Protein AF-A0A929XTJ0-F1 (afdb_monomer_lite)

Secondary structure (DSSP, 8-state):
---SB-TTS-BEEEEE-TTSS-SSSEEEETTEEEE-SSEEEEEEEEETTS-EEEEEEEEPP-TT-EEEEESSEEEEETT-EEE-EEEEESSS---EEEEES-TTTEEE-TT-EEEE-SSEEEEEEEEESS-TT-EEEEEEEEE-TTPBPB-TTSPBEEEEETTEEEE-BGGGGGT-S--EE--SSTT-----EEEEETTEEEEE-TTSPBP-EEEEETTEEEEE-TTSBB---TT-EEEEE-GGG-SB-HHHHHHTT--EEEEEEEEE-TTT--EEE-TTHHHHHHHHHHTT-EEEEEEE----SHHHHHHHHHHHHHHHTT---SSPEEEE----SSTTTTS-HHHHHHHHHHHHHHHHTTT--EEEEEEHHIIIIIS-GGGGTTSEEEEE--SSS----SS--SEEEEEEEE--TTBSS-EEEEEE-

Structure (mmCIF, N/CA/C/O backbone):
data_AF-A0A929XTJ0-F1
#
_entry.id   AF-A0A929XTJ0-F1
#
loop_
_atom_site.group_PDB
_atom_site.id
_atom_site.type_symbol
_atom_site.label_atom_id
_atom_site.label_alt_id
_atom_site.label_comp_id
_atom_site.label_asym_id
_atom_site.label_entity_id
_atom_site.label_seq_id
_atom_site.pdbx_PDB_ins_code
_atom_site.Cartn_x
_atom_site.Cartn_y
_atom_site.Cartn_z
_atom_site.occupancy
_atom_site.B_iso_or_equiv
_atom_site.auth_seq_id
_atom_site.auth_comp_id
_atom_site.auth_asym_id
_atom_site.auth_atom_id
_atom_site.pdbx_PDB_model_num
ATOM 1 N N . LEU A 1 1 ? 42.754 14.373 -25.448 1.00 77.62 1 LEU A N 1
ATOM 2 C CA . LEU A 1 1 ? 44.188 14.527 -25.799 1.00 77.62 1 LEU A CA 1
ATOM 3 C C . LEU A 1 1 ? 44.541 16.018 -25.730 1.00 77.62 1 LEU A C 1
ATOM 5 O O . LEU A 1 1 ? 43.647 16.829 -25.952 1.00 77.62 1 LEU A O 1
ATOM 9 N N . SER A 1 2 ? 45.772 16.385 -25.360 1.00 63.03 2 SER A N 1
ATOM 10 C CA . SER A 1 2 ? 46.217 17.791 -25.203 1.00 63.03 2 SER A CA 1
ATOM 11 C C . SER A 1 2 ? 46.265 18.565 -26.546 1.00 63.03 2 SER A C 1
ATOM 13 O O . SER A 1 2 ? 46.135 17.929 -27.595 1.00 63.03 2 SER A O 1
ATOM 15 N N . PRO A 1 3 ? 46.397 19.915 -26.552 1.00 59.94 3 PRO A N 1
ATOM 16 C CA . PRO A 1 3 ? 46.253 20.746 -27.757 1.00 59.94 3 PRO A CA 1
ATOM 17 C C . PRO A 1 3 ? 47.281 20.444 -28.859 1.00 59.94 3 PRO A C 1
ATOM 19 O O . PRO A 1 3 ? 48.358 19.924 -28.593 1.00 59.94 3 PRO A O 1
ATOM 22 N N . ARG A 1 4 ? 46.921 20.799 -30.100 1.00 62.53 4 ARG A N 1
ATOM 23 C CA . ARG A 1 4 ? 47.475 20.344 -31.393 1.00 62.53 4 ARG A CA 1
ATOM 24 C C . ARG A 1 4 ? 48.918 20.751 -31.720 1.00 62.53 4 ARG A C 1
ATOM 26 O O . ARG A 1 4 ? 49.286 20.662 -32.884 1.00 62.53 4 ARG A O 1
ATOM 33 N N . THR A 1 5 ? 49.722 21.203 -30.764 1.00 66.94 5 THR A N 1
ATOM 34 C CA . THR A 1 5 ? 51.116 21.581 -31.019 1.00 66.94 5 THR A CA 1
ATOM 35 C C . THR A 1 5 ? 52.063 20.952 -30.012 1.00 66.94 5 THR A C 1
ATOM 37 O O . THR A 1 5 ? 51.758 20.907 -28.821 1.00 66.94 5 THR A O 1
ATOM 40 N N . ASP A 1 6 ? 53.212 20.477 -30.484 1.00 69.50 6 ASP A N 1
ATOM 41 C CA . ASP A 1 6 ? 54.287 20.013 -29.613 1.00 69.50 6 ASP A CA 1
ATOM 42 C C . ASP A 1 6 ? 54.931 21.178 -28.833 1.00 69.50 6 ASP A C 1
ATOM 44 O O . ASP A 1 6 ? 54.566 22.348 -28.981 1.00 69.50 6 ASP A O 1
ATOM 48 N N . GLN A 1 7 ? 55.920 20.862 -27.997 1.00 70.94 7 GLN A N 1
ATOM 49 C CA . GLN A 1 7 ? 56.663 21.841 -27.192 1.00 70.94 7 GLN A CA 1
ATOM 50 C C . GLN A 1 7 ? 57.387 22.934 -28.009 1.00 70.94 7 GLN A C 1
ATOM 52 O O . GLN A 1 7 ? 57.845 23.912 -27.428 1.00 70.94 7 GLN A O 1
ATOM 57 N N . ASN A 1 8 ? 57.478 22.787 -29.335 1.00 75.00 8 ASN A N 1
ATOM 58 C CA . ASN A 1 8 ? 58.097 23.736 -30.258 1.00 75.00 8 ASN A CA 1
ATOM 59 C C . ASN A 1 8 ? 57.065 24.466 -31.140 1.00 75.00 8 ASN A C 1
ATOM 61 O O . ASN A 1 8 ? 57.445 25.139 -32.098 1.00 75.00 8 ASN A O 1
ATOM 65 N N . GLY A 1 9 ? 55.766 24.325 -30.857 1.00 72.25 9 GLY A N 1
ATOM 66 C CA . GLY A 1 9 ? 54.700 24.965 -31.629 1.00 72.25 9 GLY A CA 1
ATOM 67 C C . GLY A 1 9 ? 54.381 24.280 -32.964 1.00 72.25 9 GLY A C 1
ATOM 68 O O . GLY A 1 9 ? 53.668 24.867 -33.777 1.00 72.25 9 GLY A O 1
ATOM 69 N N . LYS A 1 10 ? 54.882 23.061 -33.217 1.00 74.69 10 LYS A N 1
ATOM 70 C CA . LYS A 1 10 ? 54.617 22.322 -34.463 1.00 74.69 10 LYS A CA 1
ATOM 71 C C . LYS A 1 10 ? 53.350 21.491 -34.365 1.00 74.69 10 LYS A C 1
ATOM 73 O O . LYS A 1 10 ? 53.108 20.863 -33.340 1.00 74.69 10 LYS A O 1
ATOM 78 N N . GLU A 1 11 ? 52.575 21.449 -35.445 1.00 77.00 11 GLU A N 1
ATOM 79 C C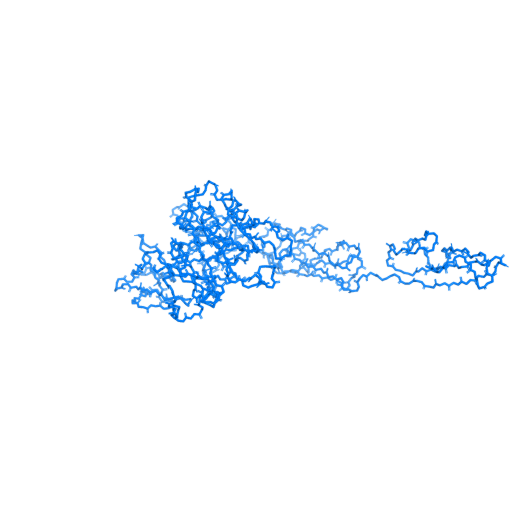A . GLU A 1 11 ? 51.279 20.771 -35.482 1.00 77.00 11 GLU A CA 1
ATOM 80 C C . GLU A 1 11 ? 51.396 19.247 -35.266 1.00 77.00 11 GLU A C 1
ATOM 82 O O . GLU A 1 11 ? 52.262 18.583 -35.841 1.00 77.00 11 GLU A O 1
ATOM 87 N N . VAL A 1 12 ? 50.511 18.699 -34.428 1.00 84.31 12 VAL A N 1
ATOM 88 C CA . VAL A 1 12 ? 50.388 17.270 -34.117 1.00 84.31 12 VAL A CA 1
ATOM 89 C C . VAL A 1 12 ? 49.033 16.777 -34.596 1.00 84.31 12 VAL A C 1
ATOM 91 O O . VAL A 1 12 ? 47.981 17.260 -34.162 1.00 84.31 12 VAL A O 1
ATOM 94 N N . THR A 1 13 ? 49.061 15.765 -35.456 1.00 86.12 13 THR A N 1
ATOM 95 C CA . THR A 1 13 ? 47.856 15.098 -35.950 1.00 86.12 13 THR A CA 1
ATOM 96 C C . THR A 1 13 ? 47.645 13.783 -35.213 1.00 86.12 13 THR A C 1
ATOM 98 O O . THR A 1 13 ? 48.592 13.045 -34.938 1.00 86.12 13 THR A O 1
ATOM 101 N N . TRP A 1 14 ? 46.391 13.504 -34.859 1.00 87.94 14 TRP A N 1
ATOM 102 C CA . TRP A 1 14 ? 46.004 12.282 -34.164 1.00 87.94 14 TRP A CA 1
ATOM 103 C C . TRP A 1 14 ? 45.198 11.389 -35.093 1.00 87.94 14 TRP A C 1
ATOM 105 O O . TRP A 1 14 ? 44.286 11.848 -35.779 1.00 87.94 14 TRP A O 1
ATOM 115 N N . SER A 1 15 ? 45.527 10.105 -35.085 1.00 89.31 15 SER A N 1
ATOM 116 C CA . SER A 1 15 ? 44.826 9.068 -35.833 1.00 89.31 15 SER A CA 1
ATOM 117 C C . SER A 1 15 ? 44.702 7.804 -34.990 1.00 89.31 15 SER A C 1
ATOM 119 O O . SER A 1 15 ? 45.362 7.653 -33.961 1.00 89.31 15 SER A O 1
ATOM 121 N N . ILE A 1 16 ? 43.828 6.898 -35.411 1.00 90.25 16 ILE A N 1
ATOM 122 C CA . ILE A 1 16 ? 43.802 5.532 -34.892 1.00 90.25 16 ILE A CA 1
ATOM 123 C C . ILE A 1 16 ? 44.863 4.747 -35.671 1.00 90.25 16 ILE A C 1
ATOM 125 O O . ILE A 1 16 ? 44.893 4.828 -36.901 1.00 90.25 16 ILE A O 1
ATOM 129 N N . ASP A 1 17 ? 45.750 4.031 -34.975 1.00 87.62 17 ASP A N 1
ATOM 130 C CA . ASP A 1 17 ? 46.837 3.290 -35.622 1.00 87.62 17 ASP A CA 1
ATOM 131 C C . ASP A 1 17 ? 46.287 2.053 -36.346 1.00 87.62 17 ASP A C 1
ATOM 133 O O . ASP A 1 17 ? 45.994 1.016 -35.743 1.00 87.62 17 ASP A O 1
ATOM 137 N N . ALA A 1 18 ? 46.105 2.173 -37.661 1.00 67.12 18 ALA A N 1
ATOM 138 C CA . ALA A 1 18 ? 45.559 1.106 -38.485 1.00 67.12 18 ALA A CA 1
ATOM 139 C C . ALA A 1 18 ? 46.473 -0.132 -38.431 1.00 67.12 18 ALA A C 1
ATOM 141 O O . ALA A 1 18 ? 47.630 -0.092 -38.843 1.00 67.12 18 ALA A O 1
ATOM 142 N N . GLY A 1 19 ? 45.935 -1.246 -37.927 1.00 64.38 19 GLY A N 1
ATOM 143 C CA . GLY A 1 19 ? 46.655 -2.519 -37.816 1.00 64.38 19 GLY A CA 1
ATOM 144 C C . GLY A 1 19 ? 47.151 -2.875 -36.411 1.00 64.38 19 GLY A C 1
ATOM 145 O O . GLY A 1 19 ? 47.757 -3.936 -36.263 1.00 64.38 19 GLY A O 1
ATOM 146 N N . LYS A 1 20 ? 46.874 -2.056 -35.378 1.00 67.00 20 LYS A N 1
ATOM 147 C CA . LYS A 1 20 ? 47.151 -2.398 -33.969 1.00 67.00 20 LYS A CA 1
ATOM 148 C C . LYS A 1 20 ? 46.072 -1.895 -33.002 1.00 67.00 20 LYS A C 1
ATOM 150 O O . LYS A 1 20 ? 45.891 -0.697 -32.834 1.00 67.00 20 LYS A O 1
ATOM 155 N N . PRO A 1 21 ? 45.466 -2.811 -32.242 1.00 52.03 21 PRO A N 1
ATOM 156 C CA . PRO A 1 21 ? 44.135 -3.296 -32.592 1.00 52.03 21 PRO A CA 1
ATOM 157 C C . PRO A 1 21 ? 43.102 -2.152 -32.663 1.00 52.03 21 PRO A C 1
ATOM 159 O O . PRO A 1 21 ? 43.065 -1.306 -31.785 1.00 52.03 21 PRO A O 1
ATOM 162 N N . ASP A 1 22 ? 42.239 -2.136 -33.677 1.00 63.75 22 ASP A N 1
ATOM 163 C CA . ASP A 1 22 ? 40.941 -1.447 -33.621 1.00 63.75 22 ASP A CA 1
ATOM 164 C C . ASP A 1 22 ? 40.037 -1.946 -34.762 1.00 63.75 22 ASP A C 1
ATOM 166 O O . ASP A 1 22 ? 40.477 -2.045 -35.902 1.00 63.75 22 ASP A O 1
ATOM 170 N N . THR A 1 23 ? 38.763 -2.219 -34.476 1.00 64.44 23 THR A N 1
ATOM 171 C CA . THR A 1 23 ? 37.674 -2.162 -35.474 1.00 64.44 23 THR A CA 1
ATOM 172 C C . THR A 1 23 ? 36.396 -1.654 -34.801 1.00 64.44 23 THR A C 1
ATOM 174 O O . THR A 1 23 ? 35.416 -2.383 -34.618 1.00 64.44 23 THR A O 1
ATOM 177 N N . GLY A 1 24 ? 36.427 -0.391 -34.371 1.00 73.25 24 GLY A N 1
ATOM 178 C CA . GLY A 1 24 ? 35.308 0.329 -33.763 1.00 73.25 24 GLY A CA 1
ATOM 179 C C . GLY A 1 24 ? 35.276 0.279 -32.234 1.00 73.25 24 GLY A C 1
ATOM 180 O O . GLY A 1 24 ? 34.192 0.333 -31.669 1.00 73.25 24 GLY A O 1
ATOM 181 N N . VAL A 1 25 ? 36.422 0.097 -31.568 1.00 80.75 25 VAL A N 1
ATOM 182 C CA . VAL A 1 25 ? 36.591 0.174 -30.101 1.00 80.75 25 VAL A CA 1
ATOM 183 C C . VAL A 1 25 ? 36.512 1.619 -29.630 1.00 80.75 25 VAL A C 1
ATOM 185 O O . VAL A 1 25 ? 35.894 1.900 -28.604 1.00 80.75 25 VAL A O 1
ATOM 188 N N . VAL A 1 26 ? 37.086 2.547 -30.396 1.00 84.62 26 VAL A N 1
ATOM 189 C CA . VAL A 1 26 ? 37.027 3.984 -30.120 1.00 84.62 26 VAL A CA 1
ATOM 190 C C . VAL A 1 26 ? 36.714 4.773 -31.387 1.00 84.62 26 VAL A C 1
ATOM 192 O O . VAL A 1 26 ? 36.997 4.337 -32.497 1.00 84.62 26 VAL A O 1
ATOM 195 N N . SER A 1 27 ? 36.151 5.966 -31.224 1.00 88.75 27 SER A N 1
ATOM 196 C CA . SER A 1 27 ? 36.074 6.974 -32.284 1.00 88.75 27 SER A CA 1
ATOM 197 C C . SER A 1 27 ? 36.880 8.206 -31.893 1.00 88.75 27 SER A C 1
ATOM 199 O O . SER A 1 27 ? 36.899 8.586 -30.718 1.00 88.75 27 SER A O 1
ATOM 201 N N . LEU A 1 28 ? 37.494 8.857 -32.880 1.00 87.19 28 LEU A N 1
ATOM 202 C CA . LEU A 1 28 ? 38.311 10.051 -32.688 1.00 87.19 28 LEU A CA 1
ATOM 203 C C . LEU A 1 28 ? 37.712 11.238 -33.458 1.00 87.19 28 LEU A C 1
ATOM 205 O O . LEU A 1 28 ? 37.559 11.170 -34.675 1.00 87.19 28 LEU A O 1
ATOM 209 N N . ASN A 1 29 ? 37.397 12.332 -32.759 1.00 84.94 29 ASN A N 1
ATOM 210 C CA . ASN A 1 29 ? 36.992 13.603 -33.368 1.00 84.94 29 ASN A CA 1
ATOM 211 C C . ASN A 1 29 ? 37.896 14.727 -32.845 1.00 84.94 29 ASN A C 1
ATOM 213 O O . ASN A 1 29 ? 37.792 15.155 -31.690 1.00 84.94 29 ASN A O 1
ATOM 217 N N . GLY A 1 30 ? 38.838 15.165 -33.684 1.00 82.75 30 GLY A N 1
ATOM 218 C CA . GLY A 1 30 ? 39.908 16.067 -33.272 1.00 82.75 30 GLY A CA 1
ATOM 219 C C . GLY A 1 30 ? 40.762 15.438 -32.167 1.00 82.75 30 GLY A C 1
ATOM 220 O O . GLY A 1 30 ? 41.475 14.471 -32.404 1.00 82.75 30 GLY A O 1
ATOM 221 N N . THR A 1 31 ? 40.689 15.988 -30.955 1.00 83.31 31 THR A N 1
ATOM 222 C CA . THR A 1 31 ? 41.429 15.506 -29.773 1.00 83.31 31 THR A CA 1
ATOM 223 C C . THR A 1 31 ? 40.559 14.732 -28.774 1.00 83.31 31 THR A C 1
ATOM 225 O O . THR A 1 31 ? 41.055 14.325 -27.715 1.00 83.31 31 THR A O 1
ATOM 228 N N . THR A 1 32 ? 39.274 14.530 -29.088 1.00 84.88 32 THR A N 1
ATOM 229 C CA . THR A 1 32 ? 38.316 13.807 -28.240 1.00 84.88 32 THR A CA 1
ATOM 230 C C . THR A 1 32 ? 38.255 12.343 -28.646 1.00 84.88 32 THR A C 1
ATOM 232 O O . THR A 1 32 ? 38.016 12.033 -29.813 1.00 84.88 32 THR A O 1
ATOM 235 N N . VAL A 1 33 ? 38.446 11.457 -27.668 1.00 87.81 33 VAL A N 1
ATOM 236 C CA . VAL A 1 33 ? 38.374 9.999 -27.823 1.00 87.81 33 VAL A CA 1
ATOM 237 C C . VAL A 1 33 ? 37.113 9.513 -27.117 1.00 87.81 33 VAL A C 1
ATOM 239 O O . VAL A 1 33 ? 36.918 9.816 -25.941 1.00 87.81 33 VAL A O 1
ATOM 242 N N . THR A 1 34 ? 36.269 8.756 -27.813 1.00 85.88 34 THR A N 1
ATOM 243 C CA . THR A 1 34 ? 35.044 8.165 -27.252 1.00 85.88 34 THR A CA 1
ATOM 244 C C . THR A 1 34 ? 35.128 6.649 -27.338 1.00 85.88 34 THR A C 1
ATOM 246 O O . THR A 1 34 ? 35.363 6.121 -28.422 1.00 85.88 34 THR A O 1
ATOM 249 N N . GLY A 1 35 ? 34.935 5.953 -26.214 1.00 84.00 35 GLY A N 1
ATOM 250 C CA . GLY A 1 35 ? 34.821 4.494 -26.192 1.00 84.00 35 GLY A CA 1
ATOM 251 C C . GLY A 1 35 ? 33.494 4.043 -26.800 1.00 84.00 35 GLY A C 1
ATOM 252 O O . GLY A 1 35 ? 32.445 4.565 -26.436 1.00 84.00 35 GLY A O 1
ATOM 253 N N . GLN A 1 36 ? 33.551 3.101 -27.734 1.00 78.88 36 GLN A N 1
ATOM 254 C CA . GLN A 1 36 ? 32.410 2.604 -28.510 1.00 78.88 36 GLN A CA 1
ATOM 255 C C . GLN A 1 36 ? 32.050 1.155 -28.136 1.00 78.88 36 GLN A C 1
ATOM 257 O O . GLN A 1 36 ? 30.881 0.780 -28.158 1.00 78.88 36 GLN A O 1
ATOM 262 N N . LYS A 1 37 ? 33.036 0.339 -27.745 1.00 73.31 37 LYS A N 1
ATOM 263 C CA . LYS A 1 37 ? 32.852 -1.009 -27.179 1.00 73.31 37 LYS A CA 1
ATOM 264 C C . LYS A 1 37 ? 34.080 -1.401 -26.362 1.00 73.31 37 LYS A C 1
ATOM 266 O O . LYS A 1 37 ? 35.131 -0.783 -26.509 1.00 73.31 37 LYS A O 1
ATOM 271 N N . ALA A 1 38 ? 33.954 -2.434 -25.532 1.00 76.19 38 ALA A N 1
ATOM 272 C CA . ALA A 1 38 ? 35.087 -2.957 -24.780 1.00 76.19 38 ALA A CA 1
ATOM 273 C C . ALA A 1 38 ? 36.181 -3.506 -25.706 1.00 76.19 38 ALA A C 1
ATOM 275 O O . ALA A 1 38 ? 35.887 -4.152 -26.717 1.00 76.19 38 ALA A O 1
ATOM 276 N N . GLY A 1 39 ? 37.435 -3.257 -25.345 1.00 78.12 39 GLY A N 1
ATOM 277 C CA . GLY A 1 39 ? 38.594 -3.684 -26.117 1.00 78.12 39 GLY A CA 1
ATOM 278 C C . GLY A 1 39 ? 39.749 -2.697 -26.037 1.00 78.12 39 GLY A C 1
ATOM 279 O O . GLY A 1 39 ? 39.674 -1.655 -25.384 1.00 78.12 39 GLY A O 1
ATOM 280 N N . GLU A 1 40 ? 40.822 -3.037 -26.735 1.00 83.25 40 GLU A N 1
ATOM 281 C CA . GLU A 1 40 ? 42.018 -2.210 -26.822 1.00 83.25 40 GLU A CA 1
ATOM 282 C C . GLU A 1 40 ? 42.009 -1.395 -28.115 1.00 83.25 40 GLU A C 1
ATOM 284 O O . GLU A 1 40 ? 41.588 -1.885 -29.164 1.00 83.25 40 GLU A O 1
ATOM 289 N N . ALA A 1 41 ? 42.477 -0.155 -28.025 1.00 88.81 41 ALA A N 1
ATOM 290 C CA . ALA A 1 41 ? 42.721 0.727 -29.153 1.00 88.81 41 ALA A CA 1
ATOM 291 C C . ALA A 1 41 ? 44.106 1.358 -29.030 1.00 88.81 41 ALA A C 1
ATOM 293 O O . ALA A 1 41 ? 44.529 1.735 -27.935 1.00 88.81 41 ALA A O 1
ATOM 294 N N . THR A 1 42 ? 44.801 1.520 -30.155 1.00 91.00 42 THR A N 1
ATOM 295 C CA . THR A 1 42 ? 46.048 2.293 -30.196 1.00 91.00 42 THR A CA 1
ATOM 296 C C . THR A 1 42 ? 45.819 3.599 -30.939 1.00 91.00 42 THR A C 1
ATOM 298 O O . THR A 1 42 ? 45.417 3.617 -32.101 1.00 91.00 42 THR A O 1
ATOM 301 N N . LEU A 1 43 ? 46.080 4.714 -30.264 1.00 90.50 43 LEU A N 1
ATOM 302 C CA . LEU A 1 43 ? 46.067 6.043 -30.863 1.00 90.50 43 LEU A CA 1
ATOM 303 C C . LEU A 1 43 ? 47.485 6.419 -31.278 1.00 90.50 43 LEU A C 1
ATOM 305 O O . LEU A 1 43 ? 48.426 6.216 -30.514 1.00 90.50 43 LEU A O 1
ATOM 309 N N . LYS A 1 44 ? 47.631 7.003 -32.464 1.00 90.25 44 LYS A N 1
ATOM 310 C CA . LYS A 1 44 ? 48.904 7.443 -33.031 1.00 90.25 44 LYS A CA 1
ATOM 311 C C . LYS A 1 44 ? 48.935 8.958 -33.168 1.00 90.25 44 LYS A C 1
ATOM 313 O O . LYS A 1 44 ? 48.059 9.550 -33.798 1.00 90.25 44 LYS A O 1
ATOM 318 N N . ALA A 1 45 ? 49.967 9.564 -32.595 1.00 87.94 45 ALA A N 1
ATOM 319 C CA . ALA A 1 45 ? 50.350 10.947 -32.830 1.00 87.94 45 ALA A CA 1
ATOM 320 C C . ALA A 1 45 ? 51.415 11.003 -33.928 1.00 87.94 45 ALA A C 1
ATOM 322 O O . ALA A 1 45 ? 52.408 10.273 -33.858 1.00 87.94 45 ALA A O 1
ATOM 323 N N . THR A 1 46 ? 51.233 11.892 -34.901 1.00 87.75 46 THR A N 1
ATOM 324 C CA . THR A 1 46 ? 52.210 12.189 -35.954 1.00 87.75 46 THR A CA 1
ATOM 325 C C . THR A 1 46 ? 52.613 13.658 -35.877 1.00 87.75 46 THR A C 1
ATOM 327 O O . THR A 1 46 ? 51.754 14.545 -35.904 1.00 87.75 46 THR A O 1
ATOM 330 N N . PHE A 1 47 ? 53.920 13.898 -35.771 1.00 85.25 47 PHE A N 1
ATOM 331 C CA . PHE A 1 47 ? 54.528 15.225 -35.682 1.00 85.25 47 PHE A CA 1
ATOM 332 C C . PHE A 1 47 ? 54.858 15.775 -37.077 1.00 85.25 47 PHE A C 1
ATOM 334 O O . PHE A 1 47 ? 55.003 15.018 -38.038 1.00 85.25 47 PHE A O 1
ATOM 341 N N . ALA A 1 48 ? 55.019 17.096 -37.192 1.00 82.81 48 ALA A N 1
ATOM 342 C CA . ALA A 1 48 ? 55.292 17.768 -38.468 1.00 82.81 48 ALA A CA 1
ATOM 343 C C . ALA A 1 48 ? 56.607 17.340 -39.157 1.00 82.81 48 ALA A C 1
ATOM 345 O O . ALA A 1 48 ? 56.760 17.546 -40.357 1.00 82.81 48 ALA A O 1
ATOM 346 N N . ASP A 1 49 ? 57.558 16.755 -38.422 1.00 81.88 49 ASP A N 1
ATOM 347 C CA . ASP A 1 49 ? 58.802 16.195 -38.973 1.00 81.88 49 ASP A CA 1
ATOM 348 C C . ASP A 1 49 ? 58.674 14.731 -39.437 1.00 81.88 49 ASP A C 1
ATOM 350 O O . ASP A 1 49 ? 59.649 14.136 -39.893 1.00 81.88 49 ASP A O 1
ATOM 354 N N . GLY A 1 50 ? 57.475 14.150 -39.336 1.00 82.31 50 GLY A N 1
ATOM 355 C CA . GLY A 1 50 ? 57.178 12.773 -39.723 1.00 82.31 50 GLY A CA 1
ATOM 356 C C . GLY A 1 50 ? 57.434 11.735 -38.629 1.00 82.31 50 GLY A C 1
ATOM 357 O O . GLY A 1 50 ? 57.092 10.567 -38.824 1.00 82.31 50 GLY A O 1
ATOM 358 N N . SER A 1 51 ? 57.983 12.122 -37.473 1.00 85.56 51 SER A N 1
ATOM 359 C CA . SER A 1 51 ? 58.112 11.217 -36.329 1.00 85.56 51 SER A CA 1
ATOM 360 C C . SER A 1 51 ? 56.740 10.865 -35.734 1.00 85.56 51 SER A C 1
ATOM 362 O O . SER A 1 51 ? 55.741 11.563 -35.945 1.00 85.56 51 SER A O 1
ATOM 364 N N . THR A 1 52 ? 56.655 9.741 -35.012 1.00 88.25 52 THR A N 1
ATOM 365 C CA . THR A 1 52 ? 55.378 9.231 -34.483 1.00 88.25 52 THR A CA 1
ATOM 366 C C . THR A 1 52 ? 55.500 8.688 -33.066 1.00 88.25 52 THR A C 1
ATOM 368 O O . THR A 1 52 ? 56.524 8.104 -32.719 1.00 88.25 52 THR A O 1
ATOM 371 N N . SER A 1 53 ? 54.427 8.801 -32.282 1.00 86.75 53 SER A N 1
ATOM 372 C CA . SER A 1 53 ? 54.286 8.175 -30.960 1.00 86.75 53 SER A CA 1
ATOM 373 C C . SER A 1 53 ? 52.910 7.524 -30.813 1.00 86.75 53 SER A C 1
ATOM 375 O O . SER A 1 53 ? 51.969 7.895 -31.515 1.00 86.75 53 SER A O 1
ATOM 377 N N . THR A 1 54 ? 52.781 6.549 -29.916 1.00 88.81 54 THR A N 1
ATOM 378 C CA . THR A 1 54 ? 51.547 5.769 -29.736 1.00 88.81 54 THR A CA 1
ATOM 379 C C . THR A 1 54 ? 51.078 5.754 -28.284 1.00 88.81 54 THR A C 1
ATOM 381 O O . THR A 1 54 ? 51.895 5.671 -27.370 1.00 88.81 54 THR A O 1
ATOM 384 N N . LEU A 1 55 ? 49.761 5.761 -28.078 1.00 87.31 55 LEU A N 1
ATOM 385 C CA . LEU A 1 55 ? 49.094 5.629 -26.782 1.00 87.31 55 LEU A CA 1
ATOM 386 C C . LEU A 1 55 ? 48.109 4.457 -26.827 1.00 87.31 55 LEU A C 1
ATOM 388 O O . LEU A 1 55 ? 47.200 4.451 -27.656 1.00 87.31 55 LEU A O 1
ATOM 392 N N . GLN A 1 56 ? 48.257 3.498 -25.913 1.00 87.56 56 GLN A N 1
ATOM 393 C CA . GLN A 1 56 ? 47.267 2.438 -25.727 1.00 87.56 56 GLN A CA 1
ATOM 394 C C . GLN A 1 56 ? 46.102 2.926 -24.863 1.00 87.56 56 GLN A C 1
ATOM 396 O O . GLN A 1 56 ? 46.295 3.553 -23.821 1.00 87.56 56 GLN A O 1
ATOM 401 N N . VAL A 1 57 ? 44.888 2.608 -25.299 1.00 84.31 57 VAL A N 1
ATOM 402 C CA . VAL A 1 57 ? 43.629 2.874 -24.605 1.00 84.31 57 VAL A CA 1
ATOM 403 C C . VAL A 1 57 ? 42.917 1.543 -24.401 1.00 84.31 57 VAL A C 1
ATOM 405 O O . VAL A 1 57 ? 42.709 0.805 -25.360 1.00 84.31 57 VAL A O 1
ATOM 408 N N . ASN A 1 58 ? 42.522 1.248 -23.164 1.00 81.44 58 ASN A N 1
ATOM 409 C CA . ASN A 1 58 ? 41.719 0.074 -22.837 1.00 81.44 58 ASN A CA 1
ATOM 410 C C . ASN A 1 58 ? 40.325 0.527 -22.391 1.00 81.44 58 ASN A C 1
ATOM 412 O O . ASN A 1 58 ? 40.185 1.224 -21.384 1.00 81.44 58 ASN A O 1
ATOM 416 N N . VAL A 1 59 ? 39.304 0.167 -23.165 1.00 79.31 59 VAL A N 1
ATOM 417 C CA . VAL A 1 59 ? 37.903 0.452 -22.850 1.00 79.31 59 VAL A CA 1
ATOM 418 C C . VAL A 1 59 ? 37.335 -0.758 -22.116 1.00 79.31 59 VAL A C 1
ATOM 420 O O . VAL A 1 59 ? 37.244 -1.847 -22.681 1.00 79.31 59 VAL A O 1
ATOM 423 N N . GLN A 1 60 ? 36.935 -0.569 -20.859 1.00 70.81 60 GLN A N 1
ATOM 424 C CA . GLN A 1 60 ? 36.291 -1.609 -20.057 1.00 70.81 60 GLN A CA 1
ATOM 425 C C . GLN A 1 60 ? 34.771 -1.433 -20.058 1.00 70.81 60 GLN A C 1
ATOM 427 O O . GLN A 1 60 ? 34.265 -0.319 -19.922 1.00 70.81 60 GLN A O 1
ATOM 432 N N . ASP A 1 61 ? 34.040 -2.542 -20.178 1.00 65.56 61 ASP A N 1
ATOM 433 C CA . ASP A 1 61 ? 32.604 -2.569 -19.892 1.00 65.56 61 ASP A CA 1
ATOM 434 C C . ASP A 1 61 ? 32.402 -2.650 -18.372 1.00 65.56 61 ASP A C 1
ATOM 436 O O . ASP A 1 61 ? 33.170 -3.338 -17.695 1.00 65.56 61 ASP A O 1
ATOM 440 N N . GLY A 1 62 ? 31.417 -1.933 -17.825 1.00 62.78 62 GLY A N 1
ATOM 441 C CA . GLY A 1 62 ? 31.282 -1.708 -16.381 1.00 62.78 62 GLY A CA 1
ATOM 442 C C . GLY A 1 62 ? 31.405 -2.991 -15.547 1.00 62.78 62 GLY A C 1
ATOM 443 O O . GLY A 1 62 ? 30.496 -3.818 -15.511 1.00 62.78 62 GLY A O 1
ATOM 444 N N . GLU A 1 63 ? 32.516 -3.156 -14.820 1.00 63.12 63 GLU A N 1
ATOM 445 C CA . GLU A 1 63 ? 32.803 -4.367 -14.024 1.00 63.12 63 GLU A CA 1
ATOM 446 C C . GLU A 1 63 ? 31.715 -4.671 -12.973 1.00 63.12 63 GLU A C 1
ATOM 448 O O . GLU A 1 63 ? 31.499 -5.824 -12.578 1.00 63.12 63 GLU A O 1
ATOM 453 N N . ASN A 1 64 ? 30.958 -3.641 -12.586 1.00 70.62 64 ASN A N 1
ATOM 454 C CA . ASN A 1 64 ? 29.851 -3.691 -11.634 1.00 70.62 64 ASN A CA 1
ATOM 455 C C . ASN A 1 64 ? 28.495 -4.064 -12.260 1.00 70.62 64 ASN A C 1
ATOM 457 O O . ASN A 1 64 ? 27.458 -3.917 -11.612 1.00 70.62 64 ASN A O 1
ATOM 461 N N . GLY A 1 65 ? 28.484 -4.558 -13.501 1.00 83.06 65 GLY A N 1
ATOM 462 C CA . GLY A 1 65 ? 27.272 -5.045 -14.144 1.00 83.06 65 GLY A CA 1
ATOM 463 C C . GLY A 1 65 ? 26.557 -6.136 -13.337 1.00 83.06 65 GLY A C 1
ATOM 464 O O . GLY A 1 65 ? 27.200 -6.972 -12.691 1.00 83.06 65 GLY A O 1
ATOM 465 N N . SER A 1 66 ? 25.224 -6.139 -13.378 1.00 89.50 66 SER A N 1
ATOM 466 C CA . SER A 1 66 ? 24.371 -7.124 -12.700 1.00 89.50 66 SER A CA 1
ATOM 467 C C . SER A 1 66 ? 23.127 -7.463 -13.522 1.00 89.50 66 SER A C 1
ATOM 469 O O . SER A 1 66 ? 22.686 -6.678 -14.362 1.00 89.50 66 SER A O 1
ATOM 471 N N . ILE A 1 67 ? 22.567 -8.647 -13.264 1.00 95.44 67 ILE A N 1
ATOM 472 C CA . ILE A 1 67 ? 21.301 -9.108 -13.837 1.00 95.44 67 ILE A CA 1
ATOM 473 C C . ILE A 1 67 ? 20.351 -9.416 -12.684 1.00 95.44 67 ILE A C 1
ATOM 475 O O . ILE A 1 67 ? 20.732 -10.090 -11.727 1.00 95.44 67 ILE A O 1
ATOM 479 N N . THR A 1 68 ? 19.108 -8.956 -12.771 1.00 95.19 68 THR A N 1
ATOM 480 C CA . THR A 1 68 ? 18.028 -9.359 -11.864 1.00 95.19 68 THR A CA 1
ATOM 481 C C . THR A 1 68 ? 16.880 -9.976 -12.653 1.00 95.19 68 THR A C 1
ATOM 483 O O . THR A 1 68 ? 16.604 -9.579 -13.785 1.00 95.19 68 THR A O 1
ATOM 486 N N . LEU A 1 69 ? 16.221 -10.980 -12.066 1.00 94.94 69 LEU A N 1
ATOM 487 C CA . LEU A 1 69 ? 15.085 -11.670 -12.678 1.00 94.94 69 LEU A CA 1
ATOM 488 C C . LEU A 1 69 ? 13.794 -11.373 -11.922 1.00 94.94 69 LEU A C 1
ATOM 490 O O . LEU A 1 69 ? 13.768 -11.391 -10.691 1.00 94.94 69 LEU A O 1
ATOM 494 N N . THR A 1 70 ? 12.712 -11.133 -12.662 1.00 88.44 70 THR A N 1
ATOM 495 C CA . THR A 1 70 ? 11.357 -11.009 -12.109 1.00 88.44 70 THR A CA 1
ATOM 496 C C . THR A 1 70 ? 10.397 -11.915 -12.884 1.00 88.44 70 THR A C 1
ATOM 498 O O . THR A 1 70 ? 10.349 -11.813 -14.113 1.00 88.44 70 THR A O 1
ATOM 501 N N . PRO A 1 71 ? 9.599 -12.765 -12.207 1.00 84.75 71 PRO A N 1
ATOM 502 C CA . PRO A 1 71 ? 9.524 -12.972 -10.751 1.00 84.75 71 PRO A CA 1
ATOM 503 C C . PRO A 1 71 ? 10.733 -13.740 -10.174 1.00 84.75 71 PRO A C 1
ATOM 505 O O . PRO A 1 71 ? 11.502 -14.342 -10.915 1.00 84.75 71 PRO A O 1
ATOM 508 N N . SER A 1 72 ? 10.898 -13.738 -8.843 1.00 79.12 72 SER A N 1
ATOM 509 C CA . SER A 1 72 ? 11.995 -14.436 -8.137 1.00 79.12 72 SER A CA 1
ATOM 510 C C . SER A 1 72 ? 11.774 -15.946 -7.950 1.00 79.12 72 SER A C 1
ATOM 512 O O . SER A 1 72 ? 12.682 -16.659 -7.526 1.00 79.12 72 SER A O 1
ATOM 514 N N . SER A 1 73 ? 10.578 -16.442 -8.273 1.00 80.00 73 SER A N 1
ATOM 515 C CA . SER A 1 73 ? 10.239 -17.864 -8.414 1.00 80.00 73 SER A CA 1
ATOM 516 C C . SER A 1 73 ? 9.064 -18.006 -9.381 1.00 80.00 73 SER A C 1
ATOM 518 O O . SER A 1 73 ? 8.288 -17.062 -9.550 1.00 80.00 73 SER A O 1
ATOM 520 N N . LEU A 1 74 ? 8.932 -19.169 -10.017 1.00 82.25 74 LEU A N 1
ATOM 521 C CA . LEU A 1 74 ? 7.846 -19.454 -10.948 1.00 82.25 74 LEU A CA 1
ATOM 522 C C . LEU A 1 74 ? 7.256 -20.840 -10.670 1.00 82.25 74 LEU A C 1
ATOM 524 O O . LEU A 1 74 ? 7.990 -21.812 -10.518 1.00 82.25 74 LEU A O 1
ATOM 528 N N . THR A 1 75 ? 5.927 -20.942 -10.619 1.00 83.00 75 THR A N 1
ATOM 529 C CA . THR A 1 75 ? 5.217 -22.230 -10.594 1.00 83.00 75 THR A CA 1
ATOM 530 C C . THR A 1 75 ? 4.310 -22.324 -11.815 1.00 83.00 75 THR A C 1
ATOM 532 O O . THR A 1 75 ? 3.521 -21.414 -12.052 1.00 83.00 75 THR A O 1
ATOM 535 N N . LEU A 1 76 ? 4.430 -23.405 -12.585 1.00 77.31 76 LEU A N 1
ATOM 536 C CA . LEU A 1 76 ? 3.636 -23.676 -13.785 1.00 77.31 76 LEU A CA 1
ATOM 537 C C . LEU A 1 76 ? 2.919 -25.020 -13.660 1.00 77.31 76 LEU A C 1
ATOM 539 O O . LEU A 1 76 ? 3.346 -25.906 -12.920 1.00 77.31 76 LEU A O 1
ATOM 543 N N . LEU A 1 77 ? 1.858 -25.189 -14.440 1.00 80.56 77 LEU A N 1
ATOM 544 C CA . LEU A 1 77 ? 1.349 -26.516 -14.771 1.00 80.56 77 LEU A CA 1
ATOM 545 C C . LEU A 1 77 ? 2.069 -27.041 -16.016 1.00 80.56 77 LEU A C 1
ATOM 547 O O . LEU A 1 77 ? 2.563 -26.251 -16.824 1.00 80.56 77 LEU A O 1
ATOM 551 N N . VAL A 1 78 ? 2.115 -28.361 -16.193 1.00 84.62 78 VAL A N 1
ATOM 552 C CA . VAL A 1 78 ? 2.575 -28.978 -17.447 1.00 84.62 78 VAL A CA 1
ATOM 553 C C . VAL A 1 78 ? 1.805 -28.379 -18.631 1.00 84.62 78 VAL A C 1
ATOM 555 O O . VAL A 1 78 ? 0.581 -28.284 -18.604 1.00 84.62 78 VAL A O 1
ATOM 558 N N . GLY A 1 79 ? 2.534 -27.929 -19.654 1.00 83.06 79 GLY A N 1
ATOM 559 C CA . GLY A 1 79 ? 1.997 -27.229 -20.823 1.00 83.06 79 GLY A CA 1
ATOM 560 C C . GLY A 1 79 ? 1.773 -25.724 -20.632 1.00 83.06 79 GLY A C 1
ATOM 561 O O . GLY A 1 79 ? 1.683 -25.007 -21.628 1.00 83.06 79 GLY A O 1
ATOM 562 N N . GLY A 1 80 ? 1.726 -25.236 -19.388 1.00 81.00 80 GLY A N 1
ATOM 563 C CA . GLY A 1 80 ? 1.585 -23.818 -19.063 1.00 81.00 80 GLY A CA 1
ATOM 564 C C . GLY A 1 80 ? 2.856 -23.018 -19.340 1.00 81.00 80 GLY A C 1
ATOM 565 O O . GLY A 1 80 ? 3.961 -23.564 -19.331 1.00 81.00 80 GLY A O 1
ATOM 566 N N . SER A 1 81 ? 2.700 -21.709 -19.544 1.00 89.00 81 SER A N 1
ATOM 567 C CA . SER A 1 81 ? 3.808 -20.808 -19.872 1.00 89.00 81 SER A CA 1
ATOM 568 C C . SER A 1 81 ? 3.727 -19.498 -19.093 1.00 89.00 81 SER A C 1
ATOM 570 O O . SER A 1 81 ? 2.636 -18.996 -18.832 1.00 89.00 81 SER A O 1
ATOM 572 N N . SER A 1 82 ? 4.876 -18.915 -18.759 1.00 86.75 82 SER A N 1
ATOM 573 C CA . SER A 1 82 ? 4.982 -17.558 -18.212 1.00 86.75 82 SER A CA 1
ATOM 574 C C . SER A 1 82 ? 6.338 -16.957 -18.557 1.00 86.75 82 SER A C 1
ATOM 576 O O . SER A 1 82 ? 7.333 -17.671 -18.663 1.00 86.75 82 SER A O 1
ATOM 578 N N . GLN A 1 83 ? 6.399 -15.636 -18.686 1.00 95.44 83 GLN A N 1
ATOM 579 C CA . GLN A 1 83 ? 7.650 -14.939 -18.958 1.00 95.44 83 GLN A CA 1
ATOM 580 C C . GLN A 1 83 ? 8.424 -14.647 -17.669 1.00 95.44 83 GLN A C 1
ATOM 582 O O . GLN A 1 83 ? 7.849 -14.197 -16.674 1.00 95.44 83 GLN A O 1
ATOM 587 N N . VAL A 1 84 ? 9.738 -14.849 -17.717 1.00 94.31 84 VAL A N 1
ATOM 588 C CA . VAL A 1 84 ? 10.704 -14.325 -16.749 1.00 94.31 84 VAL A CA 1
ATOM 589 C C . VAL A 1 84 ? 11.438 -13.172 -17.420 1.00 94.31 84 VAL A C 1
ATOM 591 O O . VAL A 1 84 ? 11.986 -13.319 -18.509 1.00 94.31 84 VAL A O 1
ATOM 594 N N . LYS A 1 85 ? 11.438 -12.002 -16.783 1.00 95.69 85 LYS A N 1
ATOM 595 C CA . LYS A 1 85 ? 12.076 -10.798 -17.323 1.00 95.69 85 LYS A CA 1
ATOM 596 C C . LYS A 1 85 ? 13.450 -10.617 -16.701 1.00 95.69 85 LYS A C 1
ATOM 598 O O . LYS A 1 85 ? 13.561 -10.631 -15.476 1.00 95.69 85 LYS A O 1
ATOM 603 N N . ALA A 1 86 ? 14.460 -10.419 -17.542 1.00 96.50 86 ALA A N 1
ATOM 604 C CA . ALA A 1 86 ? 15.794 -10.022 -17.119 1.00 96.50 86 ALA A CA 1
ATOM 605 C C . ALA A 1 86 ? 15.931 -8.498 -17.177 1.00 96.50 86 ALA A C 1
ATOM 607 O O . ALA A 1 86 ? 15.578 -7.874 -18.176 1.00 96.50 86 ALA A O 1
ATOM 608 N N . GLN A 1 87 ? 16.460 -7.907 -16.112 1.00 95.75 87 GLN A N 1
ATOM 609 C CA . GLN A 1 87 ? 16.894 -6.519 -16.087 1.00 95.75 87 GLN A CA 1
ATOM 610 C C . GLN A 1 87 ? 18.410 -6.497 -15.921 1.00 95.75 87 GLN A C 1
ATOM 612 O O . GLN A 1 87 ? 18.935 -6.972 -14.915 1.00 95.75 87 GLN A O 1
ATOM 617 N N . VAL A 1 88 ? 19.100 -5.945 -16.916 1.00 93.38 88 VAL A N 1
ATOM 618 C CA . VAL A 1 88 ? 20.551 -5.752 -16.902 1.00 93.38 88 VAL A CA 1
ATOM 619 C C . VAL A 1 88 ? 20.849 -4.311 -16.499 1.00 93.38 88 VAL A C 1
ATOM 621 O O . VAL A 1 88 ? 20.212 -3.381 -16.991 1.00 93.38 88 VAL A O 1
ATOM 624 N N . SER A 1 89 ? 21.800 -4.123 -15.591 1.00 89.31 89 SER A N 1
ATOM 625 C CA . SER A 1 89 ? 22.260 -2.808 -15.143 1.00 89.31 89 SER A CA 1
ATOM 626 C C . SER A 1 89 ? 23.782 -2.768 -15.133 1.00 89.31 89 SER A C 1
ATOM 628 O O . SER A 1 89 ? 24.409 -3.770 -14.798 1.00 89.31 89 SER A O 1
ATOM 630 N N . GLY A 1 90 ? 24.372 -1.621 -15.477 1.00 82.75 90 GLY A N 1
ATOM 631 C CA . GLY A 1 90 ? 25.823 -1.406 -15.422 1.00 82.75 90 GLY A CA 1
ATOM 632 C C . GLY A 1 90 ? 26.636 -2.068 -16.541 1.00 82.75 90 GLY A C 1
ATOM 633 O O . GLY A 1 90 ? 27.856 -2.072 -16.444 1.00 82.75 90 GLY A O 1
ATOM 634 N N . LEU A 1 91 ? 25.982 -2.603 -17.579 1.00 80.69 91 LEU A N 1
ATOM 635 C CA . LEU A 1 91 ? 26.614 -3.107 -18.805 1.00 80.69 91 LEU A CA 1
ATOM 636 C C . LEU A 1 91 ? 26.147 -2.280 -20.007 1.00 80.69 91 LEU A C 1
ATOM 638 O O . LEU A 1 91 ? 25.011 -1.801 -20.025 1.00 80.69 91 LEU A O 1
ATOM 642 N N . SER A 1 92 ? 27.005 -2.143 -21.015 1.00 76.12 92 SER A N 1
ATOM 643 C CA . SER A 1 92 ? 26.690 -1.427 -22.263 1.00 76.12 92 SER A CA 1
ATOM 644 C C . SER A 1 92 ? 25.672 -2.145 -23.159 1.00 76.12 92 SER A C 1
ATOM 646 O O . SER A 1 92 ? 25.044 -1.506 -24.001 1.00 76.12 92 SER A O 1
ATOM 648 N N . SER A 1 93 ? 25.463 -3.450 -22.958 1.00 81.75 93 SER A N 1
ATOM 649 C CA . SER A 1 93 ? 24.406 -4.237 -23.604 1.00 81.75 93 SER A CA 1
ATOM 650 C C . SER A 1 93 ? 23.472 -4.861 -22.569 1.00 81.75 93 SER A C 1
ATOM 652 O O . SER A 1 93 ? 23.914 -5.367 -21.535 1.00 81.75 93 SER A O 1
ATOM 654 N N . SER A 1 94 ? 22.174 -4.859 -22.873 1.00 88.06 94 SER A N 1
ATOM 655 C CA . SER A 1 94 ? 21.129 -5.519 -22.086 1.00 88.06 94 SER A CA 1
ATOM 656 C C . SER A 1 94 ? 20.798 -6.935 -22.569 1.00 88.06 94 SER A C 1
ATOM 658 O O . SER A 1 94 ? 19.915 -7.581 -21.999 1.00 88.06 94 SER A O 1
ATOM 660 N N . ASP A 1 95 ? 21.495 -7.435 -23.592 1.00 92.12 95 ASP A N 1
ATOM 661 C CA . ASP A 1 95 ? 21.202 -8.735 -24.182 1.00 92.12 95 ASP A CA 1
ATOM 662 C C . ASP A 1 95 ? 21.647 -9.893 -23.285 1.00 92.12 95 ASP A C 1
ATOM 664 O O . ASP A 1 95 ? 22.771 -9.944 -22.770 1.00 92.12 95 ASP A O 1
ATOM 668 N N . VAL A 1 96 ? 20.773 -10.891 -23.176 1.00 96.69 96 VAL A N 1
ATOM 669 C CA . VAL A 1 96 ? 21.014 -12.110 -22.403 1.00 96.69 96 VAL A CA 1
ATOM 670 C C . VAL A 1 96 ? 20.765 -13.365 -23.234 1.00 96.69 96 VAL A C 1
ATOM 672 O O . VAL A 1 96 ? 20.025 -13.357 -24.219 1.00 96.69 96 VAL A O 1
ATOM 675 N N . THR A 1 97 ? 21.387 -14.458 -22.813 1.00 97.62 97 THR A N 1
ATOM 676 C CA . THR A 1 97 ? 21.093 -15.821 -23.250 1.00 97.62 97 THR A CA 1
ATOM 677 C C . THR A 1 97 ? 20.382 -16.549 -22.119 1.00 97.62 97 THR A C 1
ATOM 679 O O . THR A 1 97 ? 20.786 -16.439 -20.960 1.00 97.62 97 THR A O 1
ATOM 682 N N . TRP A 1 98 ? 19.340 -17.303 -22.461 1.00 98.38 98 TRP A N 1
ATOM 683 C CA . TRP A 1 98 ? 18.540 -18.066 -21.510 1.00 98.38 98 TRP A CA 1
ATOM 684 C C . TRP A 1 98 ? 18.857 -19.556 -21.571 1.00 98.38 98 TRP A C 1
ATOM 686 O O . TRP A 1 98 ? 19.015 -20.119 -22.654 1.00 98.38 98 TRP A O 1
ATOM 696 N N . THR A 1 99 ? 18.903 -20.209 -20.413 1.00 98.06 99 THR A N 1
ATOM 697 C CA . THR A 1 99 ? 19.053 -21.664 -20.301 1.00 98.06 99 THR A CA 1
ATOM 698 C C . THR A 1 99 ? 18.116 -22.234 -19.241 1.00 98.06 99 THR A C 1
ATOM 700 O O . THR A 1 99 ? 17.737 -21.549 -18.291 1.00 98.06 99 THR A O 1
ATOM 703 N N . SER A 1 100 ? 17.729 -23.500 -19.411 1.00 98.12 100 SER A N 1
ATOM 704 C CA . SER A 1 100 ? 17.044 -24.297 -18.389 1.00 98.12 100 SER A CA 1
ATOM 705 C C . SER A 1 100 ? 17.978 -25.398 -17.903 1.00 98.12 100 SER A C 1
ATOM 707 O O . SER A 1 100 ? 18.667 -26.021 -18.711 1.00 98.12 100 SER A O 1
ATOM 709 N N . SER A 1 101 ? 17.992 -25.655 -16.596 1.00 98.19 101 SER A N 1
ATOM 710 C CA . SER A 1 101 ? 18.791 -26.732 -16.009 1.00 98.19 101 SER A CA 1
ATOM 711 C C . SER A 1 101 ? 18.234 -28.130 -16.295 1.00 98.19 101 SER A C 1
ATOM 713 O O . SER A 1 101 ? 18.971 -29.099 -16.166 1.00 98.19 101 SER A O 1
ATOM 715 N N . ASP A 1 102 ? 16.943 -28.253 -16.628 1.00 97.81 102 ASP A N 1
ATOM 716 C CA . ASP A 1 102 ? 16.326 -29.518 -17.047 1.00 97.81 102 ASP A CA 1
ATOM 717 C C . ASP A 1 102 ? 15.177 -29.248 -18.029 1.00 97.81 102 ASP A C 1
ATOM 719 O O . ASP A 1 102 ? 14.076 -28.839 -17.644 1.00 97.81 102 ASP A O 1
ATOM 723 N N . SER A 1 103 ? 15.430 -29.499 -19.315 1.00 96.88 103 SER A N 1
ATOM 724 C CA . SER A 1 103 ? 14.450 -29.307 -20.390 1.00 96.88 103 SER A CA 1
ATOM 725 C C . SER A 1 103 ? 13.273 -30.281 -20.333 1.00 96.88 103 SER A C 1
ATOM 727 O O . SER A 1 103 ? 12.242 -30.016 -20.949 1.00 96.88 103 SER A O 1
ATOM 729 N N . ARG A 1 104 ? 13.383 -31.377 -19.568 1.00 96.62 104 ARG A N 1
ATOM 730 C CA . ARG A 1 104 ? 12.264 -32.297 -19.313 1.00 96.62 104 ARG A CA 1
ATOM 731 C C . ARG A 1 104 ? 11.276 -31.708 -18.310 1.00 96.62 104 ARG A C 1
ATOM 733 O O . ARG A 1 104 ? 10.116 -32.103 -18.316 1.00 96.62 104 ARG A O 1
ATOM 740 N N . VAL A 1 105 ? 11.718 -30.763 -17.474 1.00 95.44 105 VAL A N 1
ATOM 741 C CA . VAL A 1 105 ? 10.861 -30.037 -16.528 1.00 95.44 105 VAL A CA 1
ATOM 742 C C . VAL A 1 105 ? 10.327 -28.763 -17.168 1.00 95.44 105 VAL A C 1
ATOM 744 O O . VAL A 1 105 ? 9.114 -28.574 -17.216 1.00 95.44 105 VAL A O 1
ATOM 747 N N . CYS A 1 106 ? 11.191 -27.896 -17.701 1.00 97.25 106 CYS A N 1
ATOM 748 C CA . CYS A 1 106 ? 10.764 -26.690 -18.411 1.00 97.25 106 CYS A CA 1
ATOM 749 C C . CYS A 1 106 ? 11.760 -26.243 -19.488 1.00 97.25 106 CYS A C 1
ATOM 751 O O . CYS A 1 106 ? 12.969 -26.425 -19.360 1.00 97.25 106 CYS A O 1
ATOM 753 N N . THR A 1 107 ? 11.255 -25.597 -20.537 1.00 98.19 107 THR A N 1
ATOM 754 C CA . THR A 1 107 ? 12.059 -24.937 -21.579 1.00 98.19 107 THR A CA 1
ATOM 755 C C . THR A 1 107 ? 11.951 -23.425 -21.451 1.00 98.19 107 THR A C 1
ATOM 757 O O . THR A 1 107 ? 10.946 -22.930 -20.948 1.00 98.19 107 THR A O 1
ATOM 760 N N . VAL A 1 108 ? 12.940 -22.688 -21.951 1.00 98.31 108 VAL A N 1
ATOM 761 C CA . VAL A 1 108 ? 12.920 -21.221 -22.025 1.00 98.31 108 VAL A CA 1
ATOM 762 C C . VAL A 1 108 ? 13.349 -20.768 -23.420 1.00 98.31 108 VAL A C 1
ATOM 764 O O . VAL A 1 108 ? 14.278 -21.344 -23.984 1.00 98.31 108 VAL A O 1
ATOM 767 N N . ASP A 1 109 ? 12.652 -19.787 -23.997 1.00 97.75 109 ASP A N 1
ATOM 768 C CA . ASP A 1 109 ? 13.010 -19.204 -25.297 1.00 97.75 109 ASP A CA 1
ATOM 769 C C . ASP A 1 109 ? 13.954 -17.990 -25.169 1.00 97.75 109 ASP A C 1
ATOM 771 O O . ASP A 1 109 ? 14.319 -17.561 -24.073 1.00 97.75 109 ASP A O 1
ATOM 775 N N . ALA A 1 110 ? 14.344 -17.402 -26.304 1.00 95.75 110 ALA A N 1
ATOM 776 C CA . ALA A 1 110 ? 15.239 -16.242 -26.341 1.00 95.75 110 ALA A CA 1
ATOM 777 C C . ALA A 1 110 ? 14.667 -14.982 -25.656 1.00 95.75 110 ALA A C 1
ATOM 779 O O . ALA A 1 110 ? 15.430 -14.094 -25.281 1.00 95.75 110 ALA A O 1
ATOM 780 N N . ASN A 1 111 ? 13.348 -14.914 -25.460 1.00 94.00 111 ASN A N 1
ATOM 781 C CA . ASN A 1 111 ? 12.643 -13.795 -24.836 1.00 94.00 111 ASN A CA 1
ATOM 782 C C . ASN A 1 111 ? 12.337 -14.046 -23.347 1.00 94.00 111 ASN A C 1
ATOM 784 O O . ASN A 1 111 ? 11.610 -13.261 -22.729 1.00 94.00 111 ASN A O 1
ATOM 788 N N . GLY A 1 112 ? 12.854 -15.137 -22.769 1.00 96.00 112 GLY A N 1
ATOM 789 C CA . GLY A 1 112 ? 12.600 -15.518 -21.382 1.00 96.00 112 GLY A CA 1
ATOM 790 C C . GLY A 1 112 ? 11.217 -16.130 -21.149 1.00 96.00 112 GLY A C 1
ATOM 791 O O . GLY A 1 112 ? 10.773 -16.205 -20.002 1.00 96.00 112 GLY A O 1
ATOM 792 N N . ASN A 1 113 ? 10.504 -16.564 -22.195 1.00 96.81 113 ASN A N 1
ATOM 793 C CA . ASN A 1 113 ? 9.240 -17.275 -22.018 1.00 96.81 113 ASN A CA 1
ATOM 794 C C . ASN A 1 113 ? 9.523 -18.713 -21.595 1.00 96.81 113 ASN A C 1
ATOM 796 O O . ASN A 1 113 ? 10.076 -19.503 -22.361 1.00 96.81 113 ASN A O 1
ATOM 800 N N . VAL A 1 114 ? 9.130 -19.049 -20.370 1.00 97.81 114 VAL A N 1
ATOM 801 C CA . VAL A 1 114 ? 9.304 -20.376 -19.787 1.00 97.81 114 VAL A CA 1
ATOM 802 C C . VAL A 1 114 ? 8.039 -21.190 -20.014 1.00 97.81 114 VAL A C 1
ATOM 804 O O . VAL A 1 114 ? 6.952 -20.733 -19.668 1.00 97.81 114 VAL A O 1
ATOM 807 N N . LYS A 1 115 ? 8.180 -22.405 -20.547 1.00 95.94 115 LYS A N 1
ATOM 808 C CA . LYS A 1 115 ? 7.094 -23.377 -20.735 1.00 95.94 115 LYS A CA 1
ATOM 809 C C . LYS A 1 115 ? 7.350 -24.618 -19.887 1.00 95.94 115 LYS A C 1
ATOM 811 O O . LYS A 1 115 ? 8.433 -25.196 -19.953 1.00 95.94 115 LYS A O 1
ATOM 816 N N . GLY A 1 116 ? 6.357 -25.041 -19.110 1.00 94.06 116 GLY A N 1
ATOM 817 C CA . GLY A 1 116 ? 6.398 -26.292 -18.356 1.00 94.06 116 GLY A CA 1
ATOM 818 C C . GLY A 1 116 ? 6.248 -27.499 -19.282 1.00 94.06 116 GLY A C 1
ATOM 819 O O . GLY A 1 116 ? 5.321 -27.551 -20.088 1.00 94.06 116 GLY A O 1
ATOM 820 N N . VAL A 1 117 ? 7.150 -28.470 -19.165 1.00 94.75 117 VAL A N 1
ATOM 821 C CA . VAL A 1 117 ? 7.197 -29.692 -19.985 1.00 94.75 117 VAL A CA 1
ATOM 822 C C . VAL A 1 117 ? 6.786 -30.918 -19.175 1.00 94.75 117 VAL A C 1
ATOM 824 O O . VAL A 1 117 ? 5.962 -31.699 -19.638 1.00 94.75 117 VAL A O 1
ATOM 827 N N . GLY A 1 118 ? 7.303 -31.062 -17.957 1.00 88.50 118 GLY A N 1
ATOM 828 C CA . GLY A 1 118 ? 7.050 -32.214 -17.095 1.00 88.50 118 GLY A CA 1
ATOM 829 C C . GLY A 1 118 ? 7.134 -31.826 -15.626 1.00 88.50 118 GLY A C 1
ATOM 830 O O . GLY A 1 118 ? 7.815 -30.864 -15.276 1.00 88.50 118 GLY A O 1
ATOM 831 N N . ALA A 1 119 ? 6.412 -32.542 -14.763 1.00 84.81 119 ALA A N 1
ATOM 832 C CA . ALA A 1 119 ? 6.397 -32.229 -13.340 1.00 84.81 119 ALA A CA 1
ATOM 833 C C . ALA A 1 119 ? 7.793 -32.382 -12.710 1.00 84.81 119 ALA A C 1
ATOM 835 O O . ALA A 1 119 ? 8.503 -33.353 -12.969 1.00 84.81 119 ALA A O 1
ATOM 836 N N . GLY A 1 120 ? 8.180 -31.423 -11.872 1.00 87.25 120 GLY A N 1
ATOM 837 C CA . GLY A 1 120 ? 9.498 -31.376 -11.246 1.00 87.25 120 GLY A CA 1
ATOM 838 C C . GLY A 1 120 ? 9.966 -29.953 -10.961 1.00 87.25 120 GLY A C 1
ATOM 839 O O . GLY A 1 120 ? 9.202 -28.994 -11.060 1.00 87.25 120 GLY A O 1
ATOM 840 N N . SER A 1 121 ? 11.246 -29.817 -10.620 1.00 91.06 121 SER A N 1
ATOM 841 C CA . SER A 1 121 ? 11.881 -28.526 -10.346 1.00 91.06 121 SER A CA 1
ATOM 842 C C . SER A 1 121 ? 13.114 -28.339 -11.225 1.00 91.06 121 SER A C 1
ATOM 844 O O . SER A 1 121 ? 13.950 -29.233 -11.317 1.00 91.06 121 SER A O 1
ATOM 846 N N . ALA A 1 122 ? 13.244 -27.163 -11.831 1.00 96.38 122 ALA A N 1
ATOM 847 C CA . ALA A 1 122 ? 14.396 -26.749 -12.628 1.00 96.38 122 ALA A CA 1
ATOM 848 C C . ALA A 1 122 ? 14.759 -25.289 -12.326 1.00 96.38 122 ALA A C 1
ATOM 850 O O . ALA A 1 122 ? 13.999 -24.556 -11.694 1.00 96.38 122 ALA A O 1
ATOM 851 N N . LYS A 1 123 ? 15.937 -24.853 -12.766 1.00 97.44 123 LYS A N 1
ATOM 852 C CA . LYS A 1 123 ? 16.347 -23.448 -12.750 1.00 97.44 123 LYS A CA 1
ATOM 853 C C . LYS A 1 123 ? 16.345 -22.905 -14.166 1.00 97.44 123 LYS A C 1
ATOM 855 O O . LYS A 1 123 ? 16.839 -23.566 -15.073 1.00 97.44 123 LYS A O 1
ATOM 860 N N . VAL A 1 124 ? 15.835 -21.691 -14.323 1.00 98.38 124 VAL A N 1
ATOM 861 C CA . VAL A 1 124 ? 15.993 -20.909 -15.550 1.00 98.38 124 VAL A CA 1
ATOM 862 C C . VAL A 1 124 ? 16.986 -19.790 -15.275 1.00 98.38 124 VAL A C 1
ATOM 864 O O . VAL A 1 124 ? 16.836 -19.061 -14.293 1.00 98.38 124 VAL A O 1
ATOM 867 N N . THR A 1 125 ? 18.001 -19.673 -16.125 1.00 98.19 125 THR A N 1
ATOM 868 C CA . THR A 1 125 ? 19.131 -18.758 -15.947 1.00 98.19 125 THR A CA 1
ATOM 869 C C . THR A 1 125 ? 19.213 -17.799 -17.126 1.00 98.19 125 THR A C 1
ATOM 871 O O . THR A 1 125 ? 19.161 -18.236 -18.272 1.00 98.19 125 THR A O 1
ATOM 874 N N . ALA A 1 126 ? 19.359 -16.505 -16.841 1.00 97.94 126 ALA A N 1
ATOM 875 C CA . ALA A 1 126 ? 19.765 -15.503 -17.820 1.00 97.94 126 ALA A CA 1
ATOM 876 C C . ALA A 1 126 ? 21.235 -15.155 -17.596 1.00 97.94 126 ALA A C 1
ATOM 878 O O . ALA A 1 126 ? 21.621 -14.808 -16.477 1.00 97.94 126 ALA A O 1
ATOM 879 N N . THR A 1 127 ? 22.029 -15.201 -18.659 1.00 96.75 127 THR A N 1
ATOM 880 C CA . THR A 1 127 ? 23.454 -14.850 -18.655 1.00 96.75 127 THR A CA 1
ATOM 881 C C . THR A 1 127 ? 23.694 -13.741 -19.667 1.00 96.75 127 THR A C 1
ATOM 883 O O . THR A 1 127 ? 23.180 -13.824 -20.780 1.00 96.75 127 THR A O 1
ATOM 886 N N . SER A 1 128 ? 24.460 -12.708 -19.316 1.00 92.75 128 SER A N 1
ATOM 887 C CA . SER A 1 128 ? 24.793 -11.637 -20.265 1.00 92.75 128 SER A CA 1
ATOM 888 C C . SER A 1 128 ? 25.533 -12.210 -21.474 1.00 92.75 128 SER A C 1
ATOM 890 O O . SER A 1 128 ? 26.463 -13.005 -21.321 1.00 92.75 128 SER A O 1
ATOM 892 N N . LYS A 1 129 ? 25.143 -11.791 -22.686 1.00 89.62 129 LYS A N 1
ATOM 893 C CA . LYS A 1 129 ? 25.878 -12.158 -23.910 1.00 89.62 129 LYS A CA 1
ATOM 894 C C . LYS A 1 129 ? 27.269 -11.534 -23.964 1.00 89.62 129 LYS A C 1
ATOM 896 O O . LYS A 1 129 ? 28.153 -12.075 -24.618 1.00 89.62 129 LYS A O 1
ATOM 901 N N . LEU A 1 130 ? 27.442 -10.401 -23.289 1.00 82.94 130 LEU A N 1
ATOM 902 C CA . LEU A 1 130 ? 28.687 -9.644 -23.260 1.00 82.94 130 LEU A CA 1
ATOM 903 C C . LEU A 1 130 ? 29.643 -10.147 -22.166 1.00 82.94 130 LEU A C 1
ATOM 905 O O . LEU A 1 130 ? 30.856 -10.127 -22.354 1.00 82.94 130 LEU A O 1
ATOM 909 N N . ARG A 1 131 ? 29.103 -10.615 -21.029 1.00 83.81 131 ARG A N 1
ATOM 910 C CA . ARG A 1 131 ? 29.865 -11.047 -19.845 1.00 83.81 131 ARG A CA 1
ATOM 911 C C . ARG A 1 131 ? 29.292 -12.337 -19.258 1.00 83.81 131 ARG A C 1
ATOM 913 O O . ARG A 1 131 ? 28.320 -12.313 -18.505 1.00 83.81 131 ARG A O 1
ATOM 920 N N . SER A 1 132 ? 29.914 -13.472 -19.564 1.00 85.94 132 SER A N 1
ATOM 921 C CA . SER A 1 132 ? 29.442 -14.791 -19.114 1.00 85.94 132 SER A CA 1
ATOM 922 C C . SER A 1 132 ? 29.509 -14.99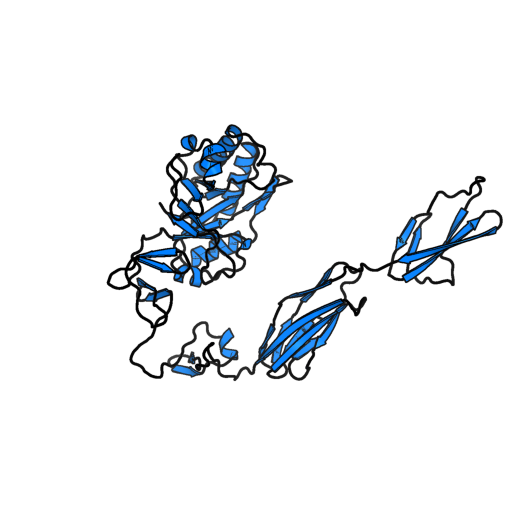9 -17.594 1.00 85.94 132 SER A C 1
ATOM 924 O O . SER A 1 132 ? 28.776 -15.831 -17.061 1.00 85.94 132 SER A O 1
ATOM 926 N N . ASP A 1 133 ? 30.331 -14.223 -16.882 1.00 85.62 133 ASP A N 1
ATOM 927 C CA . ASP A 1 133 ? 30.408 -14.185 -15.417 1.00 85.62 133 ASP A CA 1
ATOM 928 C C . ASP A 1 133 ? 29.221 -13.454 -14.760 1.00 85.62 133 ASP A C 1
ATOM 930 O O . ASP A 1 133 ? 29.035 -13.539 -13.545 1.00 85.62 133 ASP A O 1
ATOM 934 N N . LYS A 1 134 ? 28.386 -12.754 -15.541 1.00 90.50 134 LYS A N 1
ATOM 935 C CA . LYS A 1 134 ? 27.191 -12.056 -15.054 1.00 90.50 134 LYS A CA 1
ATOM 936 C C . LYS A 1 134 ? 25.939 -12.848 -15.416 1.00 90.50 134 LYS A C 1
ATOM 938 O O . LYS A 1 134 ? 25.523 -12.894 -16.573 1.00 90.50 134 LYS A O 1
ATOM 943 N N . SER A 1 135 ? 25.315 -13.454 -14.408 1.00 95.06 135 SER A N 1
ATOM 944 C CA . SER A 1 135 ? 24.084 -14.230 -14.568 1.00 95.06 135 SER A CA 1
ATOM 945 C C . SER A 1 135 ? 23.151 -14.103 -13.363 1.00 95.06 135 SER A C 1
ATOM 947 O O . SER A 1 135 ? 23.561 -13.705 -12.273 1.00 95.06 135 SER A O 1
ATOM 949 N N . ALA A 1 136 ? 21.883 -14.453 -13.564 1.00 97.12 136 ALA A N 1
ATOM 950 C CA . ALA A 1 136 ? 20.892 -14.607 -12.507 1.00 97.12 136 ALA A CA 1
ATOM 951 C C . ALA A 1 136 ? 19.984 -15.800 -12.811 1.00 97.12 136 ALA A C 1
ATOM 953 O O . ALA A 1 136 ? 19.789 -16.157 -13.971 1.00 97.12 136 ALA A O 1
ATOM 954 N N . SER A 1 137 ? 19.443 -16.437 -11.771 1.00 96.69 137 SER A N 1
ATOM 955 C CA . SER A 1 137 ? 18.616 -17.641 -11.912 1.00 96.69 137 SER A CA 1
ATOM 956 C C . SER A 1 137 ? 17.337 -17.562 -11.093 1.00 96.69 137 SER A C 1
ATOM 958 O O . SER A 1 137 ? 17.325 -16.996 -10.002 1.00 96.69 137 SER A O 1
ATOM 960 N N . VAL A 1 138 ? 16.280 -18.188 -11.605 1.00 94.12 138 VAL A N 1
ATOM 961 C CA . VAL A 1 138 ? 14.990 -18.353 -10.935 1.00 94.12 138 VAL A CA 1
ATOM 962 C C . VAL A 1 138 ? 14.652 -19.836 -10.799 1.00 94.12 138 VAL A C 1
ATOM 964 O O . VAL A 1 138 ? 14.890 -20.620 -11.718 1.00 94.12 138 VAL A O 1
ATOM 967 N N . SER A 1 139 ? 14.089 -20.229 -9.655 1.00 91.50 139 SER A N 1
ATOM 968 C CA . SER A 1 139 ? 13.544 -21.577 -9.470 1.00 91.50 139 SER A CA 1
ATOM 969 C C . SER A 1 139 ? 12.185 -21.693 -10.155 1.00 91.50 139 SER A C 1
ATOM 971 O O . SER A 1 139 ? 11.277 -20.906 -9.875 1.00 91.50 139 SER A O 1
ATOM 973 N N . VAL A 1 140 ? 12.043 -22.697 -11.015 1.00 90.38 140 VAL A N 1
ATOM 974 C CA . VAL A 1 140 ? 10.807 -23.056 -11.708 1.00 90.38 140 VAL A CA 1
ATOM 975 C C . VAL A 1 140 ? 10.326 -24.402 -11.183 1.00 90.38 140 VAL A C 1
ATOM 977 O O . VAL A 1 140 ? 11.047 -25.392 -11.247 1.00 90.38 140 VAL A O 1
ATOM 980 N N . THR A 1 141 ? 9.106 -24.445 -10.660 1.00 88.56 141 THR A N 1
ATOM 981 C CA . THR A 1 141 ? 8.421 -25.688 -10.283 1.00 88.56 141 THR A CA 1
ATOM 982 C C . THR A 1 141 ? 7.295 -25.947 -11.270 1.00 88.56 141 THR A C 1
ATOM 984 O O . THR A 1 141 ? 6.439 -25.089 -11.467 1.00 88.56 141 THR A O 1
ATOM 987 N N . VAL A 1 142 ? 7.272 -27.120 -11.887 1.00 85.19 142 VAL A N 1
ATOM 988 C CA . VAL A 1 142 ? 6.196 -27.547 -12.782 1.00 85.19 142 VAL A CA 1
ATOM 989 C C . VAL A 1 142 ? 5.407 -28.651 -12.089 1.00 85.19 142 VAL A C 1
ATOM 991 O O . VAL A 1 142 ? 5.992 -29.581 -11.538 1.00 85.19 142 VAL A O 1
ATOM 994 N N . LYS A 1 143 ? 4.080 -28.537 -12.078 1.00 80.31 143 LYS A N 1
ATOM 995 C CA . LYS A 1 143 ? 3.160 -29.516 -11.477 1.00 80.31 143 LYS A CA 1
ATOM 996 C C . LYS A 1 143 ? 2.259 -30.123 -12.548 1.00 80.31 143 LYS A C 1
ATOM 998 O O . LYS A 1 143 ? 1.968 -29.453 -13.540 1.00 80.31 143 LYS A O 1
ATOM 1003 N N . ASN A 1 144 ? 1.781 -31.353 -12.374 1.00 80.50 144 ASN A N 1
ATOM 1004 C CA . ASN A 1 144 ? 0.742 -31.857 -13.271 1.00 80.50 144 ASN A CA 1
ATOM 1005 C C . ASN A 1 144 ? -0.588 -31.202 -12.905 1.00 80.50 144 ASN A C 1
ATOM 1007 O O . ASN A 1 144 ? -0.929 -31.107 -11.729 1.00 80.50 144 ASN A O 1
ATOM 1011 N N . GLY A 1 145 ? -1.373 -30.801 -13.909 1.00 69.88 145 GLY A N 1
ATOM 1012 C CA . GLY A 1 145 ? -2.712 -30.242 -13.686 1.00 69.88 145 GLY A CA 1
ATOM 1013 C C . GLY A 1 145 ? -3.606 -31.168 -12.862 1.00 69.88 145 GLY A C 1
ATOM 1014 O O . GLY A 1 145 ? -4.364 -30.685 -12.031 1.00 69.88 145 GLY A O 1
ATOM 1015 N N . GLY A 1 146 ? -3.431 -32.486 -13.021 1.00 77.06 146 GLY A N 1
ATOM 1016 C CA . GLY A 1 146 ? -4.156 -33.526 -12.294 1.00 77.06 146 GLY A CA 1
ATOM 1017 C C . GLY A 1 146 ? -3.655 -33.849 -10.884 1.00 77.06 146 GLY A C 1
ATOM 1018 O O . GLY A 1 146 ? -4.290 -34.670 -10.224 1.00 77.06 146 GLY A O 1
ATOM 1019 N N . ASP A 1 147 ? -2.552 -33.248 -10.421 1.00 77.50 147 ASP A N 1
ATOM 1020 C CA . ASP A 1 147 ? -2.014 -33.535 -9.089 1.00 77.50 147 ASP A CA 1
ATOM 1021 C C . ASP A 1 147 ? -3.005 -33.087 -8.017 1.00 77.50 147 ASP A C 1
ATOM 1023 O O . ASP A 1 147 ? -3.436 -31.932 -8.001 1.00 77.50 147 ASP A O 1
ATOM 1027 N N . VAL A 1 148 ? -3.334 -33.995 -7.098 1.00 83.62 148 VAL A N 1
ATOM 1028 C CA . VAL A 1 148 ? -4.205 -33.695 -5.962 1.00 83.62 148 VAL A CA 1
ATOM 1029 C C . VAL A 1 148 ? -3.525 -32.666 -5.063 1.00 83.62 148 VAL A C 1
ATOM 1031 O O . VAL A 1 148 ? -2.399 -32.864 -4.593 1.00 83.62 148 VAL A O 1
ATOM 1034 N N . LEU A 1 149 ? -4.218 -31.560 -4.813 1.00 75.06 149 LEU A N 1
ATOM 1035 C CA . LEU A 1 149 ? -3.759 -30.516 -3.916 1.00 75.06 149 LEU A CA 1
ATOM 1036 C C . LEU A 1 149 ? -3.797 -31.008 -2.475 1.00 75.06 149 LEU A C 1
ATOM 1038 O O . LEU A 1 149 ? -4.748 -31.652 -2.027 1.00 75.06 149 LEU A O 1
ATOM 1042 N N . LYS A 1 150 ? -2.744 -30.654 -1.742 1.00 79.62 150 LYS A N 1
ATOM 1043 C CA . LYS A 1 150 ? -2.619 -30.912 -0.315 1.00 79.62 150 LYS A CA 1
ATOM 1044 C C . LYS A 1 150 ? -2.310 -29.621 0.427 1.00 79.62 150 LYS A C 1
ATOM 1046 O O . LYS A 1 150 ? -1.663 -28.732 -0.130 1.00 79.62 150 LYS A O 1
ATOM 1051 N N . ASP A 1 151 ? -2.776 -29.520 1.666 1.00 70.44 151 ASP A N 1
ATOM 1052 C CA . ASP A 1 151 ? -2.392 -28.432 2.561 1.00 70.44 151 ASP A CA 1
ATOM 1053 C C . ASP A 1 151 ? -0.945 -28.608 3.065 1.00 70.44 151 ASP A C 1
ATOM 1055 O O . ASP A 1 151 ? -0.258 -29.586 2.757 1.00 70.44 151 ASP A O 1
ATOM 1059 N N . VAL A 1 152 ? -0.473 -27.654 3.870 1.00 57.72 152 VAL A N 1
ATOM 1060 C CA . VAL A 1 152 ? 0.881 -27.679 4.457 1.00 57.72 152 VAL A CA 1
ATOM 1061 C C . VAL A 1 152 ? 1.135 -28.871 5.388 1.00 57.72 152 VAL A C 1
ATOM 1063 O O . VAL A 1 152 ? 2.289 -29.184 5.664 1.00 57.72 152 VAL A O 1
ATOM 1066 N N . ASN A 1 153 ? 0.079 -29.540 5.853 1.00 68.00 153 ASN A N 1
ATOM 1067 C CA . ASN A 1 153 ? 0.146 -30.710 6.724 1.00 68.00 153 ASN A CA 1
ATOM 1068 C C . ASN A 1 153 ? 0.000 -32.027 5.936 1.00 68.00 153 ASN A C 1
ATOM 1070 O O . ASN A 1 153 ? 0.038 -33.102 6.529 1.00 68.00 153 ASN A O 1
ATOM 1074 N N . GLY A 1 154 ? -0.163 -31.961 4.609 1.00 73.19 154 GLY A N 1
ATOM 1075 C CA . GLY A 1 154 ? -0.330 -33.120 3.735 1.00 73.19 154 GLY A CA 1
ATOM 1076 C C . GLY A 1 154 ? -1.775 -33.612 3.569 1.00 73.19 154 GLY A C 1
ATOM 1077 O O . GLY A 1 154 ? -1.975 -34.639 2.916 1.00 73.19 154 GLY A O 1
ATOM 1078 N N . ASN A 1 155 ? -2.777 -32.904 4.101 1.00 78.06 155 ASN A N 1
ATOM 1079 C CA . ASN A 1 155 ? -4.192 -33.265 3.963 1.00 78.06 155 ASN A CA 1
ATOM 1080 C C . ASN A 1 155 ? -4.700 -32.973 2.552 1.00 78.06 155 ASN A C 1
ATOM 1082 O O . ASN A 1 155 ? -4.403 -31.913 2.009 1.00 78.06 155 ASN A O 1
ATOM 1086 N N . ILE A 1 156 ? -5.517 -33.866 1.986 1.00 81.31 156 ILE A N 1
ATOM 1087 C CA . ILE A 1 156 ? -6.140 -33.654 0.671 1.00 81.31 156 ILE A CA 1
ATOM 1088 C C . ILE A 1 156 ? -7.126 -32.483 0.736 1.00 81.31 156 ILE A C 1
ATOM 1090 O O . ILE A 1 156 ? -7.994 -32.418 1.611 1.00 81.31 156 ILE A O 1
ATOM 1094 N N . VAL A 1 157 ? -6.990 -31.585 -0.233 1.00 81.06 157 VAL A N 1
ATOM 1095 C CA . VAL A 1 157 ? -7.844 -30.421 -0.437 1.00 81.06 157 VAL A CA 1
ATOM 1096 C C . VAL A 1 157 ? -8.940 -30.768 -1.449 1.00 81.06 157 VAL A C 1
ATOM 1098 O O . VAL A 1 157 ? -8.735 -31.572 -2.352 1.00 81.06 157 VAL A O 1
ATOM 1101 N N . TYR A 1 158 ? -10.114 -30.166 -1.299 1.00 88.31 158 TYR A N 1
ATOM 1102 C CA . TYR A 1 158 ? -11.325 -30.391 -2.078 1.00 88.31 158 TYR A CA 1
ATOM 1103 C C . TYR A 1 158 ? -11.851 -29.065 -2.633 1.00 88.31 158 TYR A C 1
ATOM 1105 O O . TYR A 1 158 ? -11.650 -28.011 -2.033 1.00 88.31 158 TYR A O 1
ATOM 1113 N N . VAL A 1 159 ? -12.556 -29.116 -3.758 1.00 85.25 159 VAL A N 1
ATOM 1114 C CA . VAL A 1 159 ? -13.331 -27.998 -4.319 1.00 85.25 159 VAL A CA 1
ATOM 1115 C C . VAL A 1 159 ? -14.798 -28.386 -4.409 1.00 85.25 159 VAL A C 1
ATOM 1117 O O . VAL A 1 159 ? -15.129 -29.565 -4.567 1.00 85.25 159 VAL A O 1
ATOM 1120 N N . LYS A 1 160 ? -15.679 -27.390 -4.305 1.00 88.69 160 LYS A N 1
ATOM 1121 C CA . LYS A 1 160 ? -17.111 -27.562 -4.538 1.00 88.69 160 LYS A CA 1
ATOM 1122 C C . LYS A 1 160 ? -17.409 -27.317 -6.017 1.00 88.69 160 LYS A C 1
ATOM 1124 O O . LYS A 1 160 ? -17.331 -26.187 -6.487 1.00 88.69 160 LYS A O 1
ATOM 1129 N N . ASP A 1 161 ? -17.735 -28.383 -6.737 1.00 83.94 161 ASP A N 1
ATOM 1130 C CA . ASP A 1 161 ? -18.066 -28.366 -8.161 1.00 83.94 161 ASP A CA 1
ATOM 1131 C C . ASP A 1 161 ? -19.571 -28.636 -8.313 1.00 83.94 161 ASP A C 1
ATOM 1133 O O . ASP A 1 161 ? -20.064 -29.749 -8.093 1.00 83.94 161 ASP A O 1
ATOM 1137 N N . GLY A 1 162 ? -20.337 -27.569 -8.550 1.00 85.25 162 GLY A N 1
ATOM 1138 C CA . GLY A 1 162 ? -21.793 -27.588 -8.407 1.00 85.25 162 GLY A CA 1
ATOM 1139 C C . GLY A 1 162 ? -22.220 -27.865 -6.959 1.00 85.25 162 GLY A C 1
ATOM 1140 O O . GLY A 1 162 ? -21.894 -27.107 -6.045 1.00 85.25 162 GLY A O 1
ATOM 1141 N N . ASN A 1 163 ? -22.959 -28.956 -6.740 1.00 84.12 163 ASN A N 1
ATOM 1142 C CA . ASN A 1 163 ? -23.419 -29.372 -5.407 1.00 84.12 163 ASN A CA 1
ATOM 1143 C C . ASN A 1 163 ? -22.521 -30.422 -4.737 1.00 84.12 163 ASN A C 1
ATOM 1145 O O . ASN A 1 163 ? -22.781 -30.788 -3.592 1.00 84.12 163 ASN A O 1
ATOM 1149 N N . ASN A 1 164 ? -21.472 -30.894 -5.414 1.00 83.06 164 ASN A N 1
ATOM 1150 C CA . ASN A 1 164 ? -20.631 -31.982 -4.925 1.00 83.06 164 ASN A CA 1
ATOM 1151 C C . ASN A 1 164 ? -19.226 -31.488 -4.573 1.00 83.06 164 ASN A C 1
ATOM 1153 O O . ASN A 1 164 ? -18.673 -30.617 -5.241 1.00 83.06 164 ASN A O 1
ATOM 1157 N N . PHE A 1 165 ? -18.626 -32.086 -3.545 1.00 85.75 165 PHE A N 1
ATOM 1158 C CA . PHE A 1 165 ? -17.206 -31.909 -3.257 1.00 85.75 165 PHE A CA 1
ATOM 1159 C C . PHE A 1 165 ? -16.395 -32.982 -3.974 1.00 85.75 165 PHE A C 1
ATOM 1161 O O . PHE A 1 165 ? -16.727 -34.166 -3.907 1.00 85.75 165 PHE A O 1
ATOM 1168 N N . ARG A 1 166 ? -15.302 -32.573 -4.612 1.00 92.69 166 ARG A N 1
ATOM 1169 C CA . ARG A 1 166 ? -14.308 -33.478 -5.200 1.00 92.69 166 ARG A CA 1
ATOM 1170 C C . ARG A 1 166 ? -12.907 -33.045 -4.810 1.00 92.69 166 ARG A C 1
ATOM 1172 O O . ARG A 1 166 ? -12.708 -31.885 -4.457 1.00 92.69 166 ARG A O 1
ATOM 1179 N N . GLU A 1 167 ? -11.951 -33.965 -4.875 1.00 92.56 167 GLU A N 1
ATOM 1180 C CA . GLU A 1 167 ? -10.542 -33.633 -4.661 1.00 92.56 167 GLU A CA 1
ATOM 1181 C C . GLU A 1 167 ? -10.128 -32.502 -5.609 1.00 92.56 167 GLU A C 1
ATOM 1183 O O . GLU A 1 167 ? -10.441 -32.508 -6.807 1.00 92.56 167 GLU A O 1
ATOM 1188 N N . ALA A 1 168 ? -9.474 -31.503 -5.032 1.00 82.75 168 ALA A N 1
ATOM 1189 C CA . ALA A 1 168 ? -8.943 -30.365 -5.742 1.00 82.75 168 ALA A CA 1
ATOM 1190 C C . ALA A 1 168 ? -7.663 -30.788 -6.449 1.00 82.75 168 ALA A C 1
ATOM 1192 O O . ALA A 1 168 ? -6.803 -31.443 -5.859 1.00 82.75 168 ALA A O 1
ATOM 1193 N N . LYS A 1 169 ? -7.524 -30.387 -7.702 1.00 85.06 169 LYS A N 1
ATOM 1194 C CA . LYS A 1 169 ? -6.351 -30.638 -8.529 1.00 85.06 169 LYS A CA 1
ATOM 1195 C C . LYS A 1 169 ? -5.554 -29.352 -8.715 1.00 85.06 169 LYS A C 1
ATOM 1197 O O . LYS A 1 169 ? -6.081 -28.260 -8.513 1.00 85.06 169 LYS A O 1
ATOM 1202 N N . ALA A 1 170 ? -4.282 -29.440 -9.091 1.00 69.38 170 ALA A N 1
ATOM 1203 C CA . ALA A 1 170 ? -3.431 -28.260 -9.246 1.00 69.38 170 ALA A CA 1
ATOM 1204 C C . ALA A 1 170 ? -3.999 -27.229 -10.242 1.00 69.38 170 ALA A C 1
ATOM 1206 O O . ALA A 1 170 ? -3.822 -26.027 -10.050 1.00 69.38 170 ALA A O 1
ATOM 1207 N N . GLU A 1 171 ? -4.734 -27.683 -11.258 1.00 74.50 171 GLU A N 1
ATOM 1208 C CA . GLU A 1 171 ? -5.469 -26.823 -12.197 1.00 74.50 171 GLU A CA 1
ATOM 1209 C C . GLU A 1 171 ? -6.676 -26.091 -11.593 1.00 74.50 171 GLU A C 1
ATOM 1211 O O . GLU A 1 171 ? -7.094 -25.061 -12.118 1.00 74.50 171 GLU A O 1
ATOM 1216 N N . ASP A 1 172 ? -7.224 -26.574 -10.477 1.00 75.62 172 ASP A N 1
ATOM 1217 C CA . ASP A 1 172 ? -8.348 -25.926 -9.803 1.00 75.62 172 ASP A CA 1
ATOM 1218 C C . ASP A 1 172 ? -7.912 -24.651 -9.068 1.00 75.62 172 ASP A C 1
ATOM 1220 O O . ASP A 1 172 ? -8.747 -23.778 -8.837 1.00 75.62 172 ASP A O 1
ATOM 1224 N N . TYR A 1 173 ? -6.611 -24.497 -8.768 1.00 59.25 173 TYR A N 1
ATOM 1225 C CA . TYR A 1 173 ? -6.050 -23.338 -8.054 1.00 59.25 173 TYR A CA 1
ATOM 1226 C C . TYR A 1 173 ? -6.375 -21.993 -8.722 1.00 59.25 173 TYR A C 1
ATOM 1228 O O . TYR A 1 173 ? -6.512 -20.982 -8.041 1.00 59.25 173 TYR A O 1
ATOM 1236 N N . SER A 1 174 ? -6.508 -21.965 -10.052 1.00 57.12 174 SER A N 1
ATOM 1237 C CA . SER A 1 174 ? -6.872 -20.761 -10.813 1.00 57.12 174 SER A CA 1
ATOM 1238 C C . SER A 1 174 ? -8.374 -20.627 -11.085 1.00 57.12 174 SER A C 1
ATOM 1240 O O . SER A 1 174 ? -8.812 -19.579 -11.555 1.00 57.12 174 SER A O 1
ATOM 1242 N N . ARG A 1 175 ? -9.159 -21.679 -10.828 1.00 69.75 175 ARG A N 1
ATOM 1243 C CA . ARG A 1 175 ? -10.583 -21.773 -11.192 1.00 69.75 175 ARG A CA 1
ATOM 1244 C C . ARG A 1 175 ? -11.514 -21.557 -10.005 1.00 69.75 175 ARG A C 1
ATOM 1246 O O . ARG A 1 175 ? -12.627 -21.078 -10.195 1.00 69.75 175 ARG A O 1
ATOM 1253 N N . PHE A 1 176 ? -11.067 -21.913 -8.805 1.00 66.44 176 PHE A N 1
ATOM 1254 C CA . PHE A 1 176 ? -11.852 -21.838 -7.579 1.00 66.44 176 PHE A CA 1
ATOM 1255 C C . PHE A 1 176 ? -11.149 -20.937 -6.567 1.00 66.44 176 PHE A C 1
ATOM 1257 O O . PHE A 1 176 ? -9.934 -20.988 -6.407 1.00 66.44 176 PHE A O 1
ATOM 1264 N N . THR A 1 177 ? -11.919 -20.099 -5.878 1.00 63.25 177 THR A N 1
ATOM 1265 C CA . THR A 1 177 ? -11.421 -19.221 -4.805 1.00 63.25 177 THR A CA 1
ATOM 1266 C C . THR A 1 177 ? -11.579 -19.840 -3.421 1.00 63.25 177 THR A C 1
ATOM 1268 O O . THR A 1 177 ? -11.037 -19.325 -2.447 1.00 63.25 177 THR A O 1
ATOM 1271 N N . GLU A 1 178 ? -12.322 -20.942 -3.327 1.00 71.69 178 GLU A N 1
ATOM 1272 C CA . GLU A 1 178 ? -12.625 -21.642 -2.087 1.00 71.69 178 GLU A CA 1
ATOM 1273 C C . GLU A 1 178 ? -12.170 -23.093 -2.179 1.00 71.69 178 GLU A C 1
ATOM 1275 O O . GLU A 1 178 ? -12.494 -23.816 -3.125 1.00 71.69 178 GLU A O 1
ATOM 1280 N N . PHE A 1 179 ? -11.441 -23.514 -1.154 1.00 77.62 179 PHE A N 1
ATOM 1281 C CA . PHE A 1 179 ? -10.902 -24.852 -1.017 1.00 77.62 179 PHE A CA 1
ATOM 1282 C C . PHE A 1 179 ? -11.256 -25.394 0.363 1.00 77.62 179 PHE A C 1
ATOM 1284 O O . PHE A 1 179 ? -11.282 -24.666 1.353 1.00 77.62 179 PHE A O 1
ATOM 1291 N N . TYR A 1 180 ? -11.523 -26.689 0.419 1.00 81.19 180 TYR A N 1
ATOM 1292 C CA . TYR A 1 180 ? -12.104 -27.366 1.565 1.00 81.19 180 TYR A CA 1
ATOM 1293 C C . TYR A 1 180 ? -11.190 -28.514 1.983 1.00 81.19 180 TYR A C 1
ATOM 1295 O O . TYR A 1 180 ? -10.536 -29.122 1.145 1.00 81.19 180 TYR A O 1
ATOM 1303 N N . ILE A 1 181 ? -11.145 -28.856 3.264 1.00 79.06 181 ILE A N 1
ATOM 1304 C CA . ILE A 1 181 ? -10.465 -30.070 3.729 1.00 79.06 181 ILE A CA 1
ATOM 1305 C C . ILE A 1 181 ? -11.539 -31.024 4.229 1.00 79.06 181 ILE A C 1
ATOM 1307 O O . ILE A 1 181 ? -12.399 -30.643 5.026 1.00 79.06 181 ILE A O 1
ATOM 1311 N N . LYS A 1 182 ? -11.514 -32.267 3.742 1.00 70.62 182 LYS A N 1
ATOM 1312 C CA . LYS A 1 182 ? -12.445 -33.297 4.203 1.00 70.62 182 LYS A CA 1
ATOM 1313 C C . LYS A 1 182 ? -12.103 -33.657 5.642 1.00 70.62 182 LYS A C 1
ATOM 1315 O O . LYS A 1 182 ? -11.054 -34.235 5.912 1.00 70.62 182 LYS A O 1
ATOM 1320 N N . ASN A 1 183 ? -13.006 -33.330 6.556 1.00 62.25 183 ASN A N 1
ATOM 1321 C CA . ASN A 1 183 ? -12.886 -33.755 7.938 1.00 62.25 183 ASN A CA 1
ATOM 1322 C C . ASN A 1 183 ? -13.256 -35.246 8.047 1.00 62.25 183 ASN A C 1
ATOM 1324 O O . ASN A 1 183 ? -14.376 -35.633 7.716 1.00 62.25 183 ASN A O 1
ATOM 1328 N N . ALA A 1 184 ? -12.313 -36.082 8.490 1.00 58.53 184 ALA A N 1
ATOM 1329 C CA . ALA A 1 184 ? -12.531 -37.514 8.706 1.00 58.53 184 ALA A CA 1
ATOM 1330 C C . ALA A 1 184 ? -13.446 -37.813 9.914 1.00 58.53 184 ALA A C 1
ATOM 1332 O O . ALA A 1 184 ? -13.937 -38.931 10.030 1.00 58.53 184 ALA A O 1
ATOM 1333 N N . ASN A 1 185 ? -13.713 -36.818 10.772 1.00 56.44 185 ASN A N 1
ATOM 1334 C CA . ASN A 1 185 ? -14.672 -36.886 11.874 1.00 56.44 185 ASN A CA 1
ATOM 1335 C C . ASN A 1 185 ? -15.714 -35.757 11.740 1.00 56.44 185 ASN A C 1
ATOM 1337 O O . ASN A 1 185 ? -15.435 -34.615 12.104 1.00 56.44 185 ASN A O 1
ATOM 1341 N N . PRO A 1 186 ? -16.929 -36.037 11.237 1.00 48.88 186 PRO A N 1
ATOM 1342 C CA . PRO A 1 186 ? -17.898 -35.019 10.816 1.00 48.88 186 PRO A CA 1
ATOM 1343 C C . PRO A 1 186 ? -18.557 -34.229 11.963 1.00 48.88 186 PRO A C 1
ATOM 1345 O O . PRO A 1 186 ? -19.477 -33.456 11.714 1.00 48.88 186 PRO A O 1
ATOM 1348 N N . THR A 1 187 ? -18.116 -34.388 13.212 1.00 48.44 187 THR A N 1
ATOM 1349 C CA . THR A 1 187 ? -18.754 -33.762 14.380 1.00 48.44 187 THR A CA 1
ATOM 1350 C C . THR A 1 187 ? -18.210 -32.384 14.757 1.00 48.44 187 THR A C 1
ATOM 1352 O O . THR A 1 187 ? -18.787 -31.752 15.639 1.00 48.44 187 THR A O 1
ATOM 1355 N N . SER A 1 188 ? -17.176 -31.848 14.098 1.00 49.88 188 SER A N 1
ATOM 1356 C CA . SER A 1 188 ? -16.834 -30.428 14.274 1.00 49.88 188 SER A CA 1
ATOM 1357 C C . SER A 1 188 ? -16.222 -29.795 13.025 1.00 49.88 188 SER A C 1
ATOM 1359 O O . SER A 1 188 ? -15.166 -30.182 12.534 1.00 49.88 188 SER A O 1
ATOM 1361 N N . GLN A 1 189 ? -16.872 -28.760 12.495 1.00 52.84 189 GLN A N 1
ATOM 1362 C CA . GLN A 1 189 ? -16.163 -27.765 11.696 1.00 52.84 189 GLN A CA 1
ATOM 1363 C C . GLN A 1 189 ? -15.218 -27.027 12.649 1.00 52.84 189 GLN A C 1
ATOM 1365 O O . GLN A 1 189 ? -15.663 -26.246 13.489 1.00 52.84 189 GLN A O 1
ATOM 1370 N N . ILE A 1 190 ? -13.922 -27.321 12.564 1.00 58.91 190 ILE A N 1
ATOM 1371 C CA . ILE A 1 190 ? -12.899 -26.621 13.342 1.00 58.91 190 ILE A CA 1
ATOM 1372 C C . ILE A 1 190 ? -12.542 -25.356 12.564 1.00 58.91 190 ILE A C 1
ATOM 1374 O O . ILE A 1 190 ? -11.711 -25.361 11.659 1.00 58.91 190 ILE A O 1
ATOM 1378 N N . TYR A 1 191 ? -13.225 -24.268 12.889 1.00 61.69 191 TYR A N 1
ATOM 1379 C CA . TYR A 1 191 ? -12.826 -22.936 12.461 1.00 61.69 191 TYR A CA 1
ATOM 1380 C C . TYR A 1 191 ? -11.494 -22.574 13.121 1.00 61.69 191 TYR A C 1
ATOM 1382 O O . TYR A 1 191 ? -11.292 -22.900 14.280 1.00 61.69 191 TYR A O 1
ATOM 1390 N N . THR A 1 192 ? -10.583 -21.893 12.427 1.00 70.44 192 THR A N 1
ATOM 1391 C CA . THR A 1 192 ? -9.360 -21.336 13.035 1.00 70.44 192 THR A CA 1
ATOM 1392 C C . THR A 1 192 ? -9.164 -19.899 12.561 1.00 70.44 192 THR A C 1
ATOM 1394 O O . THR A 1 192 ? -9.651 -19.515 11.494 1.00 70.44 192 THR A O 1
ATOM 1397 N N . GLY A 1 193 ? -8.487 -19.079 13.364 1.00 65.81 193 GLY A N 1
ATOM 1398 C CA . GLY A 1 193 ? -8.263 -17.667 13.059 1.00 65.81 193 GLY A CA 1
ATOM 1399 C C . GLY A 1 193 ? -9.552 -16.839 13.034 1.00 65.81 193 GLY A C 1
ATOM 1400 O O . GLY A 1 193 ? -10.554 -17.189 13.657 1.00 65.81 193 GLY A O 1
ATOM 1401 N N . TRP A 1 194 ? -9.518 -15.708 12.330 1.00 65.38 194 TRP A N 1
ATOM 1402 C CA . TRP A 1 194 ? -10.674 -14.822 12.186 1.00 65.38 194 TRP A CA 1
ATOM 1403 C C . TRP A 1 194 ? -11.751 -15.444 11.307 1.00 65.38 194 TRP A C 1
ATOM 1405 O O . TRP A 1 194 ? -11.457 -15.901 10.206 1.00 65.38 194 TRP A O 1
ATOM 1415 N N . GLN A 1 195 ? -12.998 -15.410 11.769 1.00 71.88 195 GLN A N 1
ATOM 1416 C CA . GLN A 1 195 ? -14.151 -15.907 11.024 1.00 71.88 195 GLN A CA 1
ATOM 1417 C C . GLN A 1 195 ? -15.338 -14.974 11.198 1.00 71.88 195 GLN A C 1
ATOM 1419 O O . GLN A 1 195 ? -15.606 -14.515 12.307 1.00 71.88 195 GLN A O 1
ATOM 1424 N N . THR A 1 196 ? -16.081 -14.733 10.121 1.00 64.56 196 THR A N 1
ATOM 1425 C CA . THR A 1 196 ? -17.375 -14.050 10.193 1.00 64.56 196 THR A CA 1
ATOM 1426 C C . THR A 1 196 ? -18.467 -15.052 9.860 1.00 64.56 196 THR A C 1
ATOM 1428 O O . THR A 1 196 ? -18.544 -15.528 8.733 1.00 64.56 196 THR A O 1
ATOM 1431 N N . LEU A 1 197 ? -19.287 -15.381 10.856 1.00 71.62 197 LEU A N 1
ATOM 1432 C CA . LEU A 1 197 ? -20.378 -16.349 10.764 1.00 71.62 197 LEU A CA 1
ATOM 1433 C C . LEU A 1 197 ? -21.675 -15.607 11.091 1.00 71.62 197 LEU A C 1
ATOM 1435 O O . LEU A 1 197 ? -21.756 -14.954 12.133 1.00 71.62 197 LEU A O 1
ATOM 1439 N N . ASP A 1 198 ? -22.650 -15.644 10.184 1.00 73.88 198 ASP A N 1
ATOM 1440 C CA . ASP A 1 198 ? -23.946 -14.962 10.331 1.00 73.88 198 ASP A CA 1
ATOM 1441 C C . ASP A 1 198 ? -23.822 -13.475 10.727 1.00 73.88 198 ASP A C 1
ATOM 1443 O O . ASP A 1 198 ? -24.528 -12.965 11.598 1.00 73.88 198 ASP A O 1
ATOM 1447 N N . GLY A 1 199 ? -22.858 -12.770 10.123 1.00 58.81 199 GLY A N 1
ATOM 1448 C CA . GLY A 1 199 ? -22.595 -11.348 10.382 1.00 58.81 199 GLY A CA 1
ATOM 1449 C C . GLY A 1 199 ? -21.898 -11.042 11.714 1.00 58.81 199 GLY A C 1
ATOM 1450 O O . GLY A 1 199 ? -21.652 -9.875 12.017 1.00 58.81 199 GLY A O 1
ATOM 1451 N N . LYS A 1 200 ? -21.545 -12.062 12.503 1.00 72.94 200 LYS A N 1
ATOM 1452 C CA . LYS A 1 200 ? -20.795 -11.930 13.756 1.00 72.94 200 LYS A CA 1
ATOM 1453 C C . LYS A 1 200 ? -19.357 -12.387 13.555 1.00 72.94 200 LYS A C 1
ATOM 1455 O O . LYS A 1 200 ? -19.106 -13.447 12.986 1.00 72.94 200 LYS A O 1
ATOM 1460 N N . THR A 1 201 ? -18.407 -11.590 14.030 1.00 69.94 201 THR A N 1
ATOM 1461 C CA . THR A 1 201 ? -16.980 -11.905 13.918 1.00 69.94 201 THR A CA 1
ATOM 1462 C C . THR A 1 201 ? -16.497 -12.642 15.160 1.00 69.94 201 THR A C 1
ATOM 1464 O O . THR A 1 201 ? -16.814 -12.257 16.281 1.00 69.94 201 THR A O 1
ATOM 1467 N N . TYR A 1 202 ? -15.700 -13.679 14.955 1.00 81.88 202 TYR A N 1
ATOM 1468 C CA . TYR A 1 202 ? -15.093 -14.531 15.968 1.00 81.88 202 TYR A CA 1
ATOM 1469 C C . TYR A 1 202 ? -13.598 -14.648 15.682 1.00 81.88 202 TYR A C 1
ATOM 1471 O O . TYR A 1 202 ? -13.165 -14.505 14.536 1.00 81.88 202 TYR A O 1
ATOM 1479 N N . TYR A 1 203 ? -12.818 -14.978 16.706 1.00 75.00 203 TYR A N 1
ATOM 1480 C CA . TYR A 1 203 ? -11.485 -15.529 16.505 1.00 75.00 203 TYR A CA 1
ATOM 1481 C C . TYR A 1 203 ? -11.431 -16.917 17.127 1.00 75.00 203 TYR A C 1
ATOM 1483 O O . TYR A 1 203 ? -11.791 -17.101 18.288 1.00 75.00 203 TYR A O 1
ATOM 1491 N N . PHE A 1 204 ? -11.013 -17.897 16.341 1.00 82.62 204 PHE A N 1
ATOM 1492 C CA . PHE A 1 204 ? -10.879 -19.274 16.771 1.00 82.62 204 PHE A CA 1
ATOM 1493 C C . PHE A 1 204 ? -9.404 -19.608 16.995 1.00 82.62 204 PHE A C 1
ATOM 1495 O O . PHE A 1 204 ? -8.545 -19.285 16.168 1.00 82.62 204 PHE A O 1
ATOM 1502 N N . ASP A 1 205 ? -9.093 -20.236 18.125 1.00 77.06 205 ASP A N 1
ATOM 1503 C CA . ASP A 1 205 ? -7.741 -20.706 18.412 1.00 77.06 205 ASP A CA 1
ATOM 1504 C C . ASP A 1 205 ? -7.336 -21.871 17.483 1.00 77.06 205 ASP A C 1
ATOM 1506 O O . ASP A 1 205 ? -8.107 -22.347 16.649 1.00 77.06 205 ASP A O 1
ATOM 1510 N N . LYS A 1 206 ? -6.094 -22.349 17.620 1.00 71.25 206 LYS A N 1
ATOM 1511 C CA . LYS A 1 206 ? -5.570 -23.470 16.818 1.00 71.25 206 LYS A CA 1
ATOM 1512 C C . LYS A 1 206 ? -6.330 -24.792 17.012 1.00 71.25 206 LYS A C 1
ATOM 1514 O O . LYS A 1 206 ? -6.150 -25.705 16.216 1.00 71.25 206 LYS A O 1
ATOM 1519 N N . ASN A 1 207 ? -7.125 -24.900 18.075 1.00 75.25 207 ASN A N 1
ATOM 1520 C CA . ASN A 1 207 ? -7.930 -26.071 18.406 1.00 75.25 207 ASN A CA 1
ATOM 1521 C C . ASN A 1 207 ? -9.402 -25.883 17.982 1.00 75.25 207 ASN A C 1
ATOM 1523 O O . ASN A 1 207 ? -10.220 -26.771 18.200 1.00 75.25 207 ASN A O 1
ATOM 1527 N N . GLY A 1 208 ? -9.739 -24.728 17.399 1.00 72.06 208 GLY A N 1
ATOM 1528 C CA . GLY A 1 208 ? -11.076 -24.328 16.979 1.00 72.06 208 GLY A CA 1
ATOM 1529 C C . GLY A 1 208 ? -12.040 -23.948 18.084 1.00 72.06 208 GLY A C 1
ATOM 1530 O O . GLY A 1 208 ? -13.254 -23.997 17.885 1.00 72.06 208 GLY A O 1
ATOM 1531 N N . ASN A 1 209 ? -11.522 -23.500 19.224 1.00 83.94 209 ASN A N 1
ATOM 1532 C CA . ASN A 1 209 ? -12.343 -22.857 20.240 1.00 83.94 209 ASN A CA 1
ATOM 1533 C C . ASN A 1 209 ? -12.463 -21.364 19.941 1.00 83.94 209 ASN A C 1
ATOM 1535 O O . ASN A 1 209 ? -11.465 -20.705 19.646 1.00 83.94 209 ASN A O 1
ATOM 1539 N N . LYS A 1 210 ? -13.669 -20.804 20.080 1.00 88.62 210 LYS A N 1
ATOM 1540 C CA . LYS A 1 210 ? -13.855 -19.348 20.084 1.00 88.62 210 LYS A CA 1
ATOM 1541 C C . LYS A 1 210 ? -13.105 -18.763 21.276 1.00 88.62 210 LYS A C 1
ATOM 1543 O O . LYS A 1 210 ? -13.321 -19.190 22.409 1.00 88.62 210 LYS A O 1
ATOM 1548 N N . VAL A 1 211 ? -12.251 -17.779 21.034 1.00 85.25 211 VAL A N 1
ATOM 1549 C CA . VAL A 1 211 ? -11.605 -17.043 22.122 1.00 85.25 211 VAL A CA 1
ATOM 1550 C C . VAL A 1 211 ? -12.609 -16.086 22.768 1.00 85.25 211 VAL A C 1
ATOM 1552 O O . VAL A 1 211 ? -13.475 -15.528 22.095 1.00 85.25 211 VAL A O 1
ATOM 1555 N N . THR A 1 212 ? -12.493 -15.885 24.079 1.00 92.44 212 THR A N 1
ATOM 1556 C CA . THR A 1 212 ? -13.352 -14.987 24.866 1.00 92.44 212 THR A CA 1
ATOM 1557 C C . THR A 1 212 ? -12.509 -13.976 25.644 1.00 92.44 212 THR A C 1
ATOM 1559 O O . THR A 1 212 ? -11.294 -14.137 25.800 1.00 92.44 212 THR A O 1
ATOM 1562 N N . GLY A 1 213 ? -13.138 -12.909 26.136 1.00 83.94 213 GLY A N 1
ATOM 1563 C CA . GLY A 1 213 ? -12.480 -11.889 26.946 1.00 83.94 213 GLY A CA 1
ATOM 1564 C C . GLY A 1 213 ? -11.419 -11.089 26.186 1.00 83.94 213 GLY A C 1
ATOM 1565 O O . GLY A 1 213 ? -11.455 -10.950 24.963 1.00 83.94 213 GLY A O 1
ATOM 1566 N N . SER A 1 214 ? -10.468 -10.529 26.930 1.00 78.94 214 SER A N 1
ATOM 1567 C CA . SER A 1 214 ? -9.408 -9.692 26.374 1.00 78.94 214 SER A CA 1
ATOM 1568 C C . SER A 1 214 ? -8.305 -10.534 25.737 1.00 78.94 214 SER A C 1
ATOM 1570 O O . SER A 1 214 ? -7.555 -11.190 26.452 1.00 78.94 214 SER A O 1
ATOM 1572 N N . GLN A 1 215 ? -8.122 -10.430 24.423 1.00 71.62 215 GLN A N 1
ATOM 1573 C CA . GLN A 1 215 ? -7.124 -11.202 23.677 1.00 71.62 215 GLN A CA 1
ATOM 1574 C C . GLN A 1 215 ? -6.161 -10.291 22.926 1.00 71.62 215 GLN A C 1
ATOM 1576 O O . GLN A 1 215 ? -6.576 -9.281 22.371 1.00 71.62 215 GLN A O 1
ATOM 1581 N N . VAL A 1 216 ? -4.876 -10.648 22.874 1.00 57.28 216 VAL A N 1
ATOM 1582 C CA . VAL A 1 216 ? -3.904 -9.979 21.996 1.00 57.28 216 VAL A CA 1
ATOM 1583 C C . VAL A 1 216 ? -3.621 -10.891 20.812 1.00 57.28 216 VAL A C 1
ATOM 1585 O O . VAL A 1 216 ? -2.960 -11.915 20.957 1.00 57.28 216 VAL A O 1
ATOM 1588 N N . ILE A 1 217 ? -4.116 -10.519 19.636 1.00 57.38 217 ILE A N 1
ATOM 1589 C CA . ILE A 1 217 ? -3.973 -11.297 18.403 1.00 57.38 217 ILE A CA 1
ATOM 1590 C C . ILE A 1 217 ? -3.135 -10.471 17.436 1.00 57.38 217 ILE A C 1
ATOM 1592 O O . ILE A 1 217 ? -3.482 -9.337 17.114 1.00 57.38 217 ILE A O 1
ATOM 1596 N N . LEU A 1 218 ? -1.996 -11.025 17.009 1.00 47.34 218 LEU A N 1
ATOM 1597 C CA . LEU A 1 218 ? -1.044 -10.350 16.113 1.00 47.34 218 LEU A CA 1
ATOM 1598 C C . LEU A 1 218 ? -0.621 -8.949 16.609 1.00 47.34 218 LEU A C 1
ATOM 1600 O O . LEU A 1 218 ? -0.395 -8.035 15.820 1.00 47.34 218 LEU A O 1
ATOM 1604 N N . GLY A 1 219 ? -0.501 -8.784 17.932 1.00 43.69 219 GLY A N 1
ATOM 1605 C CA . GLY A 1 219 ? -0.077 -7.531 18.570 1.00 43.69 219 GLY A CA 1
ATOM 1606 C C . GLY A 1 219 ? -1.191 -6.503 18.791 1.00 43.69 219 GLY A C 1
ATOM 1607 O O . GLY A 1 219 ? -0.909 -5.405 19.265 1.00 43.69 219 GLY A O 1
ATOM 1608 N N . VAL A 1 220 ? -2.444 -6.851 18.492 1.00 45.66 220 VAL A N 1
ATOM 1609 C CA . VAL A 1 220 ? -3.612 -5.977 18.663 1.00 45.66 220 VAL A CA 1
ATOM 1610 C C . VAL A 1 220 ? -4.517 -6.537 19.755 1.00 45.66 220 VAL A C 1
ATOM 1612 O O . VAL A 1 220 ? -4.795 -7.734 19.770 1.00 45.66 220 VAL A O 1
ATOM 1615 N N . LYS A 1 221 ? -4.962 -5.684 20.685 1.00 58.56 221 LYS A N 1
ATOM 1616 C CA . LYS A 1 221 ? -5.869 -6.071 21.773 1.00 58.56 221 LYS A CA 1
ATOM 1617 C C . LYS A 1 221 ? -7.323 -6.028 21.290 1.00 58.56 221 LYS A C 1
ATOM 1619 O O . LYS A 1 221 ? -7.813 -4.967 20.919 1.00 58.56 221 LYS A O 1
ATOM 1624 N N . TYR A 1 222 ? -8.010 -7.157 21.371 1.00 65.75 222 TYR A N 1
ATOM 1625 C CA . TYR A 1 222 ? -9.424 -7.349 21.061 1.00 65.75 222 TYR A CA 1
ATOM 1626 C C . TYR A 1 222 ? -10.191 -7.717 22.332 1.00 65.75 222 TYR A C 1
ATOM 1628 O O . TYR A 1 222 ? -9.616 -8.268 23.272 1.00 65.75 222 TYR A O 1
ATOM 1636 N N . GLN A 1 223 ? -11.485 -7.408 22.370 1.00 74.62 223 GLN A N 1
ATOM 1637 C CA . GLN A 1 223 ? -12.397 -7.893 23.404 1.00 74.62 223 GLN A CA 1
ATOM 1638 C C . GLN A 1 223 ? -13.413 -8.824 22.762 1.00 74.62 223 GLN A C 1
ATOM 1640 O O . GLN A 1 223 ? -14.016 -8.474 21.756 1.00 74.62 223 GLN A O 1
ATOM 1645 N N . PHE A 1 224 ? -13.609 -9.994 23.347 1.00 84.06 224 PHE A N 1
ATOM 1646 C CA . PHE A 1 224 ? -14.605 -10.969 22.928 1.00 84.06 224 PHE A CA 1
ATOM 1647 C C . PHE A 1 224 ? -15.585 -11.220 24.067 1.00 84.06 224 PHE A C 1
ATOM 1649 O O . PHE A 1 224 ? -15.224 -11.171 25.244 1.00 84.06 224 PHE A O 1
ATOM 1656 N N . GLY A 1 225 ? -16.838 -11.470 23.713 1.00 86.31 225 GLY A N 1
ATOM 1657 C CA . GLY A 1 225 ? -17.906 -11.709 24.666 1.00 86.31 225 GLY A CA 1
ATOM 1658 C C . GLY A 1 225 ? -17.745 -13.082 25.286 1.00 86.31 225 GLY A C 1
ATOM 1659 O O . GLY A 1 225 ? -16.906 -13.881 24.864 1.00 86.31 225 GLY A O 1
ATOM 1660 N N . ALA A 1 226 ? -18.595 -13.388 26.261 1.00 90.12 226 ALA A N 1
ATOM 1661 C CA . ALA A 1 226 ? -18.704 -14.753 26.766 1.00 90.12 226 ALA A CA 1
ATOM 1662 C C . ALA A 1 226 ? -19.153 -15.739 25.664 1.00 90.12 226 ALA A C 1
ATOM 1664 O O . ALA A 1 226 ? -18.803 -16.911 25.708 1.00 90.12 226 ALA A O 1
ATOM 1665 N N . ASP A 1 227 ? -19.869 -15.250 24.646 1.00 89.50 227 ASP A N 1
ATOM 1666 C CA . ASP A 1 227 ? -20.303 -15.993 23.455 1.00 89.50 227 ASP A CA 1
ATOM 1667 C C . ASP A 1 227 ? -19.224 -16.095 22.352 1.00 89.50 227 ASP A C 1
ATOM 1669 O O . ASP A 1 227 ? -19.469 -16.649 21.273 1.00 89.50 227 ASP A O 1
ATOM 1673 N N . GLY A 1 228 ? -18.029 -15.550 22.608 1.00 86.94 228 GLY A N 1
ATOM 1674 C CA . GLY A 1 228 ? -16.903 -15.508 21.678 1.00 86.94 228 GLY A CA 1
ATOM 1675 C C . GLY A 1 228 ? -17.079 -14.526 20.521 1.00 86.94 228 GLY A C 1
ATOM 1676 O O . GLY A 1 228 ? -16.198 -14.430 19.668 1.00 86.94 228 GLY A O 1
ATOM 1677 N N . VAL A 1 229 ? -18.199 -13.796 20.469 1.00 85.69 229 VAL A N 1
ATOM 1678 C CA . VAL A 1 229 ? -18.399 -12.738 19.479 1.00 85.69 229 VAL A CA 1
ATOM 1679 C C . VAL A 1 229 ? -17.438 -11.614 19.815 1.00 85.69 229 VAL A C 1
ATOM 1681 O O . VAL A 1 229 ? -17.367 -11.179 20.967 1.00 85.69 229 VAL A O 1
ATOM 1684 N N . LEU A 1 230 ? -16.703 -11.135 18.815 1.00 75.50 230 LEU A N 1
ATOM 1685 C CA . LEU A 1 230 ? -15.895 -9.933 18.920 1.00 75.50 230 LEU A CA 1
ATOM 1686 C C . LEU A 1 230 ? -16.799 -8.813 19.433 1.00 75.50 230 LEU A C 1
ATOM 1688 O O . LEU A 1 230 ? -17.703 -8.352 18.734 1.00 75.50 230 LEU A O 1
ATOM 1692 N N . GLN A 1 231 ? -16.549 -8.388 20.669 1.00 72.31 231 GLN A N 1
ATOM 1693 C CA . GLN A 1 231 ? -17.171 -7.222 21.271 1.00 72.31 231 GLN A CA 1
ATOM 1694 C C . GLN A 1 231 ? -16.493 -6.043 20.610 1.00 72.31 231 GLN A C 1
ATOM 1696 O O . GLN A 1 231 ? -15.459 -5.530 21.037 1.00 72.31 231 GLN A O 1
ATOM 1701 N N . LEU A 1 232 ? -17.055 -5.710 19.459 1.00 54.72 232 LEU A N 1
ATOM 1702 C CA . LEU A 1 232 ? -16.756 -4.525 18.708 1.00 54.72 232 LEU A CA 1
ATOM 1703 C C . LEU A 1 232 ? -16.765 -3.338 19.684 1.00 54.72 232 LEU A C 1
ATOM 1705 O O . LEU A 1 232 ? -17.824 -2.869 20.091 1.00 54.72 232 LEU A O 1
ATOM 1709 N N . SER A 1 233 ? -15.600 -2.752 19.954 1.00 47.72 233 SER A N 1
ATOM 1710 C CA . SER A 1 233 ? -15.529 -1.294 19.909 1.00 47.72 233 SER A CA 1
ATOM 1711 C C . SER A 1 233 ? -15.796 -0.914 18.450 1.00 47.72 233 SER A C 1
ATOM 1713 O O . SER A 1 233 ? -14.885 -0.751 17.640 1.00 47.72 233 SER A O 1
ATOM 1715 N N . SER A 1 234 ? -17.067 -0.963 18.049 1.00 40.81 234 SER A N 1
ATOM 1716 C CA . SER A 1 234 ? -17.484 -0.937 16.650 1.00 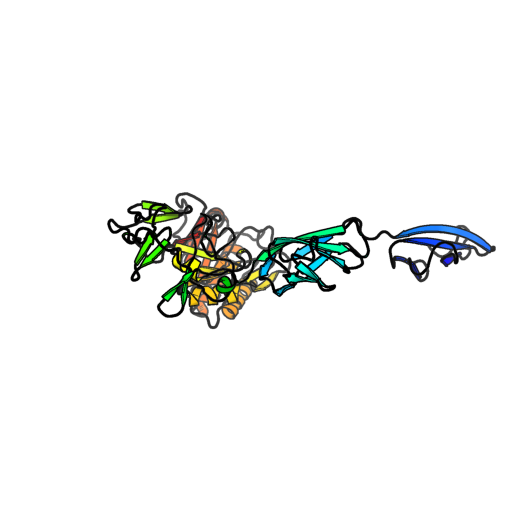40.81 234 SER A CA 1
ATOM 1717 C C . SER A 1 234 ? -16.870 0.256 15.936 1.00 40.81 234 SER A C 1
ATOM 1719 O O . SER A 1 234 ? -17.196 1.399 16.240 1.00 40.81 234 SER A O 1
ATOM 1721 N N . GLY A 1 235 ? -15.984 -0.016 14.978 1.00 52.47 235 GLY A N 1
ATOM 1722 C CA . GLY A 1 235 ? -15.392 1.011 14.132 1.00 52.47 235 GLY A CA 1
ATOM 1723 C C . GLY A 1 235 ? -14.034 1.538 14.575 1.00 52.47 235 GLY A C 1
ATOM 1724 O O . GLY A 1 235 ? -13.474 2.328 13.824 1.00 52.47 235 GLY A O 1
ATOM 1725 N N . SER A 1 236 ? -13.482 1.123 15.718 1.00 69.06 236 SER A N 1
ATOM 1726 C CA . SER A 1 236 ? -12.257 1.748 16.213 1.00 69.06 236 SER A CA 1
ATOM 1727 C C . SER A 1 236 ? -10.976 1.236 15.575 1.00 69.06 236 SER A C 1
ATOM 1729 O O . SER A 1 236 ? -10.026 1.996 15.600 1.00 69.06 236 SER A O 1
ATOM 1731 N N . MET A 1 237 ? -10.889 0.028 15.009 1.00 83.38 237 MET A N 1
ATOM 1732 C CA . MET A 1 237 ? -9.621 -0.443 14.434 1.00 83.38 237 MET A CA 1
ATOM 1733 C C . MET A 1 237 ? -9.505 -0.083 12.953 1.00 83.38 237 MET A C 1
ATOM 1735 O O . MET A 1 237 ? -10.393 -0.382 12.149 1.00 83.38 237 MET A O 1
ATOM 1739 N N . GLY A 1 238 ? -8.389 0.535 12.586 1.00 93.88 238 GLY A N 1
ATOM 1740 C CA . GLY A 1 238 ? -8.085 0.834 11.199 1.00 93.88 238 GLY A CA 1
ATOM 1741 C C . GLY A 1 238 ? -6.611 0.733 10.880 1.00 93.88 238 GLY A C 1
ATOM 1742 O O . GLY A 1 238 ? -5.772 0.513 11.753 1.00 93.88 238 GLY A O 1
ATOM 1743 N N . ILE A 1 239 ? -6.312 0.908 9.605 1.00 97.81 239 ILE A N 1
ATOM 1744 C CA . ILE A 1 239 ? -4.954 0.924 9.070 1.00 97.81 239 ILE A CA 1
ATOM 1745 C C . ILE A 1 239 ? -4.713 2.220 8.313 1.00 97.81 239 ILE A C 1
ATOM 1747 O O . ILE A 1 239 ? -5.660 2.894 7.906 1.00 97.81 239 ILE A O 1
ATOM 1751 N N . ASP A 1 240 ? -3.456 2.550 8.084 1.00 98.69 240 ASP A N 1
ATOM 1752 C CA . ASP A 1 240 ? -3.089 3.508 7.054 1.00 98.69 240 ASP A CA 1
ATOM 1753 C C . ASP A 1 240 ? -2.109 2.879 6.065 1.00 98.69 240 ASP A C 1
ATOM 1755 O O . ASP A 1 240 ? -1.300 2.017 6.417 1.00 98.69 240 ASP A O 1
ATOM 1759 N N . VAL A 1 241 ? -2.308 3.188 4.781 1.00 98.75 241 VAL A N 1
ATOM 1760 C CA . VAL A 1 241 ? -1.632 2.497 3.675 1.00 98.75 241 VAL A CA 1
ATOM 1761 C C . VAL A 1 241 ? -1.244 3.443 2.547 1.00 98.75 241 VAL A C 1
ATOM 1763 O O . VAL A 1 241 ? -1.879 4.467 2.301 1.00 98.75 241 VAL A O 1
ATOM 1766 N N . SER A 1 242 ? -0.218 3.055 1.798 1.00 98.69 242 SER A N 1
ATOM 1767 C CA . SER A 1 242 ? 0.327 3.785 0.652 1.00 98.69 242 SER A CA 1
ATOM 1768 C C . SER A 1 242 ? 0.925 2.820 -0.381 1.00 98.69 242 SER A C 1
ATOM 1770 O O . SER A 1 242 ? 0.817 1.598 -0.234 1.00 98.69 242 SER A O 1
ATOM 1772 N N . LYS A 1 243 ? 1.642 3.338 -1.393 1.00 98.19 243 LYS A N 1
ATOM 1773 C CA . LYS A 1 243 ? 2.445 2.513 -2.322 1.00 98.19 243 LYS A CA 1
ATOM 1774 C C . LYS A 1 243 ? 3.378 1.513 -1.633 1.00 98.19 243 LYS A C 1
ATOM 1776 O O . LYS A 1 243 ? 3.722 0.487 -2.216 1.00 98.19 243 LYS A O 1
ATOM 1781 N N . TRP A 1 244 ? 3.802 1.796 -0.400 1.00 97.44 244 TRP A N 1
ATOM 1782 C CA . TRP A 1 244 ? 4.729 0.943 0.341 1.00 97.44 244 TRP A CA 1
ATOM 1783 C C . TRP A 1 244 ? 4.107 -0.388 0.776 1.00 97.44 244 TRP A C 1
ATOM 1785 O O . TRP A 1 244 ? 4.842 -1.355 0.973 1.00 97.44 244 TRP A O 1
ATOM 1795 N N . ASN A 1 245 ? 2.775 -0.472 0.842 1.00 98.19 245 ASN A N 1
ATOM 1796 C CA . ASN A 1 245 ? 2.048 -1.690 1.209 1.00 98.19 245 ASN A CA 1
ATOM 1797 C C . ASN A 1 245 ? 1.775 -2.620 0.016 1.00 98.19 245 ASN A C 1
ATOM 1799 O O . ASN A 1 245 ? 1.301 -3.738 0.210 1.00 98.19 245 ASN A O 1
ATOM 1803 N N . ARG A 1 246 ? 2.152 -2.201 -1.203 1.00 96.00 246 ARG A N 1
ATOM 1804 C CA . ARG A 1 246 ? 2.051 -2.990 -2.442 1.00 96.00 246 ARG A CA 1
ATOM 1805 C C . ARG A 1 246 ? 0.601 -3.429 -2.712 1.00 96.00 246 ARG A C 1
ATOM 1807 O O . ARG A 1 246 ? -0.329 -2.659 -2.493 1.00 96.00 246 ARG A O 1
ATOM 1814 N N . ASN A 1 247 ? 0.407 -4.622 -3.273 1.00 94.00 247 ASN A N 1
ATOM 1815 C CA . ASN A 1 247 ? -0.920 -5.172 -3.537 1.00 94.00 247 ASN A CA 1
ATOM 1816 C C . ASN A 1 247 ? -1.578 -5.619 -2.225 1.00 94.00 247 ASN A C 1
ATOM 1818 O O . ASN A 1 247 ? -0.947 -6.318 -1.430 1.00 94.00 247 ASN A O 1
ATOM 1822 N N . ILE A 1 248 ? -2.842 -5.235 -2.044 1.00 96.56 248 ILE A N 1
ATOM 1823 C CA . ILE A 1 248 ? -3.639 -5.502 -0.846 1.00 96.56 248 ILE A CA 1
ATOM 1824 C C . ILE A 1 248 ? -4.861 -6.335 -1.238 1.00 96.56 248 ILE A C 1
ATOM 1826 O O . ILE A 1 248 ? -5.619 -5.939 -2.125 1.00 96.56 248 ILE A O 1
ATOM 1830 N N . ASP A 1 249 ? -5.065 -7.461 -0.555 1.00 91.50 249 ASP A N 1
ATOM 1831 C CA . ASP A 1 249 ? -6.337 -8.187 -0.573 1.00 91.50 249 ASP A CA 1
ATOM 1832 C C . ASP A 1 249 ? -7.283 -7.559 0.457 1.00 91.50 249 ASP A C 1
ATOM 1834 O O . ASP A 1 249 ? -7.217 -7.829 1.659 1.00 91.50 249 ASP A O 1
ATOM 1838 N N . TRP A 1 250 ? -8.158 -6.678 -0.025 1.00 94.31 250 TRP A N 1
ATOM 1839 C CA . TRP A 1 250 ? -9.060 -5.905 0.823 1.00 94.31 250 TRP A CA 1
ATOM 1840 C C . TRP A 1 250 ? -10.154 -6.743 1.494 1.00 94.31 250 TRP A C 1
ATOM 1842 O O . TRP A 1 250 ? -10.613 -6.369 2.574 1.00 94.31 250 TRP A O 1
ATOM 1852 N N . ASN A 1 251 ? -10.528 -7.890 0.920 1.00 84.88 251 ASN A N 1
ATOM 1853 C CA . ASN A 1 251 ? -11.484 -8.801 1.550 1.00 84.88 251 ASN A CA 1
ATOM 1854 C C . ASN A 1 251 ? -10.832 -9.514 2.737 1.00 84.88 251 ASN A C 1
ATOM 1856 O O . ASN A 1 251 ? -11.414 -9.561 3.820 1.00 84.88 251 ASN A O 1
ATOM 1860 N N . ALA A 1 252 ? -9.591 -9.985 2.581 1.00 75.06 252 ALA A N 1
ATOM 1861 C CA . ALA A 1 252 ? -8.823 -10.536 3.697 1.00 75.06 252 ALA A CA 1
ATOM 1862 C C . ALA A 1 252 ? -8.586 -9.489 4.804 1.00 75.06 252 ALA A C 1
ATOM 1864 O O . ALA A 1 252 ? -8.742 -9.794 5.990 1.00 75.06 252 ALA A O 1
ATOM 1865 N N . VAL A 1 253 ? -8.302 -8.235 4.432 1.00 85.12 253 VAL A N 1
ATOM 1866 C CA . VAL A 1 253 ? -8.166 -7.111 5.377 1.00 85.12 253 VAL A CA 1
ATOM 1867 C C . VAL A 1 253 ? -9.470 -6.867 6.143 1.00 85.12 253 VAL A C 1
ATOM 1869 O O . VAL A 1 253 ? -9.455 -6.795 7.374 1.00 85.12 253 VAL A O 1
ATOM 1872 N N . LYS A 1 254 ? -10.611 -6.798 5.445 1.00 81.06 254 LYS A N 1
ATOM 1873 C CA . LYS A 1 254 ? -11.937 -6.649 6.064 1.00 81.06 254 LYS A CA 1
ATOM 1874 C C . LYS A 1 254 ? -12.234 -7.794 7.032 1.00 81.06 254 LYS A C 1
ATOM 1876 O O . LYS A 1 254 ? -12.640 -7.549 8.168 1.00 81.06 254 LYS A O 1
ATOM 1881 N N . ASN A 1 255 ? -11.976 -9.029 6.604 1.00 71.44 255 ASN A N 1
ATOM 1882 C CA . ASN A 1 255 ? -12.201 -10.241 7.394 1.00 71.44 255 ASN A CA 1
ATOM 1883 C C . ASN A 1 255 ? -11.276 -10.339 8.614 1.00 71.44 255 ASN A C 1
ATOM 1885 O O . ASN A 1 255 ? -11.609 -11.014 9.582 1.00 71.44 255 ASN A O 1
ATOM 1889 N N . SER A 1 256 ? -10.156 -9.614 8.605 1.00 70.19 256 SER A N 1
ATOM 1890 C CA . SER A 1 256 ? -9.253 -9.472 9.753 1.00 70.19 256 SER A CA 1
ATOM 1891 C C . SER A 1 256 ? -9.752 -8.467 10.801 1.00 70.19 256 SER A C 1
ATOM 1893 O O . SER A 1 256 ? -9.046 -8.183 11.766 1.00 70.19 256 SER A O 1
ATOM 1895 N N . GLY A 1 257 ? -10.945 -7.896 10.605 1.00 73.06 257 GLY A N 1
ATOM 1896 C CA . GLY A 1 257 ? -11.578 -6.960 11.530 1.00 73.06 257 GLY A CA 1
ATOM 1897 C C . GLY A 1 257 ? -11.247 -5.487 11.280 1.00 73.06 257 GLY A C 1
ATOM 1898 O O . GLY A 1 257 ? -11.635 -4.652 12.090 1.00 73.06 257 GLY A O 1
ATOM 1899 N N . VAL A 1 258 ? -10.551 -5.135 10.189 1.00 86.38 258 VAL A N 1
ATOM 1900 C CA . VAL A 1 258 ? -10.254 -3.729 9.851 1.00 86.38 258 VAL A CA 1
ATOM 1901 C C . VAL A 1 258 ? -11.548 -2.998 9.476 1.00 86.38 258 VAL A C 1
ATOM 1903 O O . VAL A 1 258 ? -12.262 -3.393 8.551 1.00 86.38 258 VAL A O 1
ATOM 1906 N N . ASN A 1 259 ? -11.859 -1.906 10.182 1.00 88.31 259 ASN A N 1
ATOM 1907 C CA . ASN A 1 259 ? -13.089 -1.137 9.974 1.00 88.31 259 ASN A CA 1
ATOM 1908 C C . ASN A 1 259 ? -12.893 0.094 9.087 1.00 88.31 259 ASN A C 1
ATOM 1910 O O . ASN A 1 259 ? -13.831 0.483 8.381 1.00 88.31 259 ASN A O 1
ATOM 1914 N N . PHE A 1 260 ? -11.713 0.711 9.137 1.00 96.06 260 PHE A N 1
ATOM 1915 C CA . PHE A 1 260 ? -11.382 1.861 8.306 1.00 96.06 260 PHE A CA 1
ATOM 1916 C C . PHE A 1 260 ? -9.942 1.832 7.788 1.00 96.06 260 PHE A C 1
ATOM 1918 O O . PHE A 1 260 ? -9.072 1.183 8.367 1.00 96.06 260 PHE A O 1
ATOM 1925 N N . ALA A 1 261 ? -9.703 2.563 6.702 1.00 98.38 261 ALA A N 1
ATOM 1926 C CA . ALA A 1 261 ? -8.381 2.784 6.138 1.00 98.38 261 ALA A CA 1
ATOM 1927 C C . ALA A 1 261 ? -8.165 4.272 5.825 1.00 98.38 261 ALA A C 1
ATOM 1929 O O . ALA A 1 261 ? -9.020 4.900 5.197 1.00 98.38 261 ALA A O 1
ATOM 1930 N N . ILE A 1 262 ? -7.024 4.831 6.235 1.00 98.81 262 ILE A N 1
ATOM 1931 C CA . ILE A 1 262 ? -6.575 6.164 5.810 1.00 98.81 262 ILE A CA 1
ATOM 1932 C C . ILE A 1 262 ? -5.520 5.983 4.717 1.00 98.81 262 ILE A C 1
ATOM 1934 O O . ILE A 1 262 ? -4.462 5.402 4.936 1.00 98.81 262 ILE A O 1
ATOM 1938 N N . ILE A 1 263 ? -5.835 6.406 3.497 1.00 98.94 263 ILE A N 1
ATOM 1939 C CA . ILE A 1 263 ? -5.076 6.018 2.302 1.00 98.94 263 ILE A CA 1
ATOM 1940 C C . ILE A 1 263 ? -4.253 7.203 1.815 1.00 98.94 263 ILE A C 1
ATOM 1942 O O . ILE A 1 263 ? -4.799 8.291 1.618 1.00 98.94 263 ILE A O 1
ATOM 1946 N N . ARG A 1 264 ? -2.952 7.016 1.572 1.00 98.88 264 ARG A N 1
ATOM 1947 C CA . ARG A 1 264 ? -2.140 8.095 1.007 1.00 98.88 264 ARG A CA 1
ATOM 1948 C C . ARG A 1 264 ? -2.660 8.438 -0.376 1.00 98.88 264 ARG A C 1
ATOM 1950 O O . ARG A 1 264 ? -2.615 7.594 -1.268 1.00 98.88 264 ARG A O 1
ATOM 1957 N N . CYS A 1 265 ? -3.129 9.665 -0.551 1.00 98.81 265 CYS A N 1
ATOM 1958 C CA . CYS A 1 265 ? -3.565 10.156 -1.855 1.00 98.81 265 CYS A CA 1
ATOM 1959 C C . CYS A 1 265 ? -2.416 10.799 -2.630 1.00 98.81 265 CYS A C 1
ATOM 1961 O O . CYS A 1 265 ? -2.329 10.660 -3.845 1.00 98.81 265 CYS A O 1
ATOM 1963 N N . GLY A 1 266 ? -1.471 11.418 -1.929 1.00 98.69 266 GLY A N 1
ATOM 1964 C CA . GLY A 1 266 ? -0.308 12.023 -2.549 1.00 98.69 266 GLY A CA 1
ATOM 1965 C C . GLY A 1 266 ? 0.682 12.555 -1.531 1.00 98.69 266 GLY A C 1
ATOM 1966 O O . GLY A 1 266 ? 0.564 12.315 -0.326 1.00 98.69 266 GLY A O 1
ATOM 1967 N N . TYR A 1 267 ? 1.686 13.248 -2.043 1.00 98.75 267 TYR A N 1
ATOM 1968 C CA . TYR A 1 267 ? 2.695 13.920 -1.248 1.00 98.75 267 TYR A CA 1
ATOM 1969 C C . TYR A 1 267 ? 3.300 15.092 -2.012 1.00 98.75 267 TYR A C 1
ATOM 1971 O O . TYR A 1 267 ? 3.257 15.134 -3.245 1.00 98.75 267 TYR A O 1
ATOM 1979 N N . ARG A 1 268 ? 3.912 16.019 -1.278 1.00 98.50 268 ARG A N 1
ATOM 1980 C CA . ARG A 1 268 ? 4.799 17.019 -1.859 1.00 98.50 268 ARG A CA 1
ATOM 1981 C C . ARG A 1 268 ? 6.256 16.566 -1.741 1.00 98.50 268 ARG A C 1
ATOM 1983 O O . ARG A 1 268 ? 6.682 16.073 -0.702 1.00 98.50 268 ARG A O 1
ATOM 1990 N N . GLY A 1 269 ? 7.024 16.689 -2.820 1.00 95.56 269 GLY A N 1
ATOM 1991 C CA . GLY A 1 269 ? 8.413 16.240 -2.889 1.00 95.56 269 GLY A CA 1
ATOM 1992 C C . GLY A 1 269 ? 9.367 17.076 -2.028 1.00 95.56 269 GLY A C 1
ATOM 1993 O O . GLY A 1 269 ? 9.335 18.304 -2.069 1.00 95.56 269 GLY A O 1
ATOM 1994 N N . SER A 1 270 ? 10.270 16.406 -1.307 1.00 93.69 270 SER A N 1
ATOM 1995 C CA . SER A 1 270 ? 11.196 17.013 -0.334 1.00 93.69 270 SER A CA 1
ATOM 1996 C C . SER A 1 270 ? 12.238 17.971 -0.918 1.00 93.69 270 SER A C 1
ATOM 1998 O O . SER A 1 270 ? 12.758 18.802 -0.178 1.00 93.69 270 SER A O 1
ATOM 2000 N N . SER A 1 271 ? 12.538 17.873 -2.219 1.00 92.06 271 SER A N 1
ATOM 2001 C CA . SER A 1 271 ? 13.541 18.715 -2.894 1.00 92.06 271 SER A CA 1
ATOM 2002 C C . SER A 1 271 ? 12.897 19.816 -3.734 1.00 92.06 271 SER A C 1
ATOM 2004 O O . SER A 1 271 ? 13.054 20.993 -3.437 1.00 92.06 271 SER A O 1
ATOM 2006 N N . THR A 1 272 ? 12.145 19.446 -4.775 1.00 93.12 272 THR A N 1
ATOM 2007 C CA . THR A 1 272 ? 11.588 20.408 -5.742 1.00 93.12 272 THR A CA 1
ATOM 2008 C C . THR A 1 272 ? 10.232 20.972 -5.334 1.00 93.12 272 THR A C 1
ATOM 2010 O O . THR A 1 272 ? 9.739 21.884 -5.986 1.00 93.12 272 THR A O 1
ATOM 2013 N N . GLY A 1 273 ? 9.591 20.420 -4.298 1.00 93.69 273 GLY A N 1
ATOM 2014 C CA . GLY A 1 273 ? 8.243 20.823 -3.909 1.00 93.69 273 GLY A CA 1
ATOM 2015 C C . GLY A 1 273 ? 7.145 20.384 -4.881 1.00 93.69 273 GLY A C 1
ATOM 2016 O O . GLY A 1 273 ? 6.026 20.872 -4.763 1.00 93.69 273 GLY A O 1
ATOM 2017 N N . ALA A 1 274 ? 7.427 19.480 -5.826 1.00 95.75 274 ALA A N 1
ATOM 2018 C CA . ALA A 1 274 ? 6.421 18.977 -6.761 1.00 95.75 274 ALA A CA 1
ATOM 2019 C C . ALA A 1 274 ? 5.298 18.218 -6.033 1.00 95.75 274 ALA A C 1
ATOM 2021 O O . ALA A 1 274 ? 5.558 17.542 -5.040 1.00 95.75 274 ALA A O 1
ATOM 2022 N N . LEU A 1 275 ? 4.067 18.298 -6.540 1.00 95.25 275 LEU A N 1
ATOM 2023 C CA . LEU A 1 275 ? 2.922 17.529 -6.047 1.00 95.25 275 LEU A CA 1
ATOM 2024 C C . LEU A 1 275 ? 2.833 16.204 -6.805 1.00 95.25 275 LEU A C 1
ATOM 2026 O O . LEU A 1 275 ? 2.823 16.193 -8.035 1.00 95.25 275 LEU A O 1
ATOM 2030 N N . ILE A 1 276 ? 2.784 15.088 -6.079 1.00 98.31 276 ILE A N 1
ATOM 2031 C CA . ILE A 1 276 ? 2.789 13.745 -6.661 1.00 98.31 276 ILE A CA 1
ATOM 2032 C C . ILE A 1 276 ? 1.630 12.930 -6.090 1.00 98.31 276 ILE A C 1
ATOM 2034 O O . ILE A 1 276 ? 1.486 12.804 -4.874 1.00 98.31 276 ILE A O 1
ATOM 2038 N N . GLU A 1 277 ? 0.816 12.348 -6.972 1.00 98.56 277 GLU A N 1
ATOM 2039 C CA . GLU A 1 277 ? -0.190 11.350 -6.597 1.00 98.56 277 GLU A CA 1
ATOM 2040 C C . GLU A 1 277 ? 0.502 10.044 -6.172 1.00 98.56 277 GLU A C 1
ATOM 2042 O O . GLU A 1 277 ? 1.465 9.594 -6.800 1.00 98.56 277 GLU A O 1
ATOM 2047 N N . ASP A 1 278 ? 0.020 9.405 -5.104 1.00 98.62 278 ASP A N 1
ATOM 2048 C CA . ASP A 1 278 ? 0.505 8.073 -4.753 1.00 98.62 278 ASP A CA 1
ATOM 2049 C C . ASP A 1 278 ? 0.034 7.062 -5.821 1.00 98.62 278 ASP A C 1
ATOM 2051 O O . ASP A 1 278 ? -1.169 6.926 -6.043 1.00 98.62 278 ASP A O 1
ATOM 2055 N N . PRO A 1 279 ? 0.938 6.298 -6.465 1.00 98.50 279 PRO A N 1
ATOM 2056 C CA . PRO A 1 279 ? 0.572 5.413 -7.575 1.00 98.50 279 PRO A CA 1
ATOM 2057 C C . PRO A 1 279 ? -0.380 4.269 -7.183 1.00 98.50 279 PRO A C 1
ATOM 2059 O O . PRO A 1 279 ? -0.917 3.583 -8.053 1.00 98.50 279 PRO A O 1
ATOM 2062 N N . TYR A 1 280 ? -0.582 4.028 -5.884 1.00 98.38 280 TYR A N 1
ATOM 2063 C CA . TYR A 1 280 ? -1.505 3.027 -5.360 1.00 98.38 280 TYR A CA 1
ATOM 2064 C C . TYR A 1 280 ? -2.796 3.650 -4.812 1.00 98.38 280 TYR A C 1
ATOM 2066 O O . TYR A 1 280 ? -3.704 2.900 -4.456 1.00 98.38 280 TYR A O 1
ATOM 2074 N N . PHE A 1 281 ? -2.930 4.982 -4.783 1.00 98.75 281 PHE A N 1
ATOM 2075 C CA . PHE A 1 281 ? -4.091 5.670 -4.216 1.00 98.75 281 PHE A CA 1
ATOM 2076 C C . PHE A 1 281 ? -5.413 5.130 -4.775 1.00 98.75 281 PHE A C 1
ATOM 2078 O O . PHE A 1 281 ? -6.223 4.592 -4.021 1.00 98.75 281 PHE A O 1
ATOM 2085 N N . ARG A 1 282 ? -5.596 5.202 -6.101 1.00 98.44 282 ARG A N 1
ATOM 2086 C CA . ARG A 1 282 ? -6.857 4.847 -6.782 1.00 98.44 282 ARG A CA 1
ATOM 2087 C C . ARG A 1 282 ? -7.283 3.405 -6.531 1.00 98.44 282 ARG A C 1
ATOM 2089 O O . ARG A 1 282 ? -8.426 3.144 -6.170 1.00 98.44 282 ARG A O 1
ATOM 2096 N N . ARG A 1 283 ? -6.351 2.457 -6.670 1.00 98.00 283 ARG A N 1
ATOM 2097 C CA . ARG A 1 283 ? -6.639 1.035 -6.420 1.00 98.00 283 ARG A CA 1
ATOM 2098 C C . ARG A 1 283 ? -6.961 0.764 -4.953 1.00 98.00 283 ARG A C 1
ATOM 2100 O O . ARG A 1 283 ? -7.821 -0.062 -4.667 1.00 98.00 283 ARG A O 1
ATOM 2107 N N . ASN A 1 284 ? -6.287 1.454 -4.034 1.00 98.69 284 ASN A N 1
ATOM 2108 C CA . ASN A 1 284 ? -6.465 1.239 -2.606 1.00 98.69 284 ASN A CA 1
ATOM 2109 C C . ASN A 1 284 ? -7.812 1.786 -2.142 1.00 98.69 284 ASN A C 1
ATOM 2111 O O . ASN A 1 284 ? -8.540 1.074 -1.457 1.00 98.69 284 ASN A O 1
ATOM 2115 N N . ILE A 1 285 ? -8.172 3.010 -2.539 1.00 98.56 285 ILE A N 1
ATOM 2116 C CA . ILE A 1 285 ? -9.440 3.615 -2.115 1.00 98.56 285 ILE A CA 1
ATOM 2117 C C . ILE A 1 285 ? -10.641 2.864 -2.685 1.00 98.56 285 ILE A C 1
ATOM 2119 O O . ILE A 1 285 ? -11.568 2.559 -1.935 1.00 98.56 285 ILE A O 1
ATOM 2123 N N . GLN A 1 286 ? -10.575 2.453 -3.956 1.00 98.06 286 GLN A N 1
ATOM 2124 C CA . GLN A 1 286 ? -11.627 1.649 -4.570 1.00 98.06 286 GLN A CA 1
ATOM 2125 C C . GLN A 1 286 ? -11.719 0.257 -3.934 1.00 98.06 286 GLN A C 1
ATOM 2127 O O . GLN A 1 286 ? -12.811 -0.202 -3.612 1.00 98.06 286 GLN A O 1
ATOM 2132 N N . GLY A 1 287 ? -10.582 -0.415 -3.728 1.00 97.56 287 GLY A N 1
ATOM 2133 C CA . GLY A 1 287 ? -10.547 -1.748 -3.129 1.00 97.56 287 GLY A CA 1
ATOM 2134 C C . GLY A 1 287 ? -11.092 -1.766 -1.699 1.00 97.56 287 GLY A C 1
ATOM 2135 O O . GLY A 1 287 ? -11.913 -2.619 -1.367 1.00 97.56 287 GLY A O 1
ATOM 2136 N N . ALA A 1 288 ? -10.710 -0.782 -0.881 1.00 97.81 288 ALA A N 1
ATOM 2137 C CA . ALA A 1 288 ? -11.221 -0.629 0.477 1.00 97.81 288 ALA A CA 1
ATOM 2138 C C . ALA A 1 288 ? -12.737 -0.372 0.495 1.00 97.81 288 ALA A C 1
ATOM 2140 O O . ALA A 1 288 ? -13.464 -1.048 1.225 1.00 97.81 288 ALA A O 1
ATOM 2141 N N . GLN A 1 289 ? -13.233 0.557 -0.332 1.00 96.06 289 GLN A N 1
ATOM 2142 C CA . GLN A 1 289 ? -14.668 0.846 -0.414 1.00 96.06 289 GLN A CA 1
ATOM 2143 C C . GLN A 1 289 ? -15.475 -0.362 -0.904 1.00 96.06 289 GLN A C 1
ATOM 2145 O O . GLN A 1 289 ? -16.507 -0.673 -0.312 1.00 96.06 289 GLN A O 1
ATOM 2150 N N . ASN A 1 290 ? -14.983 -1.086 -1.915 1.00 95.00 290 ASN A N 1
ATOM 2151 C CA . ASN A 1 290 ? -15.630 -2.297 -2.428 1.00 95.00 290 ASN A CA 1
ATOM 2152 C C . ASN A 1 290 ? -15.716 -3.407 -1.365 1.00 95.00 290 ASN A C 1
ATOM 2154 O O . ASN A 1 290 ? -16.703 -4.134 -1.325 1.00 95.00 290 ASN A O 1
ATOM 2158 N N . ALA A 1 291 ? -14.725 -3.509 -0.473 1.00 89.44 291 ALA A N 1
ATOM 2159 C CA . ALA A 1 291 ? -14.742 -4.431 0.667 1.00 89.44 291 ALA A CA 1
ATOM 2160 C C . ALA A 1 291 ? -15.578 -3.920 1.865 1.00 89.44 291 ALA A C 1
ATOM 2162 O O . ALA A 1 291 ? -15.586 -4.525 2.940 1.00 89.44 291 ALA A O 1
ATOM 2163 N N . GLY A 1 292 ? -16.261 -2.776 1.731 1.00 89.12 292 GLY A N 1
ATOM 2164 C CA . GLY A 1 292 ? -17.056 -2.174 2.802 1.00 89.12 292 GLY A CA 1
ATOM 2165 C C . GLY A 1 292 ? -16.214 -1.636 3.966 1.00 89.12 292 GLY A C 1
ATOM 2166 O O . GLY A 1 292 ? -16.664 -1.642 5.119 1.00 89.12 292 GLY A O 1
ATOM 2167 N N . ILE A 1 293 ? -14.973 -1.220 3.703 1.00 94.19 293 ILE A N 1
ATOM 2168 C CA . ILE A 1 293 ? -14.097 -0.535 4.661 1.00 94.19 293 ILE A CA 1
ATOM 2169 C C . ILE A 1 293 ? -14.314 0.973 4.518 1.00 94.19 293 ILE A C 1
ATOM 2171 O O . ILE A 1 293 ? -14.314 1.520 3.416 1.00 94.19 293 ILE A O 1
ATOM 2175 N N . LYS A 1 294 ? -14.505 1.666 5.645 1.00 96.25 294 LYS A N 1
ATOM 2176 C CA . LYS A 1 294 ? -14.661 3.126 5.664 1.00 96.25 294 LYS A CA 1
ATOM 2177 C C . LYS A 1 294 ? -13.333 3.793 5.302 1.00 96.25 294 LYS A C 1
ATOM 2179 O O . LYS A 1 294 ? -12.298 3.406 5.831 1.00 96.25 294 LYS A O 1
ATOM 2184 N N . VAL A 1 295 ? -13.349 4.819 4.457 1.00 98.12 295 VAL A N 1
ATOM 2185 C CA . VAL A 1 295 ? -12.104 5.436 3.967 1.00 98.12 295 VAL A CA 1
ATOM 2186 C C . VAL A 1 295 ? -11.955 6.895 4.377 1.00 98.12 295 VAL A C 1
ATOM 2188 O O . VAL A 1 295 ? -12.931 7.646 4.414 1.00 98.12 295 VAL A O 1
ATOM 2191 N N . GLY A 1 296 ? -10.717 7.276 4.667 1.00 98.50 296 GLY A N 1
ATOM 2192 C CA . GLY A 1 296 ? -10.211 8.648 4.643 1.00 98.50 296 GLY A CA 1
ATOM 2193 C C . GLY A 1 296 ? -8.932 8.689 3.818 1.00 98.50 296 GLY A C 1
ATOM 2194 O O . GLY A 1 296 ? -8.490 7.660 3.297 1.00 98.50 296 GLY A O 1
ATOM 2195 N N . VAL A 1 297 ? -8.316 9.860 3.710 1.00 98.88 297 VAL A N 1
ATOM 2196 C CA . VAL A 1 297 ? -7.050 10.004 2.978 1.00 98.88 297 VAL A CA 1
ATOM 2197 C C . VAL A 1 297 ? -6.025 10.770 3.787 1.00 98.88 297 VAL A C 1
ATOM 2199 O O . VAL A 1 297 ? -6.387 11.509 4.699 1.00 98.88 297 VAL A O 1
ATOM 2202 N N . TYR A 1 298 ? -4.752 10.629 3.435 1.00 98.88 298 TYR A N 1
ATOM 2203 C CA . TYR A 1 298 ? -3.714 11.525 3.928 1.00 98.88 298 TYR A CA 1
ATOM 2204 C C . TYR A 1 298 ? -2.806 12.028 2.807 1.00 98.88 298 TYR A C 1
ATOM 2206 O O . TYR A 1 298 ? -2.686 11.395 1.750 1.00 98.88 298 TYR A O 1
ATOM 2214 N N . PHE A 1 299 ? -2.199 13.187 3.041 1.00 98.94 299 PHE A N 1
ATOM 2215 C CA . PHE A 1 299 ? -1.254 13.832 2.142 1.00 98.94 299 PHE A CA 1
ATOM 2216 C C . PHE A 1 299 ? 0.009 14.217 2.910 1.00 98.94 299 PHE A C 1
ATOM 2218 O O . PHE A 1 299 ? -0.068 14.995 3.859 1.00 98.94 299 PHE A O 1
ATOM 2225 N N . PHE A 1 300 ? 1.156 13.674 2.503 1.00 98.75 300 PHE A N 1
ATOM 2226 C CA . PHE A 1 300 ? 2.439 13.966 3.147 1.00 98.75 300 PHE A CA 1
ATOM 2227 C C . PHE A 1 300 ? 2.963 15.327 2.683 1.00 98.75 300 PHE A C 1
ATOM 2229 O O . PHE A 1 300 ? 3.261 15.512 1.497 1.00 98.75 300 PHE A O 1
ATOM 2236 N N . THR A 1 301 ? 3.046 16.285 3.606 1.00 98.75 301 THR A N 1
ATOM 2237 C CA . THR A 1 301 ? 3.387 17.669 3.270 1.00 98.75 301 THR A CA 1
ATOM 2238 C C . THR A 1 301 ? 4.886 17.901 3.212 1.00 98.75 301 THR A C 1
ATOM 2240 O O . THR A 1 301 ? 5.673 17.337 3.973 1.00 98.75 301 THR A O 1
ATOM 2243 N N . GLN A 1 302 ? 5.269 18.801 2.315 1.00 98.56 302 GLN A N 1
ATOM 2244 C CA . GLN A 1 302 ? 6.555 19.488 2.333 1.00 98.56 302 GLN A CA 1
ATOM 2245 C C . GLN A 1 302 ? 6.346 20.991 2.119 1.00 98.56 302 GLN A C 1
ATOM 2247 O O . GLN A 1 302 ? 7.254 21.658 1.628 1.00 98.56 302 GLN A O 1
ATOM 2252 N N . ALA A 1 303 ? 5.156 21.525 2.403 1.00 98.00 303 ALA A N 1
ATOM 2253 C CA . ALA A 1 303 ? 4.854 22.944 2.264 1.00 98.00 303 ALA A CA 1
ATOM 2254 C C . ALA A 1 303 ? 5.699 23.785 3.230 1.00 98.00 303 ALA A C 1
ATOM 2256 O O . ALA A 1 303 ? 5.872 23.433 4.399 1.00 98.00 303 ALA A O 1
ATOM 2257 N N . VAL A 1 304 ? 6.214 24.909 2.734 1.00 97.94 304 VAL A N 1
ATOM 2258 C CA . VAL A 1 304 ? 7.015 25.862 3.514 1.00 97.94 304 VAL A CA 1
ATOM 2259 C C . VAL A 1 304 ? 6.276 27.174 3.788 1.00 97.94 304 VAL A C 1
ATOM 2261 O O . VAL A 1 304 ? 6.790 28.020 4.512 1.00 97.94 304 VAL A O 1
ATOM 2264 N N . ASN A 1 305 ? 5.076 27.344 3.229 1.00 93.94 305 ASN A N 1
ATOM 2265 C CA . ASN A 1 305 ? 4.204 28.502 3.419 1.00 93.94 305 ASN A CA 1
ATOM 2266 C C . ASN A 1 305 ? 2.723 28.141 3.168 1.00 93.94 305 ASN A C 1
ATOM 2268 O O . ASN A 1 305 ? 2.382 27.016 2.794 1.00 93.94 305 ASN A O 1
ATOM 2272 N N . ASP A 1 306 ? 1.835 29.101 3.403 1.00 90.88 306 ASP A N 1
ATOM 2273 C CA . ASP A 1 306 ? 0.385 28.985 3.237 1.00 90.88 306 ASP A CA 1
ATOM 2274 C C . ASP A 1 306 ? -0.062 28.805 1.778 1.00 90.88 306 ASP A C 1
ATOM 2276 O O . ASP A 1 306 ? -0.968 28.011 1.524 1.00 90.88 306 ASP A O 1
ATOM 2280 N N . VAL A 1 307 ? 0.593 29.457 0.813 1.00 92.50 307 VAL A N 1
ATOM 2281 C CA . VAL A 1 307 ? 0.316 29.275 -0.626 1.00 92.50 307 VAL A CA 1
ATOM 2282 C C . VAL A 1 307 ? 0.444 27.804 -1.016 1.00 92.50 307 VAL A C 1
ATOM 2284 O O . VAL A 1 307 ? -0.473 27.211 -1.585 1.00 92.50 307 VAL A O 1
ATOM 2287 N N . GLU A 1 308 ? 1.544 27.169 -0.630 1.00 98.06 308 GLU A N 1
ATOM 2288 C CA . GLU A 1 308 ? 1.769 25.755 -0.909 1.00 98.06 308 GLU A CA 1
ATOM 2289 C C . GLU A 1 308 ? 0.813 24.838 -0.138 1.00 98.06 308 GLU A C 1
ATOM 2291 O O . GLU A 1 308 ? 0.463 23.765 -0.632 1.00 98.06 308 GLU A O 1
ATOM 2296 N N . ALA A 1 309 ? 0.343 25.249 1.041 1.00 97.12 309 ALA A N 1
ATOM 2297 C CA . ALA A 1 309 ? -0.692 24.521 1.771 1.00 97.12 309 ALA A CA 1
ATOM 2298 C C . ALA A 1 309 ? -2.046 24.552 1.034 1.00 97.12 309 ALA A C 1
ATOM 2300 O O . ALA A 1 309 ? -2.768 23.550 1.027 1.00 97.12 309 ALA A O 1
ATOM 2301 N N . VAL A 1 310 ? -2.387 25.669 0.374 1.00 93.56 310 VAL A N 1
ATOM 2302 C CA . VAL A 1 310 ? -3.573 25.775 -0.499 1.00 93.56 310 VAL A CA 1
ATOM 2303 C C . VAL A 1 310 ? -3.431 24.877 -1.727 1.00 93.56 310 VAL A C 1
ATOM 2305 O O . VAL A 1 310 ? -4.395 24.208 -2.107 1.00 93.56 310 VAL A O 1
ATOM 2308 N N . GLU A 1 311 ? -2.246 24.832 -2.339 1.00 97.38 311 GLU A N 1
ATOM 2309 C CA . GLU A 1 311 ? -1.953 23.938 -3.464 1.00 97.38 311 GLU A CA 1
ATOM 2310 C C . GLU A 1 311 ? -2.104 22.461 -3.068 1.00 97.38 311 GLU A C 1
ATOM 2312 O O . GLU A 1 311 ? -2.782 21.706 -3.765 1.00 97.38 311 GLU A O 1
ATOM 2317 N N . GLU A 1 312 ? -1.542 22.055 -1.923 1.00 98.62 312 GLU A N 1
ATOM 2318 C CA . GLU A 1 312 ? -1.672 20.689 -1.398 1.00 98.62 312 GLU A CA 1
ATOM 2319 C C . GLU A 1 312 ? -3.138 20.335 -1.134 1.00 98.62 312 GLU A C 1
ATOM 2321 O O . GLU A 1 312 ? -3.619 19.299 -1.591 1.00 98.62 312 GLU A O 1
ATOM 2326 N N . ALA A 1 313 ? -3.887 21.216 -0.465 1.00 96.88 313 ALA A N 1
ATOM 2327 C CA . ALA A 1 313 ? -5.311 21.014 -0.205 1.00 96.88 313 ALA A CA 1
ATOM 2328 C C . ALA A 1 313 ? -6.140 20.928 -1.495 1.00 96.88 313 ALA A C 1
ATOM 2330 O O . ALA A 1 313 ? -7.033 20.086 -1.607 1.00 96.88 313 ALA A O 1
ATOM 2331 N N . SER A 1 314 ? -5.845 21.770 -2.486 1.00 92.56 314 SER A N 1
ATOM 2332 C CA . SER A 1 314 ? -6.542 21.768 -3.777 1.00 92.56 314 SER A CA 1
ATOM 2333 C C . SER A 1 314 ? -6.236 20.503 -4.577 1.00 92.56 314 SER A C 1
ATOM 2335 O O . SER A 1 314 ? -7.133 19.922 -5.190 1.00 92.56 314 SER A O 1
ATOM 2337 N N . PHE A 1 315 ? -4.994 20.027 -4.516 1.00 98.06 315 PHE A N 1
ATOM 2338 C CA . PHE A 1 315 ? -4.602 18.768 -5.129 1.00 98.06 315 PHE A CA 1
ATOM 2339 C C . PHE A 1 315 ? -5.310 17.588 -4.463 1.00 98.06 315 PHE A C 1
ATOM 2341 O O . PHE A 1 315 ? -5.963 16.813 -5.160 1.00 98.06 315 PHE A O 1
ATOM 2348 N N . VAL A 1 316 ? -5.318 17.511 -3.127 1.00 98.75 316 VAL A N 1
ATOM 2349 C CA . VAL A 1 316 ? -6.105 16.510 -2.386 1.00 98.75 316 VAL A CA 1
ATOM 2350 C C . VAL A 1 316 ? -7.574 16.554 -2.797 1.00 98.75 316 VAL A C 1
ATOM 2352 O O . VAL A 1 316 ? -8.137 15.514 -3.131 1.00 98.75 316 VAL A O 1
ATOM 2355 N N . TYR A 1 317 ? -8.182 17.744 -2.840 1.00 97.38 317 TYR A N 1
ATOM 2356 C CA . TYR A 1 317 ? -9.572 17.910 -3.263 1.00 97.38 317 TYR A CA 1
ATOM 2357 C C . TYR A 1 317 ? -9.823 17.350 -4.668 1.00 97.38 317 TYR A C 1
ATOM 2359 O O . TYR A 1 317 ? -10.822 16.661 -4.867 1.00 97.38 317 TYR A O 1
ATOM 2367 N N . SER A 1 318 ? -8.913 17.589 -5.619 1.00 96.62 318 SER A N 1
ATOM 2368 C CA . SER A 1 318 ? -9.015 17.057 -6.985 1.00 96.62 318 SER A CA 1
ATOM 2369 C C . SER A 1 318 ? -8.928 15.527 -7.035 1.00 96.62 318 SER A C 1
ATOM 2371 O O . SER A 1 318 ? -9.643 14.885 -7.802 1.00 96.62 318 SER A O 1
ATOM 2373 N N . LEU A 1 319 ? -8.097 14.924 -6.179 1.00 97.94 319 LEU A N 1
ATOM 2374 C CA . LEU A 1 319 ? -7.898 13.480 -6.141 1.00 97.94 319 LEU A CA 1
ATOM 2375 C C . LEU A 1 319 ? -9.108 12.751 -5.555 1.00 97.94 319 LEU A C 1
ATOM 2377 O O . LEU A 1 319 ? -9.454 11.670 -6.021 1.00 97.94 319 LEU A O 1
ATOM 2381 N N . ILE A 1 320 ? -9.769 13.321 -4.551 1.00 97.88 320 ILE A N 1
ATOM 2382 C CA . ILE A 1 320 ? -10.866 12.641 -3.846 1.00 97.88 320 ILE A CA 1
ATOM 2383 C C . ILE A 1 320 ? -12.229 12.781 -4.535 1.00 97.88 320 ILE A C 1
ATOM 2385 O O . ILE A 1 320 ? -13.194 12.167 -4.079 1.00 97.88 320 ILE A O 1
ATOM 2389 N N . GLN A 1 321 ? -12.329 13.550 -5.626 1.00 93.88 321 GLN A N 1
ATOM 2390 C CA . GLN A 1 321 ? -13.576 13.655 -6.386 1.00 93.88 321 GLN A CA 1
ATOM 2391 C C . GLN A 1 321 ? -14.038 12.272 -6.862 1.00 93.88 321 GLN A C 1
ATOM 2393 O O . GLN A 1 321 ? -13.254 11.487 -7.393 1.00 93.88 321 GLN A O 1
ATOM 2398 N N . GLY A 1 322 ? -15.322 11.977 -6.651 1.00 91.12 322 GLY A N 1
ATOM 2399 C CA . GLY A 1 322 ? -15.925 10.684 -6.983 1.00 91.12 322 GLY A CA 1
ATOM 2400 C C . GLY A 1 322 ? -15.836 9.619 -5.884 1.00 91.12 322 GLY A C 1
ATOM 2401 O O . GLY A 1 322 ? -16.457 8.570 -6.031 1.00 91.12 322 GLY A O 1
ATOM 2402 N N . TYR A 1 323 ? -15.146 9.878 -4.766 1.00 94.25 323 TYR A N 1
ATOM 2403 C CA . TYR A 1 323 ? -15.082 8.949 -3.634 1.00 94.25 323 TYR A CA 1
ATOM 2404 C C . TYR A 1 323 ? -15.874 9.460 -2.430 1.00 94.25 323 TYR A C 1
ATOM 2406 O O . TYR A 1 323 ? -15.725 10.601 -1.998 1.00 94.25 323 TYR A O 1
ATOM 2414 N N . ASN A 1 324 ? -16.673 8.579 -1.822 1.00 89.75 324 ASN A N 1
ATOM 2415 C CA . ASN A 1 324 ? -17.362 8.882 -0.570 1.00 89.75 324 ASN A CA 1
ATOM 2416 C C . ASN A 1 324 ? -16.439 8.671 0.646 1.00 89.75 324 ASN A C 1
ATOM 2418 O O . ASN A 1 324 ? -16.225 7.537 1.092 1.00 89.75 324 ASN A O 1
ATOM 2422 N N . LEU A 1 325 ? -15.888 9.758 1.187 1.00 96.12 325 LEU A N 1
ATOM 2423 C CA . LEU A 1 325 ? -15.037 9.699 2.374 1.00 96.12 325 LEU A CA 1
ATOM 2424 C C . LEU A 1 325 ? -15.871 9.612 3.659 1.00 96.12 325 LEU A C 1
ATOM 2426 O O . LEU A 1 325 ? -16.664 10.492 3.981 1.00 96.12 325 LEU A O 1
ATOM 2430 N N . SER A 1 326 ? -15.634 8.558 4.439 1.00 95.75 326 SER A N 1
ATOM 2431 C CA . SER A 1 326 ? -16.192 8.395 5.790 1.00 95.75 326 SER A CA 1
ATOM 2432 C C . SER A 1 326 ? -15.322 9.053 6.869 1.00 95.75 326 SER A C 1
ATOM 2434 O O . SER A 1 326 ? -15.806 9.351 7.964 1.00 95.75 326 SER A O 1
ATOM 2436 N N . PHE A 1 327 ? -14.039 9.267 6.565 1.00 96.88 327 PHE A N 1
ATOM 2437 C CA . PHE A 1 327 ? -13.036 9.882 7.432 1.00 96.88 327 PHE A CA 1
ATOM 2438 C C . PHE A 1 327 ? -12.440 11.145 6.795 1.00 96.88 327 PHE A C 1
ATOM 2440 O O . PHE A 1 327 ? -12.523 11.307 5.578 1.00 96.88 327 PHE A O 1
ATOM 2447 N N . PRO A 1 328 ? -11.849 12.050 7.599 1.00 97.94 328 PRO A N 1
ATOM 2448 C CA . PRO A 1 328 ? -11.209 13.257 7.090 1.00 97.94 328 PRO A CA 1
ATOM 2449 C C . PRO A 1 328 ? -10.080 12.997 6.083 1.00 97.94 328 PRO A C 1
ATOM 2451 O O . PRO A 1 328 ? -9.501 11.910 6.024 1.00 97.94 328 PRO A O 1
ATOM 2454 N N . ALA A 1 329 ? -9.734 14.049 5.346 1.00 98.75 329 ALA A N 1
ATOM 2455 C CA . ALA A 1 329 ? -8.444 14.178 4.685 1.00 98.75 329 ALA A CA 1
ATOM 2456 C C . ALA A 1 329 ? -7.419 14.765 5.670 1.00 98.75 329 ALA A C 1
ATOM 2458 O O . ALA A 1 329 ? -7.606 15.863 6.198 1.00 98.75 329 ALA A O 1
ATOM 2459 N N . TYR A 1 330 ? -6.352 14.027 5.946 1.00 98.88 330 TYR A N 1
ATOM 2460 C CA . TYR A 1 330 ? -5.327 14.409 6.911 1.00 98.88 330 TYR A CA 1
ATOM 2461 C C . TYR A 1 330 ? -4.105 15.016 6.220 1.00 98.88 330 TYR A C 1
ATOM 2463 O O . TYR A 1 330 ? -3.606 14.467 5.238 1.00 98.88 330 TYR A O 1
ATOM 2471 N N . LEU A 1 331 ? -3.595 16.120 6.762 1.00 98.94 331 LEU A N 1
ATOM 2472 C CA . LEU A 1 331 ? -2.244 16.582 6.466 1.00 98.94 331 LEU A CA 1
ATOM 2473 C C . LEU A 1 331 ? -1.263 15.803 7.336 1.00 98.94 331 LEU A C 1
ATOM 2475 O O . LEU A 1 331 ? -1.353 15.866 8.561 1.00 98.94 331 LEU A O 1
ATOM 2479 N N . ASP A 1 332 ? -0.351 15.081 6.706 1.00 98.81 332 ASP A N 1
ATOM 2480 C CA . ASP A 1 332 ? 0.705 14.320 7.365 1.00 98.81 332 ASP A CA 1
ATOM 2481 C C . ASP A 1 332 ? 1.972 15.182 7.448 1.00 98.81 332 ASP A C 1
ATOM 2483 O O . ASP A 1 332 ? 2.575 15.507 6.422 1.00 98.81 332 ASP A O 1
ATOM 2487 N N . VAL A 1 333 ? 2.300 15.613 8.675 1.00 97.69 333 VAL A N 1
ATOM 2488 C CA . VAL A 1 333 ? 3.334 16.607 8.990 1.00 97.69 333 VAL A CA 1
ATOM 2489 C C . VAL A 1 333 ? 4.421 15.977 9.859 1.00 97.69 333 VAL A C 1
ATOM 2491 O O . VAL A 1 333 ? 4.269 15.847 11.078 1.00 97.69 333 VAL A O 1
ATOM 2494 N N . GLU A 1 334 ? 5.551 15.633 9.245 1.00 94.31 334 GLU A N 1
ATOM 2495 C CA . GLU A 1 334 ? 6.635 14.907 9.908 1.00 94.31 334 GLU A CA 1
ATOM 2496 C C . GLU A 1 334 ? 8.030 15.357 9.456 1.00 94.31 334 GLU A C 1
ATOM 2498 O O . GLU A 1 334 ? 8.199 16.036 8.444 1.00 94.31 334 GLU A O 1
ATOM 2503 N N . ALA A 1 335 ? 9.047 14.959 10.228 1.00 92.19 335 ALA A N 1
ATOM 2504 C CA . ALA A 1 335 ? 10.444 15.136 9.846 1.00 92.19 335 ALA A CA 1
ATOM 2505 C C . ALA A 1 335 ? 10.803 14.187 8.699 1.00 92.19 335 ALA A C 1
ATOM 2507 O O . ALA A 1 335 ? 10.432 13.012 8.726 1.00 92.19 335 ALA A O 1
ATOM 2508 N N . SER A 1 336 ? 11.576 14.674 7.731 1.00 91.81 336 SER A N 1
ATOM 2509 C CA . SER A 1 336 ? 11.903 13.898 6.528 1.00 91.81 336 SER A CA 1
ATOM 2510 C C . SER A 1 336 ? 13.281 14.170 5.936 1.00 91.81 336 SER A C 1
ATOM 2512 O O . SER A 1 336 ? 13.654 13.539 4.948 1.00 91.81 336 SER A O 1
ATOM 2514 N N . GLY A 1 337 ? 14.035 15.110 6.512 1.00 94.06 337 GLY A N 1
ATOM 2515 C CA . GLY A 1 337 ? 15.227 15.678 5.886 1.00 94.06 337 GLY A CA 1
ATOM 2516 C C . GLY A 1 337 ? 14.899 16.547 4.669 1.00 94.06 337 GLY A C 1
ATOM 2517 O O . GLY A 1 337 ? 15.759 16.752 3.816 1.00 94.06 337 GLY A O 1
ATOM 2518 N N . GLY A 1 338 ? 13.651 17.005 4.549 1.00 94.81 338 GLY A N 1
ATOM 2519 C CA . GLY A 1 338 ? 13.163 17.768 3.410 1.00 94.81 338 GLY A CA 1
ATOM 2520 C C . GLY A 1 338 ? 13.031 19.260 3.691 1.00 94.81 338 GLY A C 1
ATOM 2521 O O . GLY A 1 338 ? 13.281 19.746 4.794 1.00 94.81 338 GLY A O 1
ATOM 2522 N N . ARG A 1 339 ? 12.615 20.008 2.669 1.00 96.62 339 ARG A N 1
ATOM 2523 C CA . ARG A 1 339 ? 12.505 21.474 2.715 1.00 96.62 339 ARG A CA 1
ATOM 2524 C C . ARG A 1 339 ? 11.588 22.019 3.823 1.00 96.62 339 ARG A C 1
ATOM 2526 O O . ARG A 1 339 ? 11.813 23.132 4.286 1.00 96.62 339 ARG A O 1
ATOM 2533 N N . ALA A 1 340 ? 10.597 21.250 4.283 1.00 96.88 340 ALA A N 1
ATOM 2534 C CA . ALA A 1 340 ? 9.702 21.668 5.369 1.00 96.88 340 ALA A CA 1
ATOM 2535 C C . ALA A 1 340 ? 10.274 21.447 6.782 1.00 96.88 340 ALA A C 1
ATOM 2537 O O . ALA A 1 340 ? 9.717 21.949 7.762 1.00 96.88 340 ALA A O 1
ATOM 2538 N N . ASP A 1 341 ? 11.391 20.730 6.931 1.00 94.88 341 ASP A N 1
ATOM 2539 C CA . ASP A 1 341 ? 11.975 20.455 8.248 1.00 94.88 341 ASP A CA 1
ATOM 2540 C C . ASP A 1 341 ? 12.478 21.747 8.930 1.00 94.88 341 ASP A C 1
ATOM 2542 O O . ASP A 1 341 ? 12.432 21.857 10.159 1.00 94.88 341 ASP A O 1
ATOM 2546 N N . GLY A 1 342 ? 12.914 22.735 8.136 1.00 94.00 342 GLY A N 1
ATOM 2547 C CA . GLY A 1 342 ? 13.530 23.982 8.604 1.00 94.00 342 GLY A CA 1
ATOM 2548 C C . GLY A 1 342 ? 12.570 25.116 8.978 1.00 94.00 342 GLY A C 1
ATOM 2549 O O . GLY A 1 342 ? 13.017 26.096 9.568 1.00 94.00 342 GLY A O 1
ATOM 2550 N N . ILE A 1 343 ? 11.273 25.012 8.668 1.00 97.69 343 ILE A N 1
ATOM 2551 C CA . ILE A 1 343 ? 10.319 26.092 8.974 1.00 97.69 343 ILE A CA 1
ATOM 2552 C C . ILE A 1 343 ? 10.059 26.203 10.483 1.00 97.69 343 ILE A C 1
ATOM 2554 O O . ILE A 1 343 ? 10.103 25.211 11.225 1.00 97.69 343 ILE A O 1
ATOM 2558 N N . ASP A 1 344 ? 9.753 27.406 10.958 1.00 98.06 344 ASP A N 1
ATOM 2559 C CA . ASP A 1 344 ? 9.428 27.637 12.364 1.00 98.06 344 ASP A CA 1
ATOM 2560 C C . ASP A 1 344 ? 8.045 27.060 12.756 1.00 98.06 344 ASP A C 1
ATOM 2562 O O . ASP A 1 344 ? 7.303 26.494 11.945 1.00 98.06 344 ASP A O 1
ATOM 2566 N N . VAL A 1 345 ? 7.719 27.125 14.051 1.00 98.31 345 VAL A N 1
ATOM 2567 C CA . VAL A 1 345 ? 6.473 26.573 14.611 1.00 98.31 345 VAL A CA 1
ATOM 2568 C C . VAL A 1 345 ? 5.234 27.313 14.107 1.00 98.31 345 VAL A C 1
ATOM 2570 O O . VAL A 1 345 ? 4.211 26.668 13.858 1.00 98.31 345 VAL A O 1
ATOM 2573 N N . ASP A 1 346 ? 5.303 28.630 13.940 1.00 98.31 346 ASP A N 1
ATOM 2574 C CA . ASP A 1 346 ? 4.163 29.454 13.541 1.00 98.31 346 ASP A CA 1
ATOM 2575 C C . ASP A 1 346 ? 3.847 29.243 12.063 1.00 98.31 346 ASP A C 1
ATOM 2577 O O . ASP A 1 346 ? 2.699 28.953 11.719 1.00 98.31 346 ASP A O 1
ATOM 2581 N N . THR A 1 347 ? 4.871 29.240 11.209 1.00 98.56 347 THR A N 1
ATOM 2582 C CA . THR A 1 347 ? 4.769 28.904 9.787 1.00 98.56 347 THR A CA 1
ATOM 2583 C C . THR A 1 347 ? 4.166 27.512 9.604 1.00 98.56 347 THR A C 1
ATOM 2585 O O . THR A 1 347 ? 3.168 27.352 8.898 1.00 98.56 347 THR A O 1
ATOM 2588 N N . ARG A 1 348 ? 4.674 26.497 10.317 1.00 98.50 348 ARG A N 1
ATOM 2589 C CA . ARG A 1 348 ? 4.119 25.132 10.256 1.00 98.50 348 ARG A CA 1
ATOM 2590 C C . ARG A 1 348 ? 2.670 25.059 10.735 1.00 98.50 348 ARG A C 1
ATOM 2592 O O . ARG A 1 348 ? 1.854 24.343 10.155 1.00 98.50 348 ARG A O 1
ATOM 2599 N N . THR A 1 349 ? 2.333 25.796 11.790 1.00 98.69 349 THR A N 1
ATOM 2600 C CA . THR A 1 349 ? 0.956 25.863 12.300 1.00 98.69 349 THR A CA 1
ATOM 2601 C C . THR A 1 349 ? 0.030 26.520 11.275 1.00 98.69 349 THR A C 1
ATOM 2603 O O . THR A 1 349 ? -1.092 26.054 11.073 1.00 98.69 349 THR A O 1
ATOM 2606 N N . THR A 1 350 ? 0.498 27.563 10.589 1.00 98.44 350 THR A N 1
ATOM 2607 C CA . THR A 1 350 ? -0.231 28.232 9.508 1.00 98.44 350 THR A CA 1
ATOM 2608 C C . THR A 1 350 ? -0.433 27.317 8.304 1.00 98.44 350 THR A C 1
ATOM 2610 O O . THR A 1 350 ? -1.554 27.257 7.805 1.00 98.44 350 THR A O 1
ATOM 2613 N N . VAL A 1 351 ? 0.567 26.524 7.903 1.00 98.75 351 VAL A N 1
ATOM 2614 C CA . VAL A 1 351 ? 0.417 25.473 6.875 1.00 98.75 351 VAL A CA 1
ATOM 2615 C C . VAL A 1 351 ? -0.704 24.500 7.255 1.00 98.75 351 VAL A C 1
ATOM 2617 O O . VAL A 1 351 ? -1.643 24.300 6.484 1.00 98.75 351 VAL A O 1
ATOM 2620 N N . CYS A 1 352 ? -0.668 23.960 8.479 1.00 98.81 352 CYS A N 1
ATOM 2621 C CA . CYS A 1 352 ? -1.685 23.024 8.970 1.00 98.81 352 CYS A CA 1
ATOM 2622 C C . CYS A 1 352 ? -3.097 23.625 8.930 1.00 98.81 352 CYS A C 1
ATOM 2624 O O . CYS A 1 352 ? -4.043 22.991 8.455 1.00 98.81 352 CYS A O 1
ATOM 2626 N N . ARG A 1 353 ? -3.239 24.856 9.437 1.00 98.69 353 ARG A N 1
ATOM 2627 C CA . ARG A 1 353 ? -4.515 25.578 9.479 1.00 98.69 353 ARG A CA 1
ATOM 2628 C C . ARG A 1 353 ? -5.044 25.850 8.075 1.00 98.69 353 ARG A C 1
ATOM 2630 O O . ARG A 1 353 ? -6.208 25.568 7.804 1.00 98.69 353 ARG A O 1
ATOM 2637 N N . THR A 1 354 ? -4.184 26.351 7.192 1.00 97.69 354 THR A N 1
ATOM 2638 C CA . THR A 1 354 ? -4.538 26.741 5.823 1.00 97.69 354 THR A CA 1
ATOM 2639 C C . THR A 1 354 ? -4.995 25.538 5.014 1.00 97.69 354 THR A C 1
ATOM 2641 O O . THR A 1 354 ? -6.055 25.597 4.390 1.00 97.69 354 THR A O 1
ATOM 2644 N N . PHE A 1 355 ? -4.274 24.416 5.088 1.00 98.81 355 PHE A N 1
ATOM 2645 C CA . PHE A 1 355 ? -4.692 23.171 4.447 1.00 98.81 355 PHE A CA 1
ATOM 2646 C C . PHE A 1 355 ? -6.096 22.748 4.907 1.00 98.81 355 PHE A C 1
ATOM 2648 O O . PHE A 1 355 ? -6.990 22.509 4.091 1.00 98.81 355 PHE A O 1
ATOM 2655 N N . CYS A 1 356 ? -6.319 22.718 6.226 1.00 98.56 356 CYS A N 1
ATOM 2656 C CA . CYS A 1 356 ? -7.591 22.274 6.782 1.00 98.56 356 CYS A CA 1
ATOM 2657 C C . CYS A 1 356 ? -8.753 23.211 6.423 1.00 98.56 356 CYS A C 1
ATOM 2659 O O . CYS A 1 356 ? -9.830 22.739 6.063 1.00 98.56 356 CYS A O 1
ATOM 2661 N N . GLN A 1 357 ? -8.547 24.529 6.489 1.00 97.31 357 GLN A N 1
ATOM 2662 C CA . GLN A 1 357 ? -9.558 25.527 6.124 1.00 97.31 357 GLN A CA 1
ATOM 2663 C C . GLN A 1 357 ? -9.886 25.497 4.626 1.00 97.31 357 GLN A C 1
ATOM 2665 O O . GLN A 1 357 ? -11.049 25.632 4.251 1.00 97.31 357 GLN A O 1
ATOM 2670 N N . THR A 1 358 ? -8.887 25.250 3.777 1.00 96.75 358 THR A N 1
ATOM 2671 C CA . THR A 1 358 ? -9.049 25.160 2.318 1.00 96.75 358 THR A CA 1
ATOM 2672 C C . THR A 1 358 ? -9.901 23.959 1.898 1.00 96.75 358 THR A C 1
ATOM 2674 O O . THR A 1 358 ? -10.682 24.051 0.949 1.00 96.75 358 THR A O 1
ATOM 2677 N N . LEU A 1 359 ? -9.780 22.830 2.600 1.00 96.81 359 LEU A N 1
ATOM 2678 C CA . LEU A 1 359 ? -10.653 21.671 2.397 1.00 96.81 359 LEU A CA 1
ATOM 2679 C C . LEU A 1 359 ? -12.041 21.885 3.011 1.00 96.81 359 LEU A C 1
ATOM 2681 O O . LEU A 1 359 ? -13.049 21.571 2.375 1.00 96.81 359 LEU A O 1
ATOM 2685 N N . ALA A 1 360 ? -12.104 22.470 4.209 1.00 94.94 360 ALA A N 1
ATOM 2686 C CA . ALA A 1 360 ? -13.364 22.740 4.894 1.00 94.94 360 ALA A CA 1
ATOM 2687 C C . ALA A 1 360 ? -14.269 23.693 4.097 1.00 94.94 360 ALA A C 1
ATOM 2689 O O . ALA A 1 360 ? -15.472 23.451 4.011 1.00 94.94 360 ALA A O 1
ATOM 2690 N N . SER A 1 361 ? -13.704 24.716 3.444 1.00 94.81 361 SER A N 1
ATOM 2691 C CA . SER A 1 361 ? -14.458 25.631 2.570 1.00 94.81 361 SER A CA 1
ATOM 2692 C C . SER A 1 361 ? -15.066 24.944 1.342 1.00 94.81 361 SER A C 1
ATOM 2694 O O . SER A 1 361 ? -15.977 25.485 0.722 1.00 94.81 361 SER A O 1
ATOM 2696 N N . ARG A 1 362 ? -14.606 23.731 1.016 1.00 93.31 362 ARG A N 1
ATOM 2697 C CA . ARG A 1 362 ? -15.128 22.873 -0.057 1.00 93.31 362 ARG A CA 1
ATOM 2698 C C . ARG A 1 362 ? -15.971 21.706 0.470 1.00 93.31 362 ARG A C 1
ATOM 2700 O O . ARG A 1 362 ? -16.198 20.737 -0.250 1.00 93.31 362 ARG A O 1
ATOM 2707 N N . GLY A 1 363 ? -16.406 21.771 1.730 1.00 94.75 363 GLY A N 1
ATOM 2708 C CA . GLY A 1 363 ? -17.240 20.747 2.365 1.00 94.75 363 GLY A CA 1
ATOM 2709 C C . GLY A 1 363 ? -16.494 19.470 2.766 1.00 94.75 363 GLY A C 1
ATOM 2710 O O . GLY A 1 363 ? -17.130 18.481 3.123 1.00 94.75 363 GLY A O 1
ATOM 2711 N N . VAL A 1 364 ? -15.157 19.465 2.733 1.00 96.44 364 VAL A N 1
ATOM 2712 C CA . VAL A 1 364 ? -14.344 18.291 3.072 1.00 96.44 364 VAL A CA 1
ATOM 2713 C C . VAL A 1 364 ? -13.822 18.409 4.500 1.00 96.44 364 VAL A C 1
ATOM 2715 O O . VAL A 1 364 ? -13.129 19.359 4.861 1.00 96.44 364 VAL A O 1
ATOM 2718 N N . ARG A 1 365 ? -14.128 17.409 5.332 1.00 97.44 365 ARG A N 1
ATOM 2719 C CA . ARG A 1 365 ? -13.573 17.310 6.690 1.00 97.44 365 ARG A CA 1
ATOM 2720 C C . ARG A 1 365 ? -12.060 17.109 6.611 1.00 97.44 365 ARG A C 1
ATOM 2722 O O . ARG A 1 365 ? -11.600 16.225 5.892 1.00 97.44 365 ARG A O 1
ATOM 2729 N N . ALA A 1 366 ? -11.310 17.868 7.405 1.00 97.81 366 ALA A N 1
ATOM 2730 C CA . ALA A 1 366 ? -9.852 17.809 7.428 1.00 97.81 366 ALA A CA 1
ATOM 2731 C C . ALA A 1 366 ? -9.279 17.572 8.834 1.00 97.81 366 ALA A C 1
ATOM 2733 O O . ALA A 1 366 ? -9.947 17.787 9.855 1.00 97.81 366 ALA A O 1
ATOM 2734 N N . GLY A 1 367 ? -8.034 17.108 8.880 1.00 98.31 367 GLY A N 1
ATOM 2735 C CA . GLY A 1 367 ? -7.303 16.859 10.114 1.00 98.31 367 GLY A CA 1
ATOM 2736 C C . GLY A 1 367 ? -5.792 16.961 9.954 1.00 98.31 367 GLY A C 1
ATOM 2737 O O . GLY A 1 367 ? -5.280 17.116 8.851 1.00 98.31 367 GLY A O 1
ATOM 2738 N N . ILE A 1 368 ? -5.089 16.847 11.076 1.00 98.81 368 ILE A N 1
ATOM 2739 C CA . ILE A 1 368 ? -3.630 16.846 11.149 1.00 98.81 368 ILE A CA 1
ATOM 2740 C C . ILE A 1 368 ? -3.179 15.509 11.721 1.00 98.81 368 ILE A C 1
ATOM 2742 O O . ILE A 1 368 ? -3.679 15.079 12.766 1.00 98.81 368 ILE A O 1
ATOM 2746 N N . TYR A 1 369 ? -2.227 14.883 11.042 1.00 98.75 369 TYR A N 1
ATOM 2747 C CA . TYR A 1 369 ? -1.442 13.772 11.547 1.00 98.75 369 TYR A CA 1
ATOM 2748 C C . TYR A 1 369 ? -0.028 14.240 11.878 1.00 98.75 369 TYR A C 1
ATOM 2750 O O . TYR A 1 369 ? 0.600 14.947 11.090 1.00 98.75 369 TYR A O 1
ATOM 2758 N N . ALA A 1 370 ? 0.450 13.855 13.060 1.00 98.56 370 ALA A N 1
ATOM 2759 C CA . ALA A 1 370 ? 1.842 14.009 13.458 1.00 98.56 370 ALA A CA 1
ATOM 2760 C C . ALA A 1 370 ? 2.151 13.144 14.690 1.00 98.56 370 ALA A C 1
ATOM 2762 O O . ALA A 1 370 ? 1.269 12.788 15.485 1.00 98.56 370 ALA A O 1
ATOM 2763 N N . ASN A 1 371 ? 3.433 12.848 14.905 1.00 98.06 371 ASN A N 1
ATOM 2764 C CA . ASN A 1 371 ? 3.866 12.181 16.129 1.00 98.06 371 ASN A CA 1
ATOM 2765 C C . ASN A 1 371 ? 3.749 13.081 17.376 1.00 98.06 371 ASN A C 1
ATOM 2767 O O . ASN A 1 371 ? 3.702 14.314 17.292 1.00 98.06 371 ASN A O 1
ATOM 2771 N N . LYS A 1 372 ? 3.742 12.454 18.564 1.00 97.56 372 LYS A N 1
ATOM 2772 C CA . LYS A 1 372 ? 3.639 13.132 19.874 1.00 97.56 372 LYS A CA 1
ATOM 2773 C C . LYS A 1 372 ? 4.566 14.345 19.994 1.00 97.56 372 LYS A C 1
ATOM 2775 O O . LYS A 1 372 ? 4.136 15.381 20.504 1.00 97.56 372 LYS A O 1
ATOM 2780 N N . THR A 1 373 ? 5.828 14.219 19.579 1.00 96.88 373 THR A N 1
ATOM 2781 C CA . THR A 1 373 ? 6.820 15.296 19.696 1.00 96.88 373 THR A CA 1
ATOM 2782 C C . THR A 1 373 ? 6.394 16.493 18.862 1.00 96.88 373 THR A C 1
ATOM 2784 O O . THR A 1 373 ? 6.301 17.599 19.388 1.00 96.88 373 THR A O 1
ATOM 2787 N N . TRP A 1 374 ? 6.038 16.275 17.598 1.00 97.69 374 TRP A N 1
ATOM 2788 C CA . TRP A 1 374 ? 5.619 17.347 16.700 1.00 97.69 374 TRP A CA 1
ATOM 2789 C C . TRP A 1 374 ? 4.348 18.051 17.177 1.00 97.69 374 TRP A C 1
ATOM 2791 O O . TRP A 1 374 ? 4.335 19.280 17.274 1.00 97.69 374 TRP A O 1
ATOM 2801 N N . LEU A 1 375 ? 3.338 17.289 17.609 1.00 98.25 375 LEU A N 1
ATOM 2802 C CA . LEU A 1 375 ? 2.110 17.842 18.196 1.00 98.25 375 LEU A CA 1
ATOM 2803 C C . LEU A 1 375 ? 2.337 18.589 19.520 1.00 98.25 375 LEU A C 1
ATOM 2805 O O . LEU A 1 375 ? 1.448 19.321 19.965 1.00 98.25 375 LEU A O 1
ATOM 2809 N N . THR A 1 376 ? 3.480 18.382 20.180 1.00 97.50 376 THR A N 1
ATOM 2810 C CA . THR A 1 376 ? 3.810 19.019 21.462 1.00 97.50 376 THR A CA 1
ATOM 2811 C C . THR A 1 376 ? 4.686 20.254 21.293 1.00 97.50 376 THR A C 1
ATOM 2813 O O . THR A 1 376 ? 4.480 21.226 22.018 1.00 97.50 376 THR A O 1
ATOM 2816 N N . SER A 1 377 ? 5.659 20.214 20.379 1.00 96.44 377 SER A N 1
ATOM 2817 C CA . SER A 1 377 ? 6.736 21.210 20.311 1.00 96.44 377 SER A CA 1
ATOM 2818 C C . SER A 1 377 ? 7.015 21.792 18.927 1.00 96.44 377 SER A C 1
ATOM 2820 O O . SER A 1 377 ? 7.751 22.769 18.843 1.00 96.44 377 SER A O 1
ATOM 2822 N N . ARG A 1 378 ? 6.461 21.235 17.842 1.00 97.44 378 ARG A N 1
ATOM 2823 C CA . ARG A 1 378 ? 6.695 21.741 16.472 1.00 97.44 378 ARG A CA 1
ATOM 2824 C C . ARG A 1 378 ? 5.478 22.408 15.844 1.00 97.44 378 ARG A C 1
ATOM 2826 O O . ARG A 1 378 ? 5.622 23.071 14.820 1.00 97.44 378 ARG A O 1
ATOM 2833 N N . ILE A 1 379 ? 4.309 22.237 16.455 1.00 98.00 379 ILE A N 1
ATOM 2834 C CA . ILE A 1 379 ? 3.025 22.779 16.013 1.00 98.00 379 ILE A CA 1
ATOM 2835 C C . ILE A 1 379 ? 2.307 23.354 17.237 1.00 98.00 379 ILE A C 1
ATOM 2837 O O . ILE A 1 379 ? 2.252 22.716 18.295 1.00 98.00 379 ILE A O 1
ATOM 2841 N N . ASN A 1 380 ? 1.702 24.535 17.103 1.00 98.12 380 ASN A N 1
ATOM 2842 C CA . ASN A 1 380 ? 0.820 25.097 18.123 1.00 98.12 380 ASN A CA 1
ATOM 2843 C C . ASN A 1 380 ? -0.577 24.444 18.058 1.00 98.12 380 ASN A C 1
ATOM 2845 O O . ASN A 1 380 ? -1.588 25.069 17.725 1.00 98.12 380 ASN A O 1
ATOM 2849 N N . THR A 1 381 ? -0.616 23.147 18.378 1.00 98.00 381 THR A N 1
ATOM 2850 C CA . THR A 1 381 ? -1.790 22.266 18.275 1.00 98.00 381 THR A CA 1
ATOM 2851 C C . THR A 1 381 ? -3.051 22.766 18.996 1.00 98.00 381 THR A C 1
ATOM 2853 O O . THR A 1 381 ? -4.133 22.556 18.448 1.00 98.00 381 THR A O 1
ATOM 2856 N N . PRO A 1 382 ? -2.992 23.458 20.161 1.00 98.06 382 PRO A N 1
ATOM 2857 C CA . PRO A 1 382 ? -4.184 24.051 20.780 1.00 98.06 382 PRO A CA 1
ATOM 2858 C C . PRO A 1 382 ? -5.025 24.917 19.828 1.00 98.06 382 PRO A C 1
ATOM 2860 O O . PRO A 1 382 ? -6.253 24.882 19.901 1.00 98.06 382 PRO A O 1
ATOM 2863 N N . THR A 1 383 ? -4.388 25.604 18.871 1.00 98.06 383 THR A N 1
ATOM 2864 C CA . THR A 1 383 ? -5.068 26.450 17.869 1.00 98.06 383 THR A CA 1
ATOM 2865 C C . THR A 1 383 ? -5.702 25.673 16.706 1.00 98.06 383 THR A C 1
ATOM 2867 O O . THR A 1 383 ? -6.359 26.269 15.858 1.00 98.06 383 THR A O 1
ATOM 2870 N N . LEU A 1 384 ? -5.507 24.351 16.649 1.00 97.62 384 LEU A N 1
ATOM 2871 C CA . LEU A 1 384 ? -5.960 23.470 15.565 1.00 97.62 384 LEU A CA 1
ATOM 2872 C C . LEU A 1 384 ? -7.028 22.464 16.022 1.00 97.62 384 LEU A C 1
ATOM 2874 O O . LEU A 1 384 ? -7.456 21.616 15.243 1.00 97.62 384 LEU A O 1
ATOM 2878 N N . THR A 1 385 ? -7.491 22.552 17.271 1.00 93.88 385 THR A N 1
ATOM 2879 C CA . THR A 1 385 ? -8.437 21.593 17.873 1.00 93.88 385 THR A CA 1
ATOM 2880 C C . THR A 1 385 ? -9.851 21.646 17.289 1.00 93.88 385 THR A C 1
ATOM 2882 O O . THR A 1 385 ? -10.670 20.790 17.619 1.00 93.88 385 THR A O 1
ATOM 2885 N N . ALA A 1 386 ? -10.149 22.591 16.393 1.00 94.19 386 ALA A N 1
ATOM 2886 C CA . ALA A 1 386 ? -11.350 22.555 15.556 1.00 94.19 386 ALA A CA 1
ATOM 2887 C C . ALA A 1 386 ? -11.286 21.446 14.483 1.00 94.19 386 ALA A C 1
ATOM 2889 O O . ALA A 1 386 ? -12.318 20.989 13.996 1.00 94.19 386 ALA A O 1
ATOM 2890 N N . HIS A 1 387 ? -10.084 20.983 14.134 1.00 96.31 387 HIS A N 1
ATOM 2891 C CA . HIS A 1 387 ? -9.850 19.914 13.166 1.00 96.31 387 HIS A CA 1
ATOM 2892 C C . HIS A 1 387 ? -9.651 18.556 13.858 1.00 96.31 387 HIS A C 1
ATOM 2894 O O . HIS A 1 387 ? -9.518 18.460 15.084 1.00 96.31 387 HIS A O 1
ATOM 2900 N N . SER A 1 388 ? -9.670 17.471 13.077 1.00 96.69 388 SER A N 1
ATOM 2901 C CA . SER A 1 388 ? -9.360 16.141 13.613 1.00 96.69 388 SER A CA 1
ATOM 2902 C C . SER A 1 388 ? -7.868 16.033 13.921 1.00 96.69 388 SER A C 1
ATOM 2904 O O . SER A 1 388 ? -7.050 16.367 13.073 1.00 96.69 388 SER A O 1
ATOM 2906 N N . ILE A 1 389 ? -7.507 15.486 15.083 1.00 98.19 389 ILE A N 1
ATOM 2907 C CA . ILE A 1 389 ? -6.104 15.218 15.439 1.00 98.19 389 ILE A CA 1
ATOM 2908 C C . ILE A 1 389 ? -5.855 13.711 15.419 1.00 98.19 389 ILE A C 1
ATOM 2910 O O . ILE A 1 389 ? -6.518 12.960 16.139 1.00 98.19 389 ILE A O 1
ATOM 2914 N N . TRP A 1 390 ? -4.909 13.278 14.591 1.00 98.44 390 TRP A N 1
ATOM 2915 C CA . TRP A 1 390 ? -4.446 11.899 14.480 1.00 98.44 390 TRP A CA 1
ATOM 2916 C C . TRP A 1 390 ? -3.021 11.805 15.041 1.00 98.44 390 TRP A C 1
ATOM 2918 O O . TRP A 1 390 ? -2.061 12.326 14.484 1.00 98.44 390 TRP A O 1
ATOM 2928 N N . LEU A 1 391 ? -2.901 11.199 16.219 1.00 98.12 391 LEU A N 1
ATOM 2929 C CA . LEU A 1 391 ? -1.657 11.110 16.977 1.00 98.12 391 LEU A CA 1
ATOM 2930 C C . LEU A 1 391 ? -0.882 9.850 16.589 1.00 98.12 391 LEU A C 1
ATOM 2932 O O . LEU A 1 391 ? -1.411 8.754 16.759 1.00 98.12 391 LEU A O 1
ATOM 2936 N N . ALA A 1 392 ? 0.397 9.978 16.235 1.00 98.00 392 ALA A N 1
ATOM 2937 C CA . ALA A 1 392 ? 1.326 8.847 16.257 1.00 98.00 392 ALA A CA 1
ATOM 2938 C C . ALA A 1 392 ? 2.104 8.774 17.580 1.00 98.00 392 ALA A C 1
ATOM 2940 O O . ALA A 1 392 ? 2.805 9.710 17.985 1.00 98.00 392 ALA A O 1
ATOM 2941 N N . GLN A 1 393 ? 1.988 7.639 18.271 1.00 93.44 393 GLN A N 1
ATOM 2942 C CA . GLN A 1 393 ? 2.807 7.315 19.438 1.00 93.44 393 GLN A CA 1
ATOM 2943 C C . GLN A 1 393 ? 2.873 5.796 19.621 1.00 93.44 393 GLN A C 1
ATOM 2945 O O . GLN A 1 393 ? 1.910 5.188 20.082 1.00 93.44 393 GLN A O 1
ATOM 2950 N N . TYR A 1 394 ? 4.019 5.187 19.321 1.00 89.19 394 TYR A N 1
ATOM 2951 C CA . TYR A 1 394 ? 4.192 3.736 19.438 1.00 89.19 394 TYR A CA 1
ATOM 2952 C C . TYR A 1 394 ? 4.461 3.324 20.887 1.00 89.19 394 TYR A C 1
ATOM 2954 O O . TYR A 1 394 ? 5.606 3.251 21.329 1.00 89.19 394 TYR A O 1
ATOM 2962 N N . ALA A 1 395 ? 3.388 3.116 21.646 1.00 77.38 395 ALA A N 1
ATOM 2963 C CA . ALA A 1 395 ? 3.418 2.806 23.072 1.00 77.38 395 ALA A CA 1
ATOM 2964 C C . ALA A 1 395 ? 2.218 1.932 23.473 1.00 77.38 395 ALA A C 1
ATOM 2966 O O . ALA A 1 395 ? 1.253 1.810 22.726 1.00 77.38 395 ALA A O 1
ATOM 2967 N N . ALA A 1 396 ? 2.247 1.353 24.677 1.00 68.69 396 ALA A N 1
ATOM 2968 C CA . ALA A 1 396 ? 1.118 0.578 25.205 1.00 68.69 396 ALA A CA 1
ATOM 2969 C C . ALA A 1 396 ? -0.137 1.439 25.466 1.00 68.69 396 ALA A C 1
ATOM 2971 O O . ALA A 1 396 ? -1.259 0.942 25.396 1.00 68.69 396 ALA A O 1
ATOM 2972 N N . ALA A 1 397 ? 0.049 2.732 25.746 1.00 74.81 397 ALA A N 1
ATOM 2973 C CA . ALA A 1 397 ? -1.010 3.728 25.866 1.00 74.81 397 ALA A CA 1
ATOM 2974 C C . ALA A 1 397 ? -0.483 5.120 25.459 1.00 74.81 397 ALA A C 1
ATO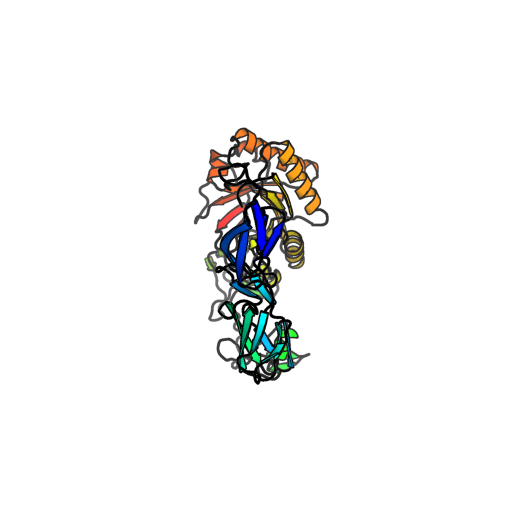M 2976 O O . ALA A 1 397 ? 0.704 5.399 25.670 1.00 74.81 397 ALA A O 1
ATOM 2977 N N . PRO A 1 398 ? -1.328 6.020 24.917 1.00 83.38 398 PRO A N 1
ATOM 2978 C CA . PRO A 1 398 ? -0.941 7.398 24.647 1.00 83.38 398 PRO A CA 1
ATOM 2979 C C . PRO A 1 398 ? -0.627 8.132 25.938 1.00 83.38 398 PRO A C 1
ATOM 2981 O O . PRO A 1 398 ? -1.396 8.085 26.894 1.00 83.38 398 PRO A O 1
ATOM 2984 N N . THR A 1 399 ? 0.461 8.888 25.922 1.00 91.94 399 THR A N 1
ATOM 2985 C CA . THR A 1 399 ? 0.828 9.809 27.006 1.00 91.94 399 THR A CA 1
ATOM 2986 C C . THR A 1 399 ? 0.766 11.263 26.527 1.00 91.94 399 THR A C 1
ATOM 2988 O O . THR A 1 399 ? 1.409 12.137 27.106 1.00 91.94 399 THR A O 1
ATOM 2991 N N . TYR A 1 400 ? 0.146 11.515 25.376 1.00 93.31 400 TYR A N 1
ATOM 2992 C CA . TYR A 1 400 ? -0.056 12.856 24.844 1.00 93.31 400 TYR A CA 1
ATOM 2993 C C . TYR A 1 400 ? -1.231 13.515 25.570 1.00 93.31 400 TYR A C 1
ATOM 2995 O O . TYR A 1 400 ? -2.342 12.991 25.545 1.00 93.31 400 TYR A O 1
ATOM 3003 N N . THR A 1 401 ? -0.974 14.657 26.206 1.00 94.38 401 THR A N 1
ATOM 3004 C CA . THR A 1 401 ? -1.951 15.371 27.048 1.00 94.38 401 THR A CA 1
ATOM 3005 C C . THR A 1 401 ? -2.160 16.827 26.638 1.00 94.38 401 THR A C 1
ATOM 3007 O O . THR A 1 401 ? -2.991 17.508 27.228 1.00 94.38 401 THR A O 1
ATOM 3010 N N . ARG A 1 402 ? -1.431 17.328 25.628 1.00 95.88 402 ARG A N 1
ATOM 3011 C CA . ARG A 1 402 ? -1.481 18.750 25.246 1.00 95.88 402 ARG A CA 1
ATOM 3012 C C . ARG A 1 402 ? -2.846 19.158 24.683 1.00 95.88 402 ARG A C 1
ATOM 3014 O O . ARG A 1 402 ? -3.261 20.290 24.889 1.00 95.88 402 ARG A O 1
ATOM 3021 N N . THR A 1 403 ? -3.522 18.258 23.969 1.00 95.75 403 THR A N 1
ATOM 3022 C CA . THR A 1 403 ? -4.895 18.432 23.466 1.00 95.75 403 THR A CA 1
ATOM 3023 C C . THR A 1 403 ? -5.597 17.071 23.337 1.00 95.75 403 THR A C 1
ATOM 3025 O O . THR A 1 403 ? -4.994 16.022 23.588 1.00 95.75 403 THR A O 1
ATOM 3028 N N . ARG A 1 404 ? -6.870 17.068 22.916 1.00 94.19 404 ARG A N 1
ATOM 3029 C CA . ARG A 1 404 ? -7.585 15.848 22.506 1.00 94.19 404 ARG A CA 1
ATOM 3030 C C . ARG A 1 404 ? -6.995 15.255 21.217 1.00 94.19 404 ARG A C 1
ATOM 3032 O O . ARG A 1 404 ? -6.509 15.984 20.360 1.00 94.19 404 ARG A O 1
ATOM 3039 N N . HIS A 1 405 ? -7.122 13.943 21.039 1.00 94.06 405 HIS A N 1
ATOM 3040 C CA . HIS A 1 405 ? -6.854 13.251 19.773 1.00 94.06 405 HIS A CA 1
ATOM 3041 C C . HIS A 1 405 ? -8.039 12.349 19.420 1.00 94.06 405 HIS A C 1
ATOM 3043 O O . HIS A 1 405 ? -8.656 11.774 20.309 1.00 94.06 405 HIS A O 1
ATOM 3049 N N . ASN A 1 406 ? -8.370 12.263 18.132 1.00 94.31 406 ASN A N 1
ATOM 3050 C CA . ASN A 1 406 ? -9.502 11.493 17.598 1.00 94.31 406 ASN A CA 1
ATOM 3051 C C . ASN A 1 406 ? -9.097 10.103 17.108 1.00 94.31 406 ASN A C 1
ATOM 3053 O O . ASN A 1 406 ? -9.923 9.203 16.994 1.00 94.31 406 ASN A O 1
ATOM 3057 N N . MET A 1 407 ? -7.827 9.946 16.750 1.00 95.00 407 MET A N 1
ATOM 3058 C CA . MET A 1 407 ? -7.267 8.697 16.262 1.00 95.00 407 MET A CA 1
ATOM 3059 C C . MET A 1 407 ? -5.851 8.561 16.797 1.00 95.00 407 MET A C 1
ATOM 3061 O O . MET A 1 407 ? -5.141 9.557 16.961 1.00 95.00 407 MET A O 1
ATOM 3065 N N . TRP A 1 408 ? -5.449 7.332 17.080 1.00 94.38 408 TRP A N 1
ATOM 3066 C CA . TRP A 1 408 ? -4.126 7.008 17.577 1.00 94.38 408 TRP A CA 1
ATOM 3067 C C . TRP A 1 408 ? -3.488 5.908 16.729 1.00 94.38 408 TRP A C 1
ATOM 3069 O O . TRP A 1 408 ? -3.972 4.777 16.734 1.00 94.38 408 TRP A O 1
ATOM 3079 N N . GLN A 1 409 ? -2.388 6.235 16.050 1.00 96.81 409 GLN A N 1
ATOM 3080 C CA . GLN A 1 409 ? -1.487 5.263 15.440 1.00 96.81 409 GLN A CA 1
ATOM 3081 C C . GLN A 1 409 ? -0.550 4.714 16.523 1.00 96.81 409 GLN A C 1
ATOM 3083 O O . GLN A 1 409 ? 0.311 5.429 17.054 1.00 96.81 409 GLN A O 1
ATOM 3088 N N . TYR A 1 410 ? -0.741 3.447 16.885 1.00 86.50 410 TYR A N 1
ATOM 3089 C CA . TYR A 1 410 ? -0.070 2.824 18.034 1.00 86.50 410 TYR A CA 1
ATOM 3090 C C . TYR A 1 410 ? 1.070 1.881 17.639 1.00 86.50 410 TYR A C 1
ATOM 3092 O O . TYR A 1 410 ? 1.877 1.506 18.489 1.00 86.50 410 TYR A O 1
ATOM 3100 N N . THR A 1 411 ? 1.179 1.501 16.364 1.00 85.69 411 THR A N 1
ATOM 3101 C CA . THR A 1 411 ? 2.311 0.718 15.852 1.00 85.69 411 THR A CA 1
ATOM 3102 C C . THR A 1 411 ? 2.459 0.867 14.345 1.00 85.69 411 THR A C 1
ATOM 3104 O O . THR A 1 411 ? 1.459 0.958 13.641 1.00 85.69 411 THR A O 1
ATOM 3107 N N . SER A 1 412 ? 3.703 0.796 13.868 1.00 91.50 412 SER A N 1
ATOM 3108 C CA . SER A 1 412 ? 4.062 0.666 12.448 1.00 91.50 412 SER A CA 1
ATOM 3109 C C . SER A 1 412 ? 4.499 -0.740 12.035 1.00 91.50 412 SER A C 1
ATOM 3111 O O . SER A 1 412 ? 5.095 -0.990 10.985 1.00 91.50 412 SER A O 1
ATOM 3113 N N . LYS A 1 413 ? 4.285 -1.703 12.933 1.00 87.56 413 LYS A N 1
ATOM 3114 C CA . LYS A 1 413 ? 4.775 -3.079 12.800 1.00 87.56 413 LYS A CA 1
ATOM 3115 C C . LYS A 1 413 ? 3.636 -4.092 12.769 1.00 87.56 413 LYS A C 1
ATOM 3117 O O . LYS A 1 413 ? 3.887 -5.273 13.008 1.00 87.56 413 LYS A O 1
ATOM 3122 N N . GLY A 1 414 ? 2.413 -3.644 12.484 1.00 80.94 414 GLY A N 1
ATOM 3123 C CA . GLY A 1 414 ? 1.250 -4.511 12.356 1.00 80.94 414 GLY A CA 1
ATOM 3124 C C . GLY A 1 414 ? 1.432 -5.550 11.253 1.00 80.94 414 GLY A C 1
ATOM 3125 O O . GLY A 1 414 ? 2.180 -5.345 10.290 1.00 80.94 414 GLY A O 1
ATOM 3126 N N . ARG A 1 415 ? 0.745 -6.684 11.404 1.00 81.81 415 ARG A N 1
ATOM 3127 C CA . ARG A 1 415 ? 0.599 -7.704 10.363 1.00 81.81 415 ARG A CA 1
ATOM 3128 C C . ARG A 1 415 ? -0.873 -8.041 10.218 1.00 81.81 415 ARG A C 1
ATOM 3130 O O . ARG A 1 415 ? -1.485 -8.510 11.172 1.00 81.81 415 ARG A O 1
ATOM 3137 N N . ILE A 1 416 ? -1.405 -7.806 9.025 1.00 79.75 416 ILE A N 1
ATOM 3138 C CA . ILE A 1 416 ? -2.806 -8.040 8.693 1.00 79.75 416 ILE A CA 1
ATOM 3139 C C . ILE A 1 416 ? -2.862 -8.998 7.501 1.00 79.75 416 ILE A C 1
ATOM 3141 O O . ILE A 1 416 ? -2.213 -8.723 6.487 1.00 79.75 416 ILE A O 1
ATOM 3145 N N . PRO A 1 417 ? -3.591 -10.126 7.603 1.00 78.12 417 PRO A N 1
ATOM 3146 C CA . PRO A 1 417 ? -3.888 -10.973 6.454 1.00 78.12 417 PRO A CA 1
ATOM 3147 C C . PRO A 1 417 ? -4.386 -10.150 5.258 1.00 78.12 417 PRO A C 1
ATOM 3149 O O . PRO A 1 417 ? -5.230 -9.271 5.399 1.00 78.12 417 PRO A O 1
ATOM 3152 N N . GLY A 1 418 ? -3.820 -10.419 4.082 1.00 84.44 418 GLY A N 1
ATOM 3153 C CA . GLY A 1 418 ? -4.053 -9.631 2.868 1.00 84.44 418 GLY A CA 1
ATOM 3154 C C . GLY A 1 418 ? -3.027 -8.526 2.605 1.00 84.44 418 GLY A C 1
ATOM 3155 O O . GLY A 1 418 ? -3.024 -7.963 1.513 1.00 84.44 418 GLY A O 1
ATOM 3156 N N . ILE A 1 419 ? -2.111 -8.252 3.544 1.00 90.44 419 ILE A N 1
ATOM 3157 C CA . ILE A 1 4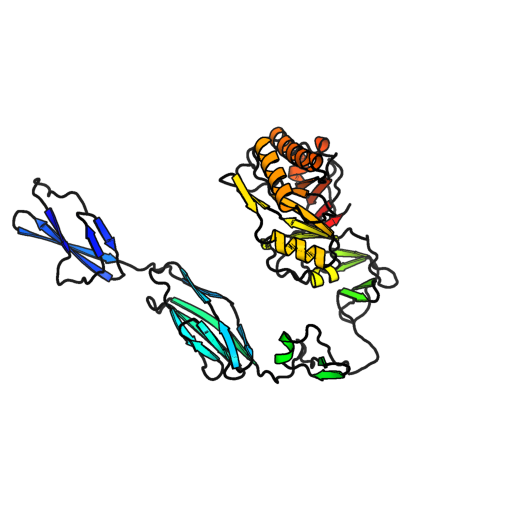19 ? -0.989 -7.319 3.364 1.00 90.44 419 ILE A CA 1
ATOM 3158 C C . ILE A 1 419 ? 0.327 -8.052 3.647 1.00 90.44 419 ILE A C 1
ATOM 3160 O O . ILE A 1 419 ? 0.562 -8.556 4.743 1.00 90.44 419 ILE A O 1
ATOM 3164 N N . SER A 1 420 ? 1.213 -8.109 2.650 1.00 88.75 420 SER A N 1
ATOM 3165 C CA . SER A 1 420 ? 2.493 -8.839 2.749 1.00 88.75 420 SER A CA 1
ATOM 3166 C C . SER A 1 420 ? 3.582 -8.086 3.523 1.00 88.75 420 SER A C 1
ATOM 3168 O O . SER A 1 420 ? 4.561 -8.678 3.985 1.00 88.75 420 SER A O 1
ATOM 3170 N N . THR A 1 421 ? 3.433 -6.771 3.667 1.00 94.69 421 THR A N 1
ATOM 3171 C CA . THR A 1 421 ? 4.375 -5.898 4.372 1.00 94.69 421 THR A CA 1
ATOM 3172 C C . THR A 1 421 ? 3.969 -5.701 5.832 1.00 94.69 421 THR A C 1
ATOM 3174 O O . THR A 1 421 ? 2.963 -6.227 6.305 1.00 94.69 421 THR A O 1
ATOM 3177 N N . ARG A 1 422 ? 4.759 -4.920 6.577 1.00 91.69 422 ARG A N 1
ATOM 3178 C CA . ARG A 1 422 ? 4.245 -4.290 7.798 1.00 91.69 422 ARG A CA 1
ATOM 3179 C C . ARG A 1 422 ? 3.168 -3.270 7.424 1.00 91.69 422 ARG A C 1
ATOM 3181 O O . ARG A 1 422 ? 3.183 -2.748 6.305 1.00 91.69 422 ARG A O 1
ATOM 3188 N N . VAL A 1 423 ? 2.251 -3.027 8.348 1.00 95.44 423 VAL A N 1
ATOM 3189 C CA . VAL A 1 423 ? 1.181 -2.042 8.198 1.00 95.44 423 VAL A CA 1
ATOM 3190 C C . VAL A 1 423 ? 1.036 -1.228 9.477 1.00 95.44 423 VAL A C 1
ATOM 3192 O O . VAL A 1 423 ? 1.224 -1.747 10.585 1.00 95.44 423 VAL A O 1
ATOM 3195 N N . ASP A 1 424 ? 0.737 0.050 9.295 1.00 97.06 424 ASP A N 1
ATOM 3196 C CA . ASP 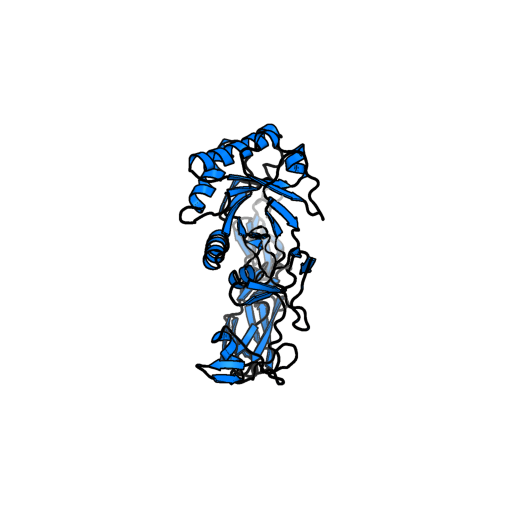A 1 424 ? 0.474 0.988 10.368 1.00 97.06 424 ASP A CA 1
ATOM 3197 C C . ASP A 1 424 ? -0.942 0.764 10.906 1.00 97.06 424 ASP A C 1
ATOM 3199 O O . ASP A 1 424 ? -1.897 0.580 10.147 1.00 97.06 424 ASP A O 1
ATOM 3203 N N . MET A 1 425 ? -1.070 0.699 12.232 1.00 90.75 425 MET A N 1
ATOM 3204 C CA . MET A 1 425 ? -2.316 0.331 12.901 1.00 90.75 425 MET A CA 1
ATOM 3205 C C . MET A 1 425 ? -2.836 1.469 13.768 1.00 90.75 425 MET A C 1
ATOM 3207 O O . MET A 1 425 ? -2.097 2.069 14.556 1.00 90.75 425 MET A O 1
ATOM 3211 N N . ASN A 1 426 ? -4.145 1.681 13.682 1.00 94.25 426 ASN A N 1
ATOM 3212 C CA . ASN A 1 426 ? -4.846 2.811 14.264 1.00 94.25 426 ASN A CA 1
ATOM 3213 C C . ASN A 1 426 ? -6.018 2.381 15.136 1.00 94.25 426 ASN A C 1
ATOM 3215 O O . ASN A 1 426 ? -6.679 1.375 14.865 1.00 94.25 426 ASN A O 1
ATOM 3219 N N . ILE A 1 427 ? -6.291 3.187 16.162 1.00 87.19 427 ILE A N 1
ATOM 3220 C CA . ILE A 1 427 ? -7.483 3.084 17.002 1.00 87.19 427 ILE A CA 1
ATOM 3221 C C . ILE A 1 427 ? -8.216 4.436 17.036 1.00 87.19 427 ILE A C 1
ATOM 3223 O O . ILE A 1 427 ? -7.589 5.455 17.330 1.00 87.19 427 ILE A O 1
ATOM 3227 N N . LEU A 1 428 ? -9.526 4.467 16.761 1.00 86.19 428 LEU A N 1
ATOM 3228 C CA . LEU A 1 428 ? -10.378 5.646 16.993 1.00 86.19 428 LEU A CA 1
ATOM 3229 C C . LEU A 1 428 ? -10.638 5.855 18.480 1.00 86.19 428 LEU A C 1
ATOM 3231 O O . LEU A 1 428 ? -10.820 4.887 19.225 1.00 86.19 428 LEU A O 1
ATOM 3235 N N . ARG A 1 429 ? -10.686 7.126 18.872 1.00 71.31 429 ARG A N 1
ATOM 3236 C CA . ARG A 1 429 ? -10.823 7.614 20.243 1.00 71.31 429 ARG A CA 1
ATOM 3237 C C . ARG A 1 429 ? -12.042 8.504 20.406 1.00 71.31 429 ARG A C 1
ATOM 3239 O O . ARG A 1 429 ? -12.306 9.314 19.485 1.00 71.31 429 ARG A O 1
#

pLDDT: mean 86.57, std 12.64, range [40.81, 98.94]

Foldseek 3Di:
DDDQADPVRWGKDKDWPPPPDDDQQWDDDGPDIGGRDFDKTKMKIATPVRDIDIDIDGDDQQPPKAKDWPPQAAEEEAFDKDAIDIDIPRGPDRQWDKDKQDVCQWDADRRRIIHGNDADKIKMKIAHPRHRVHIDIHIYGYHHQAAFDADPVRFTKWDCDPPDIDGHGPVCVVVDPDIDGDDPDPPDPQDAAWDQDPNFIFHAHPRRDTDAAWDQDQNDTWHAHPVSTTPDPPQFKAFEDACVLPFFQLLLQVSLVHQAYAYEQWEQDQEPRDTGGGPCRVVVQVNNVVNNHAYHYEYEYPDQALVSLLVSLVSVVVSCPPGDHPDAYEYEYEDDVGNNNPHAQVRVQSSRVSNQVSQVVVVTAYEYEDELCCCVHRYPVVVVLVHAYEYEDQDPDDPRDPDDHQKYFRDQQGDGPRGPGGITMMTGD

Radius of gyration: 31.57 Å; chains: 1; bounding box: 83×67×67 Å

Sequence (429 aa):
LSPRTDQNGKEVTWSIDAGKPDTGVVSLNGTTVTGQKAGEATLKATFADGSTSTLQVNVQDGENGSITLTPSSLTLLVGGSSQVKAQVSGLSSSDVTWTSSDSRVCTVDANGNVKGVGAGSAKVTATSKLRSDKSASVSVTVKNGGDVLKDVNGNIVYVKDGNNFREAKAEDYSRFTEFYIKNANPTSQIYTGWQTLDGKTYYFDKNGNKVTGSQVILGVKYQFGADGVLQLSSGSMGIDVSKWNRNIDWNAVKNSGVNFAIIRCGYRGSSTGALIEDPYFRRNIQGAQNAGIKVGVYFFTQAVNDVEAVEEASFVYSLIQGYNLSFPAYLDVEASGGRADGIDVDTRTTVCRTFCQTLASRGVRAGIYANKTWLTSRINTPTLTAHSIWLAQYAAAPTYTRTRHNMWQYTSKGRIPGISTRVDMNILR

=== Feature glossary ===
Feature key, reading from the visual/contextual features back to the raw sequence:

Rendered structure images. Structure images are PyMOL renders from six orthogonal camera directions. Cartoon representation draws helices as coils and strands as arrows; sticks shows the backbone as bonds; surface shows the solvent-excluded envelope. Rainbow coloring maps sequence position to hue (blue→red, N→C); chain coloring assigns a distinct color per polypeptide.

Contact-map, Ramachandran, and PAE plots. Three diagnostic plots accompany the record. The Cα contact map visualizes the tertiary structure as a 2D adjacency matrix (8 Å cutoff, sequence-local contacts suppressed). The Ramachandran plot shows the distribution of backbone (φ, ψ) torsions, with points in the α and β basins reflecting secondary structure content. The PAE plot shows AlphaFold's inter-residue confidence as a color matrix.

InterPro / GO / CATH / organism. The annotation block draws on four external resources. InterPro: which protein families and domains the sequence belongs to. GO: standardized terms for what the protein does, what process it participates in, and where in the cell it acts. CATH: which structural fold it has in the CATH hierarchy. Organism: the species of origin.

Nearest PDB structures. Structural nearest neighbors (via Foldseek easy-search vs the PDB). Reported per hit: target PDB id, E-value, and alignment TM-score. A TM-score above ~0.5 is the conventional threshold for 'same fold'.

Predicted aligned error. Predicted aligned error is AlphaFold's pairwise confidence. Unlike pLDDT (per-residue), PAE is per-residue-pair and captures whether two parts of the structure are correctly placed relative to each other. Units are ångströms of expected positional error.

Solvent-accessible surface area. SASA measures how much of the protein is reachable by solvent. It is computed by rolling a water-sized probe over the atomic surface and summing the exposed area (Å²). Per-residue SASA distinguishes core (buried, low SASA) from surface (exposed, high SASA) residues; total SASA is a whole-molecule size measure.

B-factor. Crystallographic B-factors measure how much each atom's electron density is smeared out, in Å². They rise in mobile loops and surface residues and fall in the buried interior. In AlphaFold models this column is repurposed to hold pLDDT instead.

pLDDT. For AlphaFold models, the B-factor field carries pLDDT — the model's own estimate of local accuracy on a 0–100 scale. Regions with pLDDT<50 should be treated as essentially unmodeled; they often correspond to intrinsically disordered segments.

Backbone torsions (φ/ψ). φ (phi) and ψ (psi) are the two rotatable backbone dihedrals per residue: φ is the C(i-1)–N–Cα–C torsion, ψ is the N–Cα–C–N(i+1) torsion, both in degrees on (−180°, 180°]. α-helical residues cluster near (−60°, −45°); β-strand residues near (−120°, +130°). A Ramachandran plot is simply a scatter of (φ, ψ) for every residue.

Radius of gyration, Cα contacts, bounding box. Radius of gyration (Rg) is the root-mean-square distance of Cα atoms from their centroid — a single number for overall size and compactness. A globular domain of N residues has Rg ≈ 2.2·N^0.38 Å; an extended or disordered chain has a much larger Rg. The Cα contact count is the number of residue pairs whose Cα atoms are within 8 Å and are more than four positions apart in sequence — a standard proxy for tertiary packing density. The bounding box is the smallest axis-aligned box enclosing all Cα atoms.

Secondary structure (3-state, P-SEA). Three-state secondary structure (P-SEA) collapses the eight DSSP classes into helix (a), strand (b), and coil (c). P-SEA assigns these from Cα geometry alone — distances and angles — without requiring backbone oxygens, so it works on any Cα trace.

Secondary structure (8-state, DSSP). Secondary structure is the local, repeating backbone conformation. DSSP classifies it into eight states by reading the hydrogen-bond network: three helix types (H, G, I), two β types (E, B), two non-regular types (T, S), and unstructured coil (-).

Foldseek 3Di. The Foldseek 3Di string encodes local tertiary geometry as a 20-letter alphabet — one character per residue — derived from the relative positions of nearby Cα atoms. Unlike the amino-acid sequence, 3Di is a direct function of the 3D structure, so two proteins with the same fold have similar 3Di strings even at low sequence identity.

mmCIF coordinates. Structure coordinates are given as an mmCIF _atom_site loop: one row per atom with element, residue name, chain id, sequence number, and x/y/z position in Å. Only the four main-chain atoms per residue are included here; side chains are omitted to keep the record compact.

Sequence. This is the polypeptide sequence — one letter per residue, N-terminus first. Length ranges from a few dozen residues for small domains to over a thousand for large multi-domain proteins.